Protein AF-A0A970XV76-F1 (afdb_monomer)

Sequence (738 aa):
MQHPFTPDGSGRDERPDAVERDESALREERADLVRGVLARRRRGDVERVDAAEPERAGPIVGAGPEGRGGERPDAAAPAPGAAADARDDARDDVSAEAPLDDPRADGAAIAPAAGEHRVPAVIVSPQPPADTSVHAALPHALAQLRAWYDIDRRARHELRLAQEGLDARRADRLDPAGDLERALRAEGGADFVRRLIDDVVRPDDLLASGFGLGDLADRIPARLTARTRRLLRLGAFAGPGVPWAAVPLARRIAGALFGHEVTADDRLRDALGRADDRGAIARVRPLADPVLGERGASALLERVLGLVRDPAVAEVELTVGDLDPAANEWDFEGSADRAAGRLAGVLLESAHAPRPTAVVLRATGSRDLELAIETFMRGLDVDGLEQVRATIAIPADVPEASTLLRRLAGWAHLRREDGGAAIGVAIVRLPDRAAEFADARLRGLAPGVHDDPADVDAHVVKLIDAVLAAEHRGTLELEVEGAVPMDAALAVHLAGLRGAFAPVSVVVAEGDGPEAAERFARLGAAVRMRVGLVPSGALRPAARYLHARVAEREAGLLRDEDLVEPSADGTSPIESRLLDAAQRAATVASGPRRPQHRVNPEDAPGVTASIPFELFPPGLFADEPESPRPDWSQSFVAAAPIVVADAGAGEFADDETTVLGRRGRRAAGRPDAPAGAEGAGRAAGAASGEPAAATPADDAADAPRTTADGAGAGAAGAGPADEATASGPADEATASGA

Radius of gyration: 38.26 Å; Cα contacts (8 Å, |Δi|>4): 801; chains: 1; bounding box: 135×113×123 Å

pLDDT: mean 70.16, std 27.04, range [22.22, 98.5]

Solvent-accessible surface area (backbone atoms only — not comparable to full-atom values): 45565 Å² total; per-residue (Å²): 141,80,87,88,89,85,89,85,83,89,83,84,90,82,86,78,89,72,65,67,60,56,58,51,51,54,50,50,54,49,50,49,50,46,49,49,54,54,48,52,69,71,48,83,66,87,84,82,78,88,80,79,88,82,88,80,91,83,83,89,87,80,83,89,82,91,84,82,86,78,83,86,84,85,86,81,85,84,86,91,88,84,88,87,78,89,84,89,76,92,83,86,89,82,89,86,84,89,89,89,87,86,86,87,89,87,84,92,80,88,85,80,90,80,79,81,82,74,71,80,77,77,80,72,70,78,75,48,54,66,79,66,50,73,75,74,23,42,67,58,22,43,52,53,50,50,55,50,50,53,51,57,50,49,55,51,51,55,51,49,63,60,33,62,94,48,57,71,76,58,33,61,67,68,52,86,67,52,55,47,56,32,21,47,75,24,84,66,12,55,61,39,53,50,45,48,35,61,34,40,44,46,44,86,50,43,63,60,13,2,42,35,35,33,75,39,48,90,51,63,36,83,59,27,50,74,66,60,45,50,52,50,44,52,25,12,71,33,4,72,80,42,18,87,60,20,33,62,51,46,46,51,51,49,47,61,51,42,48,47,57,42,41,38,57,92,44,46,69,61,53,45,48,60,20,48,80,63,70,22,50,38,31,40,27,79,42,58,63,88,44,88,47,67,72,48,34,51,54,50,45,54,52,51,50,53,46,36,68,35,70,84,38,53,24,38,47,46,38,53,57,59,50,32,53,77,61,37,89,88,43,49,66,63,32,29,52,53,22,8,54,49,46,28,52,54,50,51,55,10,68,71,28,100,45,59,25,35,43,30,44,36,37,87,52,62,89,40,37,66,52,37,53,49,18,51,53,57,19,48,70,42,90,92,34,45,74,54,55,40,30,41,32,44,37,36,35,24,31,36,46,64,54,53,47,52,53,51,51,54,52,40,47,53,41,40,76,75,68,26,44,44,35,37,42,28,49,35,73,62,50,59,56,64,57,46,48,49,52,14,62,78,69,76,45,65,46,51,46,57,87,51,71,62,51,27,46,4,36,41,49,37,46,51,53,57,53,62,31,57,89,32,60,76,31,45,39,53,28,32,43,47,84,46,60,66,59,45,37,40,46,43,42,40,33,59,56,44,58,50,82,62,66,36,30,32,40,37,49,57,52,67,45,70,67,54,48,53,52,41,44,74,69,62,34,47,34,29,28,40,40,38,31,26,56,69,96,45,64,38,35,38,40,70,59,50,47,30,52,50,40,46,48,47,54,39,43,75,73,71,62,90,77,81,69,50,46,98,86,65,48,41,71,69,48,53,50,50,54,54,13,60,69,37,24,84,71,46,77,65,36,74,72,68,78,80,84,84,62,55,76,91,72,44,93,82,63,85,73,78,67,65,75,82,83,52,68,93,68,81,79,55,79,70,78,74,72,77,75,78,63,66,86,57,60,73,76,64,74,67,81,81,75,74,74,83,76,68,97,65,88,80,75,89,77,82,87,62,100,75,71,89,84,75,83,87,80,89,84,84,89,82,87,86,89,86,83,88,89,86,83,91,84,89,88,78,90,83,86,87,81,88,89,84,87,86,89,88,84,88,82,87,86,84,92,82,86,85,89,84,90,84,90,87,84,88,84,88,86,81,91,80,90,88,88,85,84,86,84,88,86,80,89,81,89,87,89,133

Nearest PDB structures (foldseek):
  5ux5-assembly1_A  TM=8.747E-01  e=5.232E-15  Corynebacterium freiburgense
  5ux5-assembly4_D  TM=8.673E-01  e=5.002E-15  Corynebacterium freiburgense
  4nmc-assembly1_A  TM=7.198E-01  e=9.900E-11  Geobacter sulfurreducens PCA
  4nmd-assembly1_A  TM=7.223E-01  e=6.488E-10  Geobacter sulfurreducens PCA
  4nmf-assembly1_A  TM=6.954E-01  e=1.389E-09  Geobacter sulfurreducens PCA

Structure (mmCIF, N/CA/C/O backbone):
data_AF-A0A970XV76-F1
#
_entry.id   AF-A0A970XV76-F1
#
loop_
_atom_site.group_PDB
_atom_site.id
_atom_site.type_symbol
_atom_site.label_atom_id
_atom_site.label_alt_id
_atom_site.label_comp_id
_atom_site.label_asym_id
_atom_site.label_entity_id
_atom_site.label_seq_id
_atom_site.pdbx_PDB_ins_code
_atom_site.Cartn_x
_atom_site.Cartn_y
_atom_site.Cartn_z
_atom_site.occupancy
_atom_site.B_iso_or_equiv
_atom_site.auth_seq_id
_atom_site.auth_comp_id
_atom_site.auth_asym_id
_atom_site.auth_atom_id
_atom_site.pdbx_PDB_model_num
ATOM 1 N N . MET A 1 1 ? 70.910 -5.374 -21.858 1.00 34.72 1 MET A N 1
ATOM 2 C CA . MET A 1 1 ? 72.198 -5.721 -21.211 1.00 34.72 1 MET A CA 1
ATOM 3 C C . MET A 1 1 ? 71.850 -6.482 -19.942 1.00 34.72 1 MET A C 1
ATOM 5 O O . MET A 1 1 ? 71.095 -5.918 -19.175 1.00 34.72 1 MET A O 1
ATOM 9 N N . GLN A 1 2 ? 72.218 -7.722 -19.641 1.00 33.44 2 GLN A N 1
ATOM 10 C CA . GLN A 1 2 ? 72.970 -8.813 -20.264 1.00 33.44 2 GLN A CA 1
ATOM 11 C C . GLN A 1 2 ? 72.320 -10.112 -19.716 1.00 33.44 2 GLN A C 1
ATOM 13 O O . GLN A 1 2 ? 71.997 -10.178 -18.535 1.00 33.44 2 GLN A O 1
ATOM 18 N N . HIS A 1 3 ? 72.098 -11.112 -20.570 1.00 32.75 3 HIS A N 1
ATOM 19 C CA . HIS A 1 3 ? 71.904 -12.529 -20.194 1.00 32.75 3 HIS A CA 1
ATOM 20 C C . HIS A 1 3 ? 73.257 -13.140 -19.741 1.00 32.75 3 HIS A C 1
ATOM 22 O O . HIS A 1 3 ? 74.269 -12.459 -19.924 1.00 32.75 3 HIS A O 1
ATOM 28 N N . PRO A 1 4 ? 73.391 -14.448 -19.411 1.00 59.28 4 PRO A N 1
ATOM 29 C CA . PRO A 1 4 ? 72.517 -15.470 -18.783 1.00 59.28 4 PRO A CA 1
ATOM 30 C C . PRO A 1 4 ? 73.285 -16.260 -17.674 1.00 59.28 4 PRO A C 1
ATOM 32 O O . PRO A 1 4 ? 74.451 -15.973 -17.447 1.00 59.28 4 PRO A O 1
ATOM 35 N N . PHE A 1 5 ? 72.696 -17.284 -17.030 1.00 26.83 5 PHE A N 1
ATOM 36 C CA . PHE A 1 5 ? 73.352 -18.601 -16.824 1.00 26.83 5 PHE A CA 1
ATOM 37 C C . PHE A 1 5 ? 72.401 -19.637 -16.180 1.00 26.83 5 PHE A C 1
ATOM 39 O O . PHE A 1 5 ? 72.004 -19.522 -15.027 1.00 26.83 5 PHE A O 1
ATOM 46 N N . THR A 1 6 ? 72.093 -20.679 -16.947 1.00 36.81 6 THR A N 1
ATOM 47 C CA . THR A 1 6 ? 71.778 -22.067 -16.538 1.00 36.81 6 THR A CA 1
ATOM 48 C C . THR A 1 6 ? 72.825 -22.932 -17.253 1.00 36.81 6 THR A C 1
ATOM 50 O O . THR A 1 6 ? 73.216 -22.519 -18.353 1.00 36.81 6 THR A O 1
ATOM 53 N N . PRO A 1 7 ? 73.332 -24.063 -16.716 1.00 50.78 7 PRO A N 1
ATOM 54 C CA . PRO A 1 7 ? 72.580 -25.325 -16.515 1.00 50.78 7 PRO A CA 1
ATOM 55 C C . PRO A 1 7 ? 73.088 -26.083 -15.245 1.00 50.78 7 PRO A C 1
ATOM 57 O O . PRO A 1 7 ? 73.840 -25.497 -14.478 1.00 50.78 7 PRO A O 1
ATOM 60 N N . ASP A 1 8 ? 72.762 -27.314 -14.844 1.00 33.44 8 ASP A N 1
ATOM 61 C CA . ASP A 1 8 ? 72.297 -28.556 -15.474 1.00 33.44 8 ASP A CA 1
ATOM 62 C C . ASP A 1 8 ? 71.913 -29.556 -14.343 1.00 33.44 8 ASP A C 1
ATOM 64 O O . ASP A 1 8 ? 72.359 -29.373 -13.208 1.00 33.44 8 ASP A O 1
ATOM 68 N N . GLY A 1 9 ? 71.196 -30.649 -14.650 1.00 29.56 9 GLY A N 1
ATOM 69 C CA . GLY A 1 9 ? 71.290 -31.888 -13.848 1.00 29.56 9 GLY A CA 1
ATOM 70 C C . GLY A 1 9 ? 70.007 -32.559 -13.329 1.00 29.56 9 GLY A C 1
ATOM 71 O O . GLY A 1 9 ? 69.720 -32.523 -12.141 1.00 29.56 9 GLY A O 1
ATOM 72 N N . SER A 1 10 ? 69.306 -33.256 -14.229 1.00 33.47 10 SER A N 1
ATOM 73 C CA . SER A 1 10 ? 68.690 -34.596 -14.076 1.00 33.47 10 SER A CA 1
ATOM 74 C C . SER A 1 10 ? 68.230 -35.122 -12.693 1.00 33.47 10 SER A C 1
ATOM 76 O O . SER A 1 10 ? 69.050 -35.457 -11.839 1.00 33.47 10 SER A O 1
ATOM 78 N N . GLY A 1 11 ? 66.938 -35.451 -12.576 1.00 29.97 11 GLY A N 1
ATOM 79 C CA . GLY A 1 11 ? 66.398 -36.360 -11.555 1.00 29.97 11 GLY A CA 1
ATOM 80 C C . GLY A 1 11 ? 64.985 -36.831 -11.913 1.00 29.97 11 GLY A C 1
ATOM 81 O O . GLY A 1 11 ? 64.126 -36.017 -12.220 1.00 29.97 11 GLY A O 1
ATOM 82 N N . ARG A 1 12 ? 64.782 -38.148 -11.955 1.00 33.09 12 ARG A N 1
ATOM 83 C CA . ARG A 1 12 ? 63.595 -38.868 -12.442 1.00 33.09 12 ARG A CA 1
ATOM 84 C C . ARG A 1 12 ? 62.388 -38.787 -11.493 1.00 33.09 12 ARG A C 1
ATOM 86 O O . ARG A 1 12 ? 62.549 -39.001 -10.303 1.00 33.09 12 ARG A O 1
ATOM 93 N N . ASP A 1 13 ? 61.216 -38.585 -12.095 1.00 40.47 13 ASP A N 1
ATOM 94 C CA . ASP A 1 13 ? 59.987 -39.399 -11.995 1.00 40.47 13 ASP A CA 1
ATOM 95 C C . ASP A 1 13 ? 59.564 -39.944 -10.607 1.00 40.47 13 ASP A C 1
ATOM 97 O O . ASP A 1 13 ? 59.897 -41.070 -10.247 1.00 40.47 13 ASP A O 1
ATOM 101 N N . GLU A 1 14 ? 58.708 -39.195 -9.899 1.00 36.53 14 GLU A N 1
ATOM 102 C CA . GLU A 1 14 ? 57.694 -39.740 -8.980 1.00 36.53 14 GLU A CA 1
ATOM 103 C C . GLU A 1 14 ? 56.366 -38.981 -9.186 1.00 36.53 14 GLU A C 1
ATOM 105 O O . GLU A 1 14 ? 56.294 -37.758 -9.058 1.00 36.53 14 GLU A O 1
ATOM 110 N N . ARG A 1 15 ? 55.312 -39.715 -9.569 1.00 41.50 15 ARG A N 1
ATOM 111 C CA . ARG A 1 15 ? 53.939 -39.215 -9.772 1.00 41.50 15 ARG A CA 1
ATOM 112 C C . ARG A 1 15 ? 53.228 -38.979 -8.429 1.00 41.50 15 ARG A C 1
ATOM 114 O O . ARG A 1 15 ? 53.333 -39.852 -7.568 1.00 41.50 15 ARG A O 1
ATOM 121 N N . PRO A 1 16 ? 52.391 -37.933 -8.276 1.00 42.84 16 PRO A N 1
ATOM 122 C CA . PRO A 1 16 ? 51.434 -37.854 -7.179 1.00 42.84 16 PRO A CA 1
ATOM 123 C C . PRO A 1 16 ? 49.992 -38.100 -7.670 1.00 42.84 16 PRO A C 1
ATOM 125 O O . PRO A 1 16 ? 49.315 -37.180 -8.117 1.00 42.84 16 PRO A O 1
ATOM 128 N N . ASP A 1 17 ? 49.482 -39.326 -7.502 1.00 41.44 17 ASP A N 1
ATOM 129 C CA . ASP A 1 17 ? 48.073 -39.715 -7.760 1.00 41.44 17 ASP A CA 1
ATOM 130 C C . ASP A 1 17 ? 47.107 -39.320 -6.605 1.00 41.44 17 ASP A C 1
ATOM 132 O O . ASP A 1 17 ? 46.036 -39.904 -6.435 1.00 41.44 17 ASP A O 1
ATOM 136 N N . ALA A 1 18 ? 47.473 -38.348 -5.760 1.00 43.94 18 ALA A N 1
ATOM 137 C CA . ALA A 1 18 ? 46.729 -38.020 -4.533 1.00 43.94 18 ALA A CA 1
ATOM 138 C C . ALA A 1 18 ? 45.858 -36.750 -4.614 1.00 43.94 18 ALA A C 1
ATOM 140 O O . ALA A 1 18 ? 45.012 -36.556 -3.748 1.00 43.94 18 ALA A O 1
ATOM 141 N N . VAL A 1 19 ? 46.014 -35.910 -5.644 1.00 45.41 19 VAL A N 1
ATOM 142 C CA . VAL A 1 19 ? 45.268 -34.635 -5.775 1.00 45.41 19 VAL A CA 1
ATOM 143 C C . VAL A 1 19 ? 43.983 -34.788 -6.609 1.00 45.41 19 VAL A C 1
ATOM 145 O O . VAL A 1 19 ? 43.023 -34.048 -6.431 1.00 45.41 19 VAL A O 1
ATOM 148 N N . GLU A 1 20 ? 43.899 -35.805 -7.469 1.00 44.97 20 GLU A N 1
ATOM 149 C CA . GLU A 1 20 ? 42.773 -35.977 -8.404 1.00 44.97 20 GLU A CA 1
ATOM 150 C C . GLU A 1 20 ? 41.517 -36.604 -7.755 1.00 44.97 20 GLU A C 1
ATOM 152 O O . GLU A 1 20 ? 40.396 -36.456 -8.252 1.00 44.97 20 GLU A O 1
ATOM 157 N N . ARG A 1 21 ? 41.671 -37.270 -6.598 1.00 41.94 21 ARG A N 1
ATOM 158 C CA . ARG A 1 21 ? 40.540 -37.864 -5.858 1.00 41.94 21 ARG A CA 1
ATOM 159 C C . ARG A 1 21 ? 39.682 -36.827 -5.131 1.00 41.94 21 ARG A C 1
ATOM 161 O O . ARG A 1 21 ? 38.483 -37.051 -5.000 1.00 41.94 21 ARG A O 1
ATOM 168 N N . ASP A 1 22 ? 40.261 -35.696 -4.736 1.00 53.38 22 ASP A N 1
ATOM 169 C CA . ASP A 1 22 ? 39.546 -34.648 -3.996 1.00 53.38 22 ASP A CA 1
ATOM 170 C C . ASP A 1 22 ? 38.686 -33.784 -4.937 1.00 53.38 22 ASP A C 1
ATOM 172 O O . ASP A 1 22 ? 37.521 -33.503 -4.662 1.00 53.38 22 ASP A O 1
ATOM 176 N N . GLU A 1 23 ? 39.184 -33.485 -6.146 1.00 46.28 23 GLU A N 1
ATOM 177 C CA . GLU A 1 23 ? 38.380 -32.808 -7.175 1.00 46.28 23 GLU A CA 1
ATOM 178 C C . GLU A 1 23 ? 37.195 -33.650 -7.661 1.00 46.28 23 GLU A C 1
ATOM 180 O O . GLU A 1 23 ? 36.160 -33.106 -8.042 1.00 46.28 23 GLU A O 1
ATOM 185 N N . SER A 1 24 ? 37.345 -34.974 -7.684 1.00 48.72 24 SER A N 1
ATOM 186 C CA . SER A 1 24 ? 36.290 -35.892 -8.119 1.00 48.72 24 SER A CA 1
ATOM 187 C C . SER A 1 24 ? 35.143 -35.932 -7.107 1.00 48.72 24 SER A C 1
ATOM 189 O O . SER A 1 24 ? 33.986 -35.807 -7.503 1.00 48.72 24 SER A O 1
ATOM 191 N N . ALA A 1 25 ? 35.470 -36.008 -5.812 1.00 56.69 25 ALA A N 1
ATOM 192 C CA . ALA A 1 25 ? 34.500 -35.955 -4.722 1.00 56.69 25 ALA A CA 1
ATOM 193 C C . ALA A 1 25 ? 33.791 -34.592 -4.656 1.00 56.69 25 ALA A C 1
ATOM 195 O O . ALA A 1 25 ? 32.566 -34.540 -4.594 1.00 56.69 25 ALA A O 1
ATOM 196 N N . LEU A 1 26 ? 34.537 -33.489 -4.800 1.00 52.97 26 LEU A N 1
ATOM 197 C CA . LEU A 1 26 ? 33.967 -32.139 -4.873 1.00 52.97 26 LEU A CA 1
ATOM 198 C C . LEU A 1 26 ? 33.074 -31.946 -6.109 1.00 52.97 26 LEU A C 1
ATOM 200 O O . LEU A 1 26 ? 32.062 -31.252 -6.044 1.00 52.97 26 LEU A O 1
ATOM 204 N N . ARG A 1 27 ? 33.412 -32.553 -7.255 1.00 53.19 27 ARG A N 1
ATOM 205 C CA . ARG A 1 27 ? 32.553 -32.538 -8.455 1.00 53.19 27 ARG A CA 1
ATOM 206 C C . ARG A 1 27 ? 31.275 -33.346 -8.256 1.00 53.19 27 ARG A C 1
ATOM 208 O O . ARG A 1 27 ? 30.237 -32.930 -8.766 1.00 53.19 27 ARG A O 1
ATOM 215 N N . GLU A 1 28 ? 31.343 -34.467 -7.547 1.00 61.88 28 GLU A N 1
ATOM 216 C CA . GLU A 1 28 ? 30.189 -35.318 -7.251 1.00 61.88 28 GLU A CA 1
ATOM 217 C C . GLU A 1 28 ? 29.249 -34.646 -6.239 1.00 61.88 28 GLU A C 1
ATOM 219 O O . GLU A 1 28 ? 28.055 -34.533 -6.511 1.00 61.88 28 GLU A O 1
ATOM 224 N N . GLU A 1 29 ? 29.794 -34.046 -5.178 1.00 61.81 29 GLU A N 1
ATOM 225 C CA . GLU A 1 29 ? 29.051 -33.234 -4.206 1.00 61.81 29 GLU A CA 1
ATOM 226 C C . GLU A 1 29 ? 28.375 -32.021 -4.873 1.00 61.81 29 GLU A C 1
ATOM 228 O O . GLU A 1 29 ? 27.183 -31.771 -4.682 1.00 61.81 29 GLU A O 1
ATOM 233 N N . ARG A 1 30 ? 29.091 -31.312 -5.760 1.00 61.00 30 ARG A N 1
ATOM 234 C CA . ARG A 1 30 ? 28.520 -30.220 -6.573 1.00 61.00 30 ARG A CA 1
ATOM 235 C C . ARG A 1 30 ? 27.426 -30.716 -7.517 1.00 61.00 30 ARG A C 1
ATOM 237 O O . ARG A 1 30 ? 26.397 -30.057 -7.670 1.00 61.00 30 ARG A O 1
ATOM 244 N N . ALA A 1 31 ? 27.624 -31.866 -8.162 1.00 61.19 31 ALA A N 1
ATOM 245 C CA . ALA A 1 31 ? 26.631 -32.455 -9.056 1.00 61.19 31 ALA A CA 1
ATOM 246 C C . ALA A 1 31 ? 25.372 -32.901 -8.297 1.00 61.19 31 ALA A C 1
ATOM 248 O O . ALA A 1 31 ? 24.265 -32.761 -8.822 1.00 61.19 31 ALA A O 1
ATOM 249 N N . ASP A 1 32 ? 25.514 -33.394 -7.069 1.00 70.44 32 ASP A N 1
ATOM 250 C CA . ASP A 1 32 ? 24.406 -33.760 -6.187 1.00 70.44 32 ASP A CA 1
ATOM 251 C C . ASP A 1 32 ? 23.643 -32.543 -5.680 1.00 70.44 32 ASP A C 1
ATOM 253 O O . ASP A 1 32 ? 22.411 -32.543 -5.711 1.00 70.44 32 ASP A O 1
ATOM 257 N N . LEU A 1 33 ? 24.344 -31.461 -5.341 1.00 62.62 33 LEU A N 1
ATOM 258 C CA . LEU A 1 33 ? 23.726 -30.200 -4.942 1.00 62.62 33 LEU A CA 1
ATOM 259 C C . LEU A 1 33 ? 22.927 -29.576 -6.100 1.00 62.62 33 LEU A C 1
ATOM 261 O O . LEU A 1 33 ? 21.759 -29.215 -5.937 1.00 62.62 33 LEU A O 1
ATOM 265 N N . VAL A 1 34 ? 23.495 -29.561 -7.314 1.00 57.22 34 VAL A N 1
ATOM 266 C CA . VAL A 1 34 ? 22.798 -29.118 -8.536 1.00 57.22 34 VAL A CA 1
ATOM 267 C C . VAL A 1 34 ? 21.593 -30.013 -8.851 1.00 57.22 34 VAL A C 1
ATOM 269 O O . VAL A 1 34 ? 20.522 -29.507 -9.201 1.00 57.22 34 VAL A O 1
ATOM 272 N N . ARG A 1 35 ? 21.719 -31.340 -8.701 1.00 65.38 35 ARG A N 1
ATOM 273 C CA . ARG A 1 35 ? 20.594 -32.279 -8.859 1.00 65.38 35 ARG A CA 1
ATOM 274 C C . ARG A 1 35 ? 19.504 -32.035 -7.815 1.00 65.38 35 ARG A C 1
ATOM 276 O O . ARG A 1 35 ? 18.331 -32.043 -8.181 1.00 65.38 35 ARG A O 1
ATOM 283 N N . GLY A 1 36 ? 19.870 -31.760 -6.566 1.00 68.31 36 GLY A N 1
ATOM 284 C CA . GLY A 1 36 ? 18.949 -31.450 -5.472 1.00 68.31 36 GLY A CA 1
ATOM 285 C C . GLY A 1 36 ? 18.162 -30.161 -5.706 1.00 68.31 36 GLY A C 1
ATOM 286 O O . GLY A 1 36 ? 16.941 -30.153 -5.559 1.00 68.31 36 GLY A O 1
ATOM 287 N N . VAL A 1 37 ? 18.822 -29.088 -6.150 1.00 52.62 37 VAL A N 1
ATOM 288 C CA . VAL A 1 37 ? 18.163 -27.812 -6.492 1.00 52.62 37 VAL A CA 1
ATOM 289 C C . VAL A 1 37 ? 17.219 -27.977 -7.691 1.00 52.62 37 VAL A C 1
ATOM 291 O O . VAL A 1 37 ? 16.072 -27.530 -7.654 1.00 52.62 37 VAL A O 1
ATOM 294 N N . LEU A 1 38 ? 17.643 -28.686 -8.743 1.00 47.59 38 LEU A N 1
ATOM 295 C CA . LEU A 1 38 ? 16.794 -28.951 -9.912 1.00 47.59 38 LEU A CA 1
ATOM 296 C C . LEU A 1 38 ? 15.622 -29.894 -9.601 1.00 47.59 38 LEU A C 1
ATOM 298 O O . LEU A 1 38 ? 14.560 -29.762 -10.212 1.00 47.59 38 LEU A O 1
ATOM 302 N N . ALA A 1 39 ? 15.794 -30.833 -8.668 1.00 55.44 39 ALA A N 1
ATOM 303 C CA . ALA A 1 39 ? 14.730 -31.714 -8.199 1.00 55.44 39 ALA A CA 1
ATOM 304 C C . ALA A 1 39 ? 13.705 -30.959 -7.343 1.00 55.44 39 ALA A C 1
ATOM 306 O O . ALA A 1 39 ? 12.510 -31.140 -7.572 1.00 55.44 39 ALA A O 1
ATOM 307 N N . ARG A 1 40 ? 14.154 -30.069 -6.443 1.00 54.53 40 ARG A N 1
ATOM 308 C CA . ARG A 1 40 ? 13.287 -29.150 -5.681 1.00 54.53 40 ARG A CA 1
ATOM 309 C C . ARG A 1 40 ? 12.484 -28.242 -6.615 1.00 54.53 40 ARG A C 1
ATOM 311 O O . ARG A 1 40 ? 11.286 -28.102 -6.454 1.00 54.53 40 ARG A O 1
ATOM 318 N N . ARG A 1 41 ? 13.095 -27.744 -7.693 1.00 45.44 41 ARG A N 1
ATOM 319 C CA . ARG A 1 41 ? 12.385 -26.950 -8.712 1.00 45.44 41 ARG A CA 1
ATOM 320 C C . ARG A 1 41 ? 11.361 -27.744 -9.534 1.00 45.44 41 ARG A C 1
ATOM 322 O O . ARG A 1 41 ? 10.390 -27.172 -10.018 1.00 45.44 41 ARG A O 1
ATOM 329 N N . ARG A 1 42 ? 11.594 -29.042 -9.765 1.00 42.03 42 ARG A N 1
ATOM 330 C CA . ARG A 1 42 ? 10.647 -29.916 -10.487 1.00 42.03 42 ARG A CA 1
ATOM 331 C C . ARG A 1 42 ? 9.505 -30.408 -9.601 1.00 42.03 42 ARG A C 1
ATOM 333 O O . ARG A 1 42 ? 8.441 -30.699 -10.133 1.00 42.03 42 ARG A O 1
ATOM 340 N N . ARG A 1 43 ? 9.732 -30.505 -8.290 1.00 40.53 43 ARG A N 1
ATOM 341 C CA . ARG A 1 43 ? 8.708 -30.745 -7.272 1.00 40.53 43 ARG A CA 1
ATOM 342 C C . ARG A 1 43 ? 8.252 -29.403 -6.712 1.00 40.53 43 ARG A C 1
ATOM 344 O O . ARG A 1 43 ? 8.631 -29.031 -5.610 1.00 40.53 43 ARG A O 1
ATOM 351 N N . GLY A 1 44 ? 7.457 -28.658 -7.468 1.00 42.03 44 GLY A N 1
ATOM 352 C CA . GLY A 1 44 ? 6.562 -27.730 -6.787 1.00 42.03 44 GLY A CA 1
ATOM 353 C C . GLY A 1 44 ? 5.562 -28.579 -6.009 1.00 42.03 44 GLY A C 1
ATOM 354 O O . GLY A 1 44 ? 4.614 -29.029 -6.628 1.00 42.03 44 GLY A O 1
ATOM 355 N N . ASP A 1 45 ? 5.836 -28.892 -4.739 1.00 38.41 45 ASP A N 1
ATOM 356 C CA . ASP A 1 45 ? 4.883 -29.540 -3.831 1.00 38.41 45 ASP A CA 1
ATOM 357 C C . ASP A 1 45 ? 5.303 -29.396 -2.359 1.00 38.41 45 ASP A C 1
ATOM 359 O O . ASP A 1 45 ? 6.336 -29.907 -1.926 1.00 38.41 45 ASP A O 1
ATOM 363 N N . VAL A 1 46 ? 4.452 -28.674 -1.626 1.00 35.38 46 VAL A N 1
ATOM 364 C CA . VAL A 1 46 ? 3.829 -29.036 -0.342 1.00 35.38 46 VAL A CA 1
ATOM 365 C C . VAL A 1 46 ? 4.518 -30.169 0.425 1.00 35.38 46 VAL A C 1
ATOM 367 O O . VAL A 1 46 ? 4.261 -31.352 0.199 1.00 35.38 46 VAL A O 1
ATOM 370 N N . GLU A 1 47 ? 5.302 -29.804 1.435 1.00 26.72 47 GLU A N 1
ATOM 371 C CA . GLU A 1 47 ? 5.699 -30.733 2.489 1.00 26.72 47 GLU A CA 1
ATOM 372 C C . GLU A 1 47 ? 4.648 -30.675 3.614 1.00 26.72 47 GLU A C 1
ATOM 374 O O . GLU A 1 47 ? 4.710 -29.854 4.528 1.00 26.72 47 GLU A O 1
ATOM 379 N N . ARG A 1 48 ? 3.631 -31.544 3.523 1.00 29.08 48 ARG A N 1
ATOM 380 C CA . ARG A 1 48 ? 2.850 -31.967 4.695 1.00 29.08 48 ARG A CA 1
ATOM 381 C C . ARG A 1 48 ? 3.787 -32.781 5.582 1.00 29.08 48 ARG A C 1
ATOM 383 O O . ARG A 1 48 ? 4.127 -33.912 5.241 1.00 29.08 48 ARG A O 1
ATOM 390 N N . VAL A 1 49 ? 4.189 -32.212 6.711 1.00 27.33 49 VAL A N 1
ATOM 391 C CA . VAL A 1 49 ? 4.818 -32.966 7.797 1.00 27.33 49 VAL A CA 1
ATOM 392 C C . VAL A 1 49 ? 3.710 -33.407 8.749 1.00 27.33 49 VAL A C 1
ATOM 394 O O . VAL A 1 49 ? 3.281 -32.651 9.615 1.00 27.33 49 VAL A O 1
ATOM 397 N N . ASP A 1 50 ? 3.238 -34.638 8.560 1.00 27.78 50 ASP A N 1
ATOM 398 C CA . ASP A 1 50 ? 2.565 -35.397 9.612 1.00 27.78 50 ASP A CA 1
ATOM 399 C C . ASP A 1 50 ? 3.629 -35.949 10.572 1.00 27.78 50 ASP A C 1
ATOM 401 O O . ASP A 1 50 ? 4.446 -36.777 10.169 1.00 27.78 50 ASP A O 1
ATOM 405 N N . ALA A 1 51 ? 3.619 -35.476 11.823 1.00 24.42 51 ALA A N 1
ATOM 406 C CA . ALA A 1 51 ? 4.115 -36.121 13.054 1.00 24.42 51 ALA A CA 1
ATOM 407 C C . ALA A 1 51 ? 4.177 -35.049 14.163 1.00 24.42 51 ALA A C 1
ATOM 409 O O . ALA A 1 51 ? 4.651 -33.949 13.919 1.00 24.42 51 ALA A O 1
ATOM 410 N N . ALA A 1 52 ? 3.809 -35.251 15.421 1.00 25.81 52 ALA A N 1
ATOM 411 C CA . ALA A 1 52 ? 3.234 -36.361 16.159 1.00 25.81 52 ALA A CA 1
ATOM 412 C C . ALA A 1 52 ? 2.800 -35.762 17.515 1.00 25.81 52 ALA A C 1
ATOM 414 O O . ALA A 1 52 ? 3.523 -34.945 18.091 1.00 25.81 52 ALA A O 1
ATOM 415 N N . GLU A 1 53 ? 1.629 -36.143 18.022 1.00 26.50 53 GLU A N 1
ATOM 416 C CA . GLU A 1 53 ? 1.207 -35.824 19.391 1.00 26.50 53 GLU A CA 1
ATOM 417 C C . GLU A 1 53 ? 2.096 -36.551 20.417 1.00 26.50 53 GLU A C 1
ATOM 419 O O . GLU A 1 53 ? 2.398 -37.732 20.222 1.00 26.50 53 GLU A O 1
ATOM 424 N N . PRO A 1 54 ? 2.477 -35.918 21.543 1.00 31.72 54 PRO A N 1
ATOM 425 C CA . PRO A 1 54 ? 3.009 -36.644 22.679 1.00 31.72 54 PRO A CA 1
ATOM 426 C C . PRO A 1 54 ? 1.869 -37.138 23.579 1.00 31.72 54 PRO A C 1
ATOM 428 O O . PRO A 1 54 ? 1.012 -36.382 24.041 1.00 31.72 54 PRO A O 1
ATOM 431 N N . GLU A 1 55 ? 1.924 -38.438 23.839 1.00 26.78 55 GLU A N 1
ATOM 432 C CA . GLU A 1 55 ? 1.084 -39.222 24.733 1.00 26.78 55 GLU A CA 1
ATOM 433 C C . GLU A 1 55 ? 0.833 -38.557 26.103 1.00 26.78 55 GLU A C 1
ATOM 435 O O . GLU A 1 55 ? 1.757 -38.163 26.822 1.00 26.78 55 GLU A O 1
ATOM 440 N N . ARG A 1 56 ? -0.435 -38.555 26.536 1.00 28.19 56 ARG A N 1
ATOM 441 C CA . ARG A 1 56 ? -0.804 -38.571 27.957 1.00 28.19 56 ARG A CA 1
ATOM 442 C C . ARG A 1 56 ? -1.714 -39.761 28.236 1.00 28.19 56 ARG A C 1
ATOM 444 O O . ARG A 1 56 ? -2.750 -39.943 27.608 1.00 28.19 56 ARG A O 1
ATOM 451 N N . ALA A 1 57 ? -1.278 -40.555 29.205 1.00 27.56 57 ALA A N 1
ATOM 452 C CA . ALA A 1 57 ? -1.901 -41.772 29.687 1.00 27.56 57 ALA A CA 1
ATOM 453 C C . ALA A 1 57 ? -3.272 -41.550 30.359 1.00 27.56 57 ALA A C 1
ATOM 455 O O . ALA A 1 57 ? -3.451 -40.613 31.136 1.00 27.56 57 ALA A O 1
ATOM 456 N N . GLY A 1 58 ? -4.186 -42.502 30.144 1.00 26.03 58 GLY A N 1
ATOM 457 C CA . GLY A 1 58 ? -5.398 -42.737 30.939 1.00 26.03 58 GLY A CA 1
ATOM 458 C C . GLY A 1 58 ? -6.196 -43.946 30.403 1.00 26.03 58 GLY A C 1
ATOM 459 O O . GLY A 1 58 ? -6.155 -44.176 29.199 1.00 26.03 58 GLY A O 1
ATOM 460 N N . PRO A 1 59 ? -6.861 -44.772 31.242 1.00 35.78 59 PRO A N 1
ATOM 461 C CA . PRO A 1 59 ? -7.008 -46.209 30.980 1.00 35.78 59 PRO A CA 1
ATOM 462 C C . PRO A 1 59 ? -8.424 -46.711 30.604 1.00 35.78 59 PRO A C 1
ATOM 464 O O . PRO A 1 59 ? -9.409 -46.276 31.179 1.00 35.78 59 PRO A O 1
ATOM 467 N N . ILE A 1 60 ? -8.432 -47.740 29.737 1.00 28.05 60 ILE A N 1
ATOM 468 C CA . ILE A 1 60 ? -9.211 -49.012 29.718 1.00 28.05 60 ILE A CA 1
ATOM 469 C C . ILE A 1 60 ? -10.766 -48.995 29.603 1.00 28.05 60 ILE A C 1
ATOM 471 O O . ILE A 1 60 ? -11.466 -48.250 30.274 1.00 28.05 60 ILE A O 1
ATOM 475 N N . VAL A 1 61 ? -11.247 -50.018 28.859 1.00 29.80 61 VAL A N 1
ATOM 476 C CA . VAL A 1 61 ? -12.598 -50.639 28.715 1.00 29.80 61 VAL A CA 1
ATOM 477 C C . VAL A 1 61 ? -13.388 -50.117 27.499 1.00 29.80 61 VAL A C 1
ATOM 479 O O . VAL A 1 61 ? -13.635 -48.931 27.403 1.00 29.80 61 VAL A O 1
ATOM 482 N N . GLY A 1 62 ? -13.871 -50.899 26.527 1.00 27.89 62 GLY A N 1
ATOM 483 C CA . GLY A 1 62 ? -13.888 -52.340 26.274 1.00 27.89 62 GLY A CA 1
ATOM 484 C C . GLY A 1 62 ? -14.874 -52.657 25.124 1.00 27.89 62 GLY A C 1
ATOM 485 O O . GLY A 1 62 ? -15.862 -51.957 24.957 1.00 27.89 62 GLY A O 1
ATOM 486 N N . ALA A 1 63 ? -14.594 -53.741 24.390 1.00 29.97 63 ALA A N 1
ATOM 487 C CA . ALA A 1 63 ? -15.514 -54.581 23.600 1.00 29.97 63 ALA A CA 1
ATOM 488 C C . ALA A 1 63 ? -16.246 -54.025 22.347 1.00 29.97 63 ALA A C 1
ATOM 490 O O . ALA A 1 63 ? -17.282 -53.387 22.446 1.00 29.97 63 ALA A O 1
ATOM 491 N N . GLY A 1 64 ? -15.809 -54.515 21.175 1.00 29.02 64 GLY A N 1
ATOM 492 C CA . GLY A 1 64 ? -16.601 -55.463 20.362 1.00 29.02 64 GLY A CA 1
ATOM 493 C C . GLY A 1 64 ? -17.688 -54.932 19.402 1.00 29.02 64 GLY A C 1
ATOM 494 O O . GLY A 1 64 ? -18.180 -53.829 19.575 1.00 29.02 64 GLY A O 1
ATOM 495 N N . PRO A 1 65 ? -18.046 -55.704 18.353 1.00 46.75 65 PRO A N 1
ATOM 496 C CA . PRO A 1 65 ? -18.011 -55.164 16.993 1.00 46.75 65 PRO A CA 1
ATOM 497 C C . PRO A 1 65 ? -19.295 -55.362 16.152 1.00 46.75 65 PRO A C 1
ATOM 499 O O . PRO A 1 65 ? -20.189 -56.115 16.515 1.00 46.75 65 PRO A O 1
ATOM 502 N N . GLU A 1 66 ? -19.264 -54.748 14.961 1.00 30.42 66 GLU A N 1
ATOM 503 C CA . GLU A 1 66 ? -19.838 -55.212 13.680 1.00 30.42 66 GLU A CA 1
ATOM 504 C C . GLU A 1 66 ? -21.363 -55.271 13.435 1.00 30.42 66 GLU A C 1
ATOM 506 O O . GLU A 1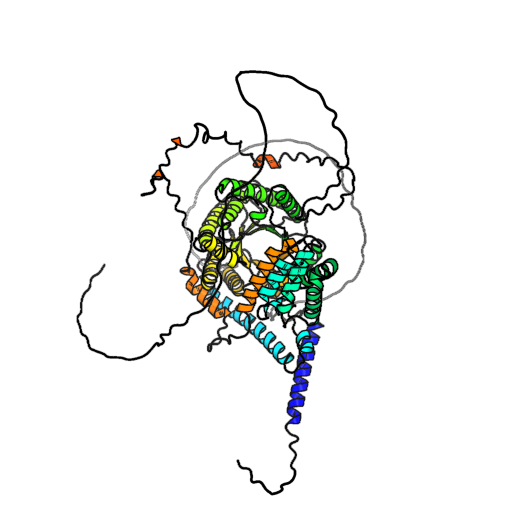 66 ? -22.146 -55.851 14.177 1.00 30.42 66 GLU A O 1
ATOM 511 N N . GLY A 1 67 ? -21.745 -54.776 12.246 1.00 29.38 67 GLY A N 1
ATOM 512 C CA . GLY A 1 67 ? -23.032 -55.034 11.582 1.00 29.38 67 GLY A CA 1
ATOM 513 C C . GLY A 1 67 ? -23.450 -53.892 10.646 1.00 29.38 67 GLY A C 1
ATOM 514 O O . GLY A 1 67 ? -24.218 -53.031 11.041 1.00 29.38 67 GLY A O 1
ATOM 515 N N . ARG A 1 68 ? -22.774 -53.703 9.503 1.00 29.95 68 ARG A N 1
ATOM 516 C CA . ARG A 1 68 ? -23.205 -54.113 8.141 1.00 29.95 68 ARG A CA 1
ATOM 517 C C . ARG A 1 68 ? -24.517 -53.502 7.615 1.00 29.95 68 ARG A C 1
ATOM 519 O O . ARG A 1 68 ? -25.587 -53.892 8.056 1.00 29.95 68 ARG A O 1
ATOM 526 N N . GLY A 1 69 ? -24.361 -52.775 6.499 1.00 28.83 69 GLY A N 1
ATOM 527 C CA . GLY A 1 69 ? -25.305 -52.679 5.373 1.00 28.83 69 GLY A CA 1
ATOM 528 C C . GLY A 1 69 ? -26.494 -51.749 5.612 1.00 28.83 69 GLY A C 1
ATOM 529 O O . GLY A 1 69 ? -27.111 -51.780 6.659 1.00 28.83 69 GLY A O 1
ATOM 530 N N . GLY A 1 70 ? -26.905 -50.893 4.693 1.00 29.02 70 GLY A N 1
ATOM 531 C CA . GLY A 1 70 ? -26.580 -50.728 3.288 1.00 29.02 70 GLY A CA 1
ATOM 532 C C . GLY A 1 70 ? -27.663 -49.817 2.706 1.00 29.02 70 GLY A C 1
ATOM 533 O O . GLY A 1 70 ? -28.807 -49.882 3.135 1.00 29.02 70 GLY A O 1
ATOM 534 N N . GLU A 1 71 ? -27.237 -48.959 1.787 1.00 30.23 71 GLU A N 1
ATOM 535 C CA . GLU A 1 71 ? -28.003 -48.322 0.709 1.00 30.23 71 GLU A CA 1
ATOM 536 C C . GLU A 1 71 ? -29.349 -47.599 0.963 1.00 30.23 71 GLU A C 1
ATOM 538 O O . GLU A 1 71 ? -30.354 -48.132 1.418 1.00 30.23 71 GLU A O 1
ATOM 543 N N . ARG A 1 72 ? -29.305 -46.336 0.511 1.00 32.03 72 ARG A N 1
ATOM 544 C CA . ARG A 1 72 ? -30.344 -45.390 0.045 1.00 32.03 72 ARG A CA 1
ATOM 545 C C . ARG A 1 72 ? -31.413 -46.051 -0.882 1.00 32.03 72 ARG A C 1
ATOM 547 O O . ARG A 1 72 ? -31.160 -47.180 -1.293 1.00 32.03 72 ARG A O 1
ATOM 554 N N . PRO A 1 73 ? -32.500 -45.380 -1.360 1.00 46.03 73 PRO A N 1
ATOM 555 C CA . PRO A 1 73 ? -32.711 -43.924 -1.452 1.00 46.03 73 PRO A CA 1
ATOM 556 C C . PRO A 1 73 ? -34.163 -43.393 -1.283 1.00 46.03 73 PRO A C 1
ATOM 558 O O . PRO A 1 73 ? -35.118 -44.132 -1.088 1.00 46.03 73 PRO A O 1
ATOM 561 N N . ASP A 1 74 ? -34.255 -42.066 -1.425 1.00 28.86 74 ASP A N 1
ATOM 562 C CA . ASP A 1 74 ? -35.339 -41.268 -2.017 1.00 28.86 74 ASP A CA 1
ATOM 563 C C . ASP A 1 74 ? -36.713 -41.094 -1.334 1.00 28.86 74 ASP A C 1
ATOM 565 O O . ASP A 1 74 ? -37.600 -41.937 -1.367 1.00 28.86 74 ASP A O 1
ATOM 569 N N . ALA A 1 75 ? -36.895 -39.830 -0.930 1.00 28.16 75 ALA A N 1
ATOM 570 C CA . ALA A 1 75 ? -37.905 -38.904 -1.447 1.00 28.16 75 ALA A CA 1
ATOM 571 C C . ALA A 1 75 ? -39.254 -38.731 -0.724 1.00 28.16 75 ALA A C 1
ATOM 573 O O . ALA A 1 75 ? -40.004 -39.656 -0.440 1.00 28.16 75 ALA A O 1
ATOM 574 N N . ALA A 1 76 ? -39.570 -37.433 -0.649 1.00 29.38 76 ALA A N 1
ATOM 575 C CA . ALA A 1 76 ? -40.879 -36.795 -0.711 1.00 29.38 76 ALA A CA 1
ATOM 576 C C . ALA A 1 76 ? -41.682 -36.621 0.590 1.00 29.38 76 ALA A C 1
ATOM 578 O O . ALA A 1 76 ? -42.138 -37.553 1.243 1.00 29.38 76 ALA A O 1
ATOM 579 N N . ALA A 1 77 ? -41.890 -35.333 0.880 1.00 34.50 77 ALA A N 1
ATOM 580 C CA . ALA A 1 77 ? -42.854 -34.745 1.799 1.00 34.50 77 ALA A CA 1
ATOM 581 C C . ALA A 1 77 ? -44.308 -35.200 1.535 1.00 34.50 77 ALA A C 1
ATOM 583 O O . ALA A 1 77 ? -44.609 -35.768 0.483 1.00 34.50 77 ALA A O 1
ATOM 584 N N . PRO A 1 78 ? -45.244 -34.852 2.437 1.00 38.91 78 PRO A N 1
ATOM 585 C CA . PRO A 1 78 ? -46.031 -33.648 2.147 1.00 38.91 78 PRO A CA 1
ATOM 586 C C . PRO A 1 78 ? -46.366 -32.778 3.377 1.00 38.91 78 PRO A C 1
ATOM 588 O O . PRO A 1 78 ? -46.370 -33.226 4.520 1.00 38.91 78 PRO A O 1
ATOM 591 N N . ALA A 1 79 ? -46.678 -31.512 3.094 1.00 33.38 79 ALA A N 1
ATOM 592 C CA . ALA A 1 79 ? -47.329 -30.542 3.982 1.00 33.38 79 ALA A CA 1
ATOM 593 C C . ALA A 1 79 ? -48.870 -30.530 3.728 1.00 33.38 79 ALA A C 1
ATOM 595 O O . ALA A 1 79 ? -49.363 -31.405 3.019 1.00 33.38 79 ALA A O 1
ATOM 596 N N . PRO A 1 80 ? -49.650 -29.533 4.194 1.00 50.16 80 PRO A N 1
ATOM 597 C CA . PRO A 1 80 ? -50.237 -29.425 5.532 1.00 50.16 80 PRO A CA 1
ATOM 598 C C . PRO A 1 80 ? -51.787 -29.346 5.498 1.00 50.16 80 PRO A C 1
ATOM 600 O O . PRO A 1 80 ? -52.398 -29.207 4.441 1.00 50.16 80 PRO A O 1
ATOM 603 N N . GLY A 1 81 ? -52.436 -29.388 6.668 1.00 30.48 81 GLY A N 1
ATOM 604 C CA . GLY A 1 81 ? -53.889 -29.229 6.826 1.00 30.48 81 GLY A CA 1
ATOM 605 C C . GLY A 1 81 ? -54.235 -28.297 7.990 1.00 30.48 81 GLY A C 1
ATOM 606 O O . GLY A 1 81 ? -53.613 -28.362 9.045 1.00 30.48 81 GLY A O 1
ATOM 607 N N . ALA A 1 82 ? -55.195 -27.407 7.754 1.00 31.33 82 ALA A N 1
ATOM 608 C CA . ALA A 1 82 ? -55.481 -26.200 8.517 1.00 31.33 82 ALA A CA 1
ATOM 609 C C . ALA A 1 82 ? -56.655 -26.313 9.516 1.00 31.33 82 ALA A C 1
ATOM 611 O O . ALA A 1 82 ? -57.572 -27.104 9.316 1.00 31.33 82 ALA A O 1
ATOM 612 N N . ALA A 1 83 ? -56.647 -25.351 10.451 1.00 30.34 83 ALA A N 1
ATOM 613 C CA . ALA A 1 83 ? -57.768 -24.516 10.914 1.00 30.34 83 ALA A CA 1
ATOM 614 C C . ALA A 1 83 ? -58.602 -24.884 12.165 1.00 30.34 83 ALA A C 1
ATOM 616 O O . ALA A 1 83 ? -59.035 -26.016 12.357 1.00 30.34 83 ALA A O 1
ATOM 617 N N . ALA A 1 84 ? -58.932 -23.775 12.858 1.00 30.62 84 ALA A N 1
ATOM 618 C CA . ALA A 1 84 ? -60.034 -23.477 13.785 1.00 30.62 84 ALA A CA 1
ATOM 619 C C . ALA A 1 84 ? -59.814 -23.769 15.284 1.00 30.62 84 ALA A C 1
ATOM 621 O O . ALA A 1 84 ? -59.290 -24.816 15.635 1.00 30.62 84 ALA A O 1
ATOM 622 N N . ASP A 1 85 ? -60.270 -22.963 16.249 1.00 30.88 85 ASP A N 1
ATOM 623 C CA . ASP A 1 85 ? -60.719 -21.558 16.386 1.00 30.88 85 ASP A CA 1
ATOM 624 C C . ASP A 1 85 ? -61.053 -21.369 17.896 1.00 30.88 85 ASP A C 1
ATOM 626 O O . ASP A 1 85 ? -61.225 -22.367 18.598 1.00 30.88 85 ASP A O 1
ATOM 630 N N . ALA A 1 86 ? -61.246 -20.118 18.336 1.00 31.06 86 ALA A N 1
ATOM 631 C CA . ALA A 1 86 ? -61.788 -19.641 19.630 1.00 31.06 86 ALA A CA 1
ATOM 632 C C . ALA A 1 86 ? -60.830 -19.669 20.848 1.00 31.06 86 ALA A C 1
ATOM 634 O O . ALA A 1 86 ? -6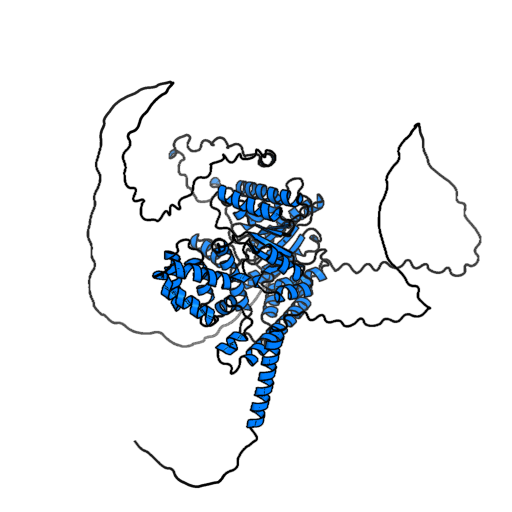0.268 -20.710 21.162 1.00 31.06 86 ALA A O 1
ATOM 635 N N . ARG A 1 87 ? -60.507 -18.588 21.583 1.00 30.06 87 ARG A N 1
ATOM 636 C CA . ARG A 1 87 ? -61.121 -17.304 22.036 1.00 30.06 87 ARG A CA 1
ATOM 637 C C . ARG A 1 87 ? -61.338 -17.328 23.560 1.00 30.06 87 ARG A C 1
ATOM 639 O O . ARG A 1 87 ? -61.817 -18.328 24.081 1.00 30.06 87 ARG A O 1
ATOM 646 N N . ASP A 1 88 ? -61.078 -16.159 24.154 1.00 29.92 88 ASP A N 1
ATOM 647 C CA . ASP A 1 88 ? -61.469 -15.651 25.484 1.00 29.92 88 ASP A CA 1
ATOM 648 C C . ASP A 1 88 ? -60.781 -16.233 26.728 1.00 29.92 88 ASP A C 1
ATOM 650 O O . ASP A 1 88 ? -60.583 -17.434 26.844 1.00 29.92 88 ASP A O 1
ATOM 654 N N . ASP A 1 89 ? -60.486 -15.472 27.782 1.00 31.75 89 ASP A N 1
ATOM 655 C CA . ASP A 1 89 ? -60.302 -14.031 28.025 1.00 31.75 89 ASP A CA 1
ATOM 656 C C . ASP A 1 89 ? -59.900 -13.919 29.515 1.00 31.75 89 ASP A C 1
ATOM 658 O O . ASP A 1 89 ? -60.324 -14.759 30.309 1.00 31.75 89 ASP A O 1
ATOM 662 N N . ALA A 1 90 ? -59.199 -12.838 29.885 1.00 31.97 90 ALA A N 1
ATOM 663 C CA . ALA A 1 90 ? -59.199 -12.216 31.228 1.00 31.97 90 ALA A CA 1
ATOM 664 C C . ALA A 1 90 ? -58.597 -12.994 32.439 1.00 31.97 90 ALA A C 1
ATOM 666 O O . ALA A 1 90 ? -58.673 -14.209 32.530 1.00 31.97 90 ALA A O 1
ATOM 667 N N . ARG A 1 91 ? -58.049 -12.397 33.506 1.00 31.08 91 ARG A N 1
ATOM 668 C CA . ARG A 1 91 ? -57.524 -11.071 33.893 1.00 31.08 91 ARG A CA 1
ATOM 669 C C . ARG A 1 91 ? -57.017 -11.209 35.350 1.00 31.08 91 ARG A C 1
ATOM 671 O O . ARG A 1 91 ? -57.532 -12.043 36.088 1.00 31.08 91 ARG A O 1
ATOM 678 N N . ASP A 1 92 ? -56.108 -10.305 35.707 1.00 31.14 92 ASP A N 1
ATOM 679 C CA . ASP A 1 92 ? -55.924 -9.633 37.008 1.00 31.14 92 ASP A CA 1
ATOM 680 C C . ASP A 1 92 ? -55.244 -10.311 38.225 1.00 31.14 92 ASP A C 1
ATOM 682 O O . ASP A 1 92 ? -55.670 -11.341 38.742 1.00 31.14 92 ASP A O 1
ATOM 686 N N . ASP A 1 93 ? -54.250 -9.545 38.717 1.00 30.72 93 ASP A N 1
ATOM 687 C CA . ASP A 1 93 ? -54.021 -9.103 40.108 1.00 30.72 93 ASP A CA 1
ATOM 688 C C . ASP A 1 93 ? -53.414 -10.058 41.160 1.00 30.72 93 ASP A C 1
ATOM 690 O O . ASP A 1 93 ? -53.711 -11.242 41.198 1.00 30.72 93 ASP A O 1
ATOM 694 N N . VAL A 1 94 ? -52.615 -9.645 42.161 1.00 31.33 94 VAL A N 1
ATOM 695 C CA . VAL A 1 94 ? -51.795 -8.458 42.511 1.00 31.33 94 VAL A CA 1
ATOM 696 C C . VAL A 1 94 ? -51.187 -8.765 43.911 1.00 31.33 94 VAL A C 1
ATOM 698 O O . VAL A 1 94 ? -51.839 -9.402 44.731 1.00 31.33 94 VAL A O 1
ATOM 701 N N . SER A 1 95 ? -49.973 -8.263 44.184 1.00 29.98 95 SER A N 1
ATOM 702 C CA . SER A 1 95 ? -49.409 -7.836 45.495 1.00 29.98 95 SER A CA 1
ATOM 703 C C . SER A 1 95 ? -48.994 -8.770 46.665 1.00 29.98 95 SER A C 1
ATOM 705 O O . SER A 1 95 ? -49.784 -9.510 47.235 1.00 29.98 95 SER A O 1
ATOM 707 N N . ALA A 1 96 ? -47.763 -8.468 47.131 1.00 30.64 96 ALA A N 1
ATOM 708 C CA . ALA A 1 96 ? -47.352 -8.002 48.482 1.00 30.64 96 ALA A CA 1
ATOM 709 C C . ALA A 1 96 ? -46.830 -8.960 49.591 1.00 30.64 96 ALA A C 1
ATOM 711 O O . ALA A 1 96 ? -47.552 -9.763 50.166 1.00 30.64 96 ALA A O 1
ATOM 712 N N . GLU A 1 97 ? -45.541 -8.739 49.911 1.00 28.67 97 GLU A N 1
ATOM 713 C CA . GLU A 1 97 ? -44.887 -8.435 51.212 1.00 28.67 97 GLU A CA 1
ATOM 714 C C . GLU A 1 97 ? -45.211 -9.183 52.538 1.00 28.67 97 GLU A C 1
ATOM 716 O O . GLU A 1 97 ? -46.227 -8.927 53.170 1.00 28.67 97 GLU A O 1
ATOM 721 N N . ALA A 1 98 ? -44.180 -9.916 53.024 1.00 28.72 98 ALA A N 1
ATOM 722 C CA . ALA A 1 98 ? -43.533 -9.893 54.370 1.00 28.72 98 ALA A CA 1
ATOM 723 C C . ALA A 1 98 ? -44.334 -10.269 55.660 1.00 28.72 98 ALA A C 1
ATOM 725 O O . ALA A 1 98 ? -45.553 -10.367 55.633 1.00 28.72 98 ALA A O 1
ATOM 726 N N . PRO A 1 99 ? -43.707 -10.328 56.866 1.00 50.78 99 PRO A N 1
ATOM 727 C CA . PRO A 1 99 ? -42.548 -11.109 57.359 1.00 50.78 99 PRO A CA 1
ATOM 728 C C . PRO A 1 99 ? -42.874 -11.876 58.685 1.00 50.78 99 PRO A C 1
ATOM 730 O O . PRO A 1 99 ? -43.980 -11.737 59.193 1.00 50.78 99 PRO A O 1
ATOM 733 N N . LEU A 1 100 ? -41.908 -12.617 59.276 1.00 30.70 100 LEU A N 1
ATOM 734 C CA . LEU A 1 100 ? -41.539 -12.636 60.727 1.00 30.70 100 LEU A CA 1
ATOM 735 C C . LEU A 1 100 ? -41.071 -13.994 61.315 1.00 30.70 100 LEU A C 1
ATOM 737 O O . LEU A 1 100 ? -41.595 -15.058 61.004 1.00 30.70 100 LEU A O 1
ATOM 741 N N . ASP A 1 101 ? -40.129 -13.833 62.255 1.00 31.77 101 ASP A N 1
ATOM 742 C CA . ASP A 1 101 ? -39.796 -14.623 63.455 1.00 31.77 101 ASP A CA 1
ATOM 743 C C . ASP A 1 101 ? -38.749 -15.762 63.436 1.00 31.77 101 ASP A C 1
ATOM 745 O O . ASP A 1 101 ? -38.984 -16.908 63.063 1.00 31.77 101 ASP A O 1
ATOM 749 N N . ASP A 1 102 ? -37.589 -15.395 63.999 1.00 32.84 102 ASP A N 1
ATOM 750 C CA . ASP A 1 102 ? -36.595 -16.214 64.706 1.00 32.84 102 ASP A CA 1
ATOM 751 C C . ASP A 1 102 ? -37.047 -16.418 66.171 1.00 32.84 102 ASP A C 1
ATOM 753 O O . ASP A 1 102 ? -37.581 -15.484 66.783 1.00 32.84 102 ASP A O 1
ATOM 757 N N . PRO A 1 103 ? -36.776 -17.582 66.789 1.00 43.69 103 PRO A N 1
ATOM 758 C CA . PRO A 1 103 ? -36.067 -17.497 68.063 1.00 43.69 103 PRO A CA 1
ATOM 759 C C . PRO A 1 103 ? -34.934 -18.522 68.239 1.00 43.69 103 PRO A C 1
ATOM 761 O O . PRO A 1 103 ? -35.002 -19.696 67.873 1.00 43.69 103 PRO A O 1
ATOM 764 N N . ARG A 1 104 ? -33.908 -18.025 68.933 1.00 31.09 104 ARG A N 1
ATOM 765 C CA . ARG A 1 104 ? -32.644 -18.656 69.317 1.00 31.09 104 ARG A CA 1
ATOM 766 C C . ARG A 1 104 ? -32.751 -19.804 70.344 1.00 31.09 104 ARG A C 1
ATOM 768 O O . ARG A 1 104 ? -33.575 -19.753 71.250 1.00 31.09 104 ARG A O 1
ATOM 775 N N . ALA A 1 105 ? -31.706 -20.646 70.278 1.00 29.88 105 ALA A N 1
ATOM 776 C CA . ALA A 1 105 ? -30.940 -21.300 71.364 1.00 29.88 105 ALA A CA 1
ATOM 777 C C . ALA A 1 105 ? -31.454 -22.630 71.969 1.00 29.88 105 ALA A C 1
ATOM 779 O O . ALA A 1 105 ? -32.405 -22.650 72.738 1.00 29.88 105 ALA A O 1
ATOM 780 N N . ASP A 1 106 ? -30.784 -23.758 71.672 1.00 29.72 106 ASP A N 1
ATOM 781 C CA . ASP A 1 106 ? -29.659 -24.322 72.459 1.00 29.72 106 ASP A CA 1
ATOM 782 C C . ASP A 1 106 ? -29.385 -25.802 72.098 1.00 29.72 106 ASP A C 1
ATOM 784 O O . ASP A 1 106 ? -30.309 -26.582 71.883 1.00 29.72 106 ASP A O 1
ATOM 788 N N . GLY A 1 107 ? -28.107 -26.215 72.103 1.00 28.89 107 GLY A N 1
ATOM 789 C CA . GLY A 1 107 ? -27.721 -27.635 72.209 1.00 28.89 107 GLY A CA 1
ATOM 790 C C . GLY A 1 107 ? -26.671 -28.128 71.208 1.00 28.89 107 GLY A C 1
ATOM 791 O O . GLY A 1 107 ? -26.995 -28.709 70.179 1.00 28.89 107 GLY A O 1
ATOM 792 N N . ALA A 1 108 ? -25.394 -27.945 71.542 1.00 28.94 108 ALA A N 1
ATOM 793 C CA . ALA A 1 108 ? -24.252 -28.474 70.803 1.00 28.94 108 ALA A CA 1
ATOM 794 C C . ALA A 1 108 ? -24.101 -30.004 70.942 1.00 28.94 108 ALA A C 1
ATOM 796 O O . ALA A 1 108 ? -24.057 -30.503 72.065 1.00 28.94 108 ALA A O 1
ATOM 797 N N . ALA A 1 109 ? -23.893 -30.716 69.824 1.00 27.48 109 ALA A N 1
ATOM 798 C CA . ALA A 1 109 ? -23.090 -31.946 69.771 1.00 27.48 109 ALA A CA 1
ATOM 799 C C . ALA A 1 109 ? -22.707 -32.352 68.323 1.00 27.48 109 ALA A C 1
ATOM 801 O O . ALA A 1 109 ? -23.534 -32.843 67.567 1.00 27.48 109 ALA A O 1
ATOM 802 N N . ILE A 1 110 ? -21.413 -32.193 68.008 1.00 31.17 110 ILE A N 1
ATOM 803 C CA . ILE A 1 110 ? -20.555 -33.069 67.176 1.00 31.17 110 ILE A CA 1
ATOM 804 C C . ILE A 1 110 ? -20.992 -33.318 65.711 1.00 31.17 110 ILE A C 1
ATOM 806 O O . ILE A 1 110 ? -21.766 -34.223 65.416 1.00 31.17 110 ILE A O 1
ATOM 810 N N . ALA A 1 111 ? -20.369 -32.591 64.773 1.00 28.33 111 ALA A N 1
ATOM 811 C CA . ALA A 1 111 ? -20.452 -32.833 63.327 1.00 28.33 111 ALA A CA 1
ATOM 812 C C . ALA A 1 111 ? -19.228 -33.622 62.799 1.00 28.33 111 ALA A C 1
ATOM 814 O O . ALA A 1 111 ? -18.096 -33.248 63.118 1.00 28.33 111 ALA A O 1
ATOM 815 N N . PRO A 1 112 ? -19.410 -34.667 61.965 1.00 29.62 112 PRO A N 1
ATOM 816 C CA . PRO A 1 112 ? -18.358 -35.219 61.118 1.00 29.62 112 PRO A CA 1
ATOM 817 C C . PRO A 1 112 ? -18.273 -34.465 59.774 1.00 29.62 112 PRO A C 1
ATOM 819 O O . PRO A 1 112 ? -19.245 -33.884 59.298 1.00 29.62 112 PRO A O 1
ATOM 822 N N . ALA A 1 113 ? -17.075 -34.468 59.189 1.00 32.84 113 ALA A N 1
ATOM 823 C CA . ALA A 1 113 ? -16.649 -33.676 58.036 1.00 32.84 113 ALA A CA 1
ATOM 824 C C . ALA A 1 113 ? -17.537 -33.816 56.781 1.00 32.84 113 ALA A C 1
ATOM 826 O O . ALA A 1 113 ? -17.732 -34.916 56.262 1.00 32.84 113 ALA A O 1
ATOM 827 N N . ALA A 1 114 ? -18.003 -32.677 56.260 1.00 31.52 114 ALA A N 1
ATOM 828 C CA . ALA A 1 114 ? -18.652 -32.556 54.959 1.00 31.52 114 ALA A CA 1
ATOM 829 C C . ALA A 1 114 ? -17.601 -32.275 53.872 1.00 31.52 114 ALA A C 1
ATOM 831 O O . ALA A 1 114 ? -16.760 -31.390 54.021 1.00 31.52 114 ALA A O 1
ATOM 832 N N . GLY A 1 115 ? -17.649 -33.056 52.792 1.00 30.83 115 GLY A N 1
ATOM 833 C CA . GLY A 1 115 ? -16.762 -32.928 51.642 1.00 30.83 115 GLY A CA 1
ATOM 834 C C . GLY A 1 115 ? -16.958 -31.608 50.898 1.00 30.83 115 GLY A C 1
ATOM 835 O O . GLY A 1 115 ? -18.076 -31.234 50.543 1.00 30.83 115 GLY A O 1
ATOM 836 N N . GLU A 1 116 ? -15.843 -30.933 50.632 1.00 30.20 116 GLU A N 1
ATOM 837 C CA . GLU A 1 116 ? -15.764 -29.779 49.744 1.00 30.20 116 GLU A CA 1
ATOM 838 C C . GLU A 1 116 ? -16.221 -30.173 48.331 1.00 30.20 116 GLU A C 1
ATOM 840 O O . GLU A 1 116 ? -15.509 -30.856 47.592 1.00 30.20 116 GLU A O 1
ATOM 845 N N . HIS A 1 117 ? -17.402 -29.709 47.920 1.00 33.00 117 HIS A N 1
ATOM 846 C CA . HIS A 1 117 ? -17.709 -29.558 46.501 1.00 33.00 117 HIS A CA 1
ATOM 847 C C . HIS A 1 117 ? -16.836 -28.421 45.959 1.00 33.00 117 HIS A C 1
ATOM 849 O O . HIS A 1 117 ? -17.189 -27.246 46.052 1.00 33.00 117 HIS A O 1
ATOM 855 N N . ARG A 1 118 ? -15.667 -28.769 45.410 1.00 31.97 118 ARG A N 1
ATOM 856 C CA . ARG A 1 118 ? -14.877 -27.844 44.593 1.00 31.97 118 ARG A CA 1
ATOM 857 C C . ARG A 1 118 ? -15.651 -27.547 43.316 1.00 31.97 118 ARG A C 1
ATOM 859 O O . ARG A 1 118 ? -15.707 -28.371 42.408 1.00 31.97 118 ARG A O 1
ATOM 866 N N . VAL A 1 119 ? -16.220 -26.348 43.254 1.00 36.34 119 VAL A N 1
ATOM 867 C CA . VAL A 1 119 ? -16.556 -25.687 41.990 1.00 36.34 119 VAL A CA 1
ATOM 868 C C . VAL A 1 119 ? -15.283 -25.718 41.132 1.00 36.34 119 VAL A C 1
ATOM 870 O O . VAL A 1 119 ? -14.221 -25.360 41.654 1.00 36.34 119 VAL A O 1
ATOM 873 N N . PRO A 1 120 ? -15.318 -26.188 39.872 1.00 33.59 120 PRO A N 1
ATOM 874 C CA . PRO A 1 120 ? -14.134 -26.138 39.031 1.00 33.59 120 PRO A CA 1
ATOM 875 C C . PRO A 1 120 ? -13.725 -24.673 38.914 1.00 33.59 120 PRO A C 1
ATOM 877 O O . PRO A 1 120 ? -14.506 -23.835 38.463 1.00 33.59 120 PRO A O 1
ATOM 880 N N . ALA A 1 121 ? -12.519 -24.361 39.390 1.00 33.28 121 ALA A N 1
ATOM 881 C CA . ALA A 1 121 ? -11.924 -23.057 39.197 1.00 33.28 121 ALA A CA 1
ATOM 882 C C . ALA A 1 121 ? -11.921 -22.789 37.692 1.00 33.28 121 ALA A C 1
ATOM 884 O O . ALA A 1 121 ? -11.249 -23.490 36.933 1.00 33.28 121 ALA A O 1
ATOM 885 N N . VAL A 1 122 ? -12.706 -21.801 37.263 1.00 36.06 122 VAL A N 1
ATOM 886 C CA . VAL A 1 122 ? -12.524 -21.183 35.956 1.00 36.06 122 VAL A CA 1
ATOM 887 C C . VAL A 1 122 ? -11.083 -20.703 35.964 1.00 36.06 122 VAL A C 1
ATOM 889 O O . VAL A 1 122 ? -10.728 -19.793 36.714 1.00 36.06 122 VAL A O 1
ATOM 892 N N . ILE A 1 123 ? -10.232 -21.377 35.194 1.00 35.19 123 ILE A N 1
ATOM 893 C CA . ILE A 1 123 ? -8.904 -20.876 34.878 1.00 35.19 123 ILE A CA 1
ATOM 894 C C . ILE A 1 123 ? -9.170 -19.635 34.033 1.00 35.19 123 ILE A C 1
ATOM 896 O O . ILE A 1 123 ? -9.338 -19.711 32.820 1.00 35.19 123 ILE A O 1
ATOM 900 N N . VAL A 1 124 ? -9.301 -18.489 34.698 1.00 35.91 124 VAL A N 1
ATOM 901 C CA . VAL A 1 124 ? -9.146 -17.197 34.050 1.00 35.91 124 VAL A CA 1
ATOM 902 C C . VAL A 1 124 ? -7.683 -17.180 33.644 1.00 35.91 124 VAL A C 1
ATOM 904 O O . VAL A 1 124 ? -6.806 -16.966 34.482 1.00 35.91 124 VAL A O 1
ATOM 907 N N . SER A 1 125 ? -7.410 -17.516 32.381 1.00 41.53 125 SER A N 1
ATOM 908 C CA . SER A 1 125 ? -6.107 -17.251 31.779 1.00 41.53 125 SER A CA 1
ATOM 909 C C . SER A 1 125 ? -5.720 -15.821 32.161 1.00 41.53 125 SER A C 1
ATOM 911 O O . SER A 1 125 ? -6.569 -14.933 32.025 1.00 41.53 125 SER A O 1
ATOM 913 N N . PRO A 1 126 ? -4.512 -15.586 32.703 1.00 43.91 126 PRO A N 1
ATOM 914 C CA . PRO A 1 126 ? -4.121 -14.254 33.132 1.00 43.91 126 PRO A CA 1
ATOM 915 C C . PRO A 1 126 ? -4.308 -13.310 31.947 1.00 43.91 126 PRO A C 1
ATOM 917 O O . PRO A 1 126 ? -3.736 -13.535 30.881 1.00 43.91 126 PRO A O 1
ATOM 920 N N . GLN A 1 127 ? -5.164 -12.298 32.118 1.00 52.00 127 GLN A N 1
ATOM 921 C CA . GLN A 1 127 ? -5.276 -11.216 31.150 1.00 52.00 127 GLN A CA 1
ATOM 922 C C . GLN A 1 127 ? -3.857 -10.674 30.937 1.00 52.00 127 GLN A C 1
ATOM 924 O O . GLN A 1 127 ? -3.204 -10.333 31.931 1.00 52.00 127 GLN A O 1
ATOM 929 N N . PRO A 1 128 ? -3.339 -10.654 29.697 1.00 54.75 128 PRO A N 1
ATOM 930 C CA . PRO A 1 128 ? -2.008 -10.132 29.449 1.00 54.75 128 PRO A CA 1
ATOM 931 C C . PRO A 1 128 ? -1.930 -8.700 29.988 1.00 54.75 128 PRO A C 1
ATOM 933 O O . PRO A 1 128 ? -2.888 -7.934 29.801 1.00 54.75 128 PRO A O 1
ATOM 936 N N . PRO A 1 129 ? -0.835 -8.326 30.675 1.00 58.50 129 PRO A N 1
ATOM 937 C CA . PRO A 1 129 ? -0.731 -7.013 31.286 1.00 58.50 129 PRO A CA 1
ATOM 938 C C . PRO A 1 129 ? -0.933 -5.946 30.209 1.00 58.50 129 PRO A C 1
ATOM 940 O O . PRO A 1 129 ? -0.235 -5.928 29.191 1.00 58.50 129 PRO A O 1
ATOM 943 N N . ALA A 1 130 ? -1.927 -5.083 30.435 1.00 59.22 130 ALA A N 1
ATOM 944 C CA . ALA A 1 130 ? -2.285 -3.973 29.553 1.00 59.22 130 ALA A CA 1
ATOM 945 C C . ALA A 1 130 ? -1.076 -3.076 29.217 1.00 59.22 130 ALA A C 1
ATOM 947 O O . ALA A 1 130 ? -1.009 -2.529 28.122 1.00 59.22 130 ALA A O 1
ATOM 948 N N . ASP A 1 131 ? -0.072 -3.051 30.098 1.00 68.31 131 ASP A N 1
ATOM 949 C CA . ASP A 1 131 ? 1.115 -2.196 30.007 1.00 68.31 131 ASP A CA 1
ATOM 950 C C . ASP A 1 131 ? 2.348 -2.896 29.413 1.00 68.31 131 ASP A C 1
ATOM 952 O O . ASP A 1 131 ? 3.491 -2.523 29.693 1.00 68.31 131 ASP A O 1
ATOM 956 N N . THR A 1 132 ? 2.162 -3.944 28.607 1.00 86.38 132 THR A N 1
ATOM 957 C CA . THR A 1 132 ? 3.311 -4.597 27.965 1.00 86.38 132 THR A CA 1
ATOM 958 C C . THR A 1 132 ? 4.004 -3.623 27.014 1.00 86.38 132 THR A C 1
ATOM 960 O O . THR A 1 132 ? 3.419 -3.198 26.017 1.00 86.38 132 THR A O 1
ATOM 963 N N . SER A 1 133 ? 5.260 -3.276 27.299 1.00 91.38 133 SER A N 1
ATOM 964 C CA . SER A 1 133 ? 6.040 -2.350 26.477 1.00 91.38 133 SER A CA 1
ATOM 965 C C . SER A 1 133 ? 6.536 -3.003 25.185 1.00 91.38 133 SER A C 1
ATOM 967 O O . SER A 1 133 ? 6.714 -4.221 25.109 1.00 91.38 133 SER A O 1
ATOM 969 N N . VAL A 1 134 ? 6.852 -2.179 24.182 1.00 93.56 134 VAL A N 1
ATOM 970 C CA . VAL A 1 134 ? 7.531 -2.613 22.945 1.00 93.56 134 VAL A CA 1
ATOM 971 C C . VAL A 1 134 ? 8.786 -3.441 23.256 1.00 93.56 134 VAL A C 1
ATOM 973 O O . VAL A 1 134 ? 9.034 -4.466 22.624 1.00 93.56 134 VAL A O 1
ATOM 976 N N . HIS A 1 135 ? 9.539 -3.052 24.289 1.00 93.94 135 HIS A N 1
ATOM 977 C CA . HIS A 1 135 ? 10.774 -3.723 24.699 1.00 93.94 135 HIS A CA 1
ATOM 978 C C . HIS A 1 135 ? 10.558 -5.182 25.129 1.00 93.94 135 HIS A C 1
ATOM 980 O O . HIS A 1 135 ? 11.452 -6.003 24.943 1.00 93.94 135 HIS A O 1
ATOM 986 N N . ALA A 1 136 ? 9.378 -5.534 25.649 1.00 94.06 136 ALA A N 1
ATOM 987 C CA . ALA A 1 136 ? 9.047 -6.915 25.999 1.00 94.06 136 ALA A CA 1
ATOM 988 C C . ALA A 1 136 ? 8.784 -7.800 24.763 1.00 94.06 136 ALA A C 1
ATOM 990 O O . ALA A 1 136 ? 9.004 -9.013 24.809 1.00 94.06 136 ALA A O 1
ATOM 991 N N . ALA A 1 137 ? 8.353 -7.208 23.644 1.00 95.56 137 ALA A N 1
ATOM 992 C CA . ALA A 1 137 ? 8.159 -7.917 22.378 1.00 95.56 137 ALA A CA 1
ATOM 993 C C . ALA A 1 137 ? 9.473 -8.130 21.607 1.00 95.56 137 ALA A C 1
ATOM 995 O O . ALA A 1 137 ? 9.577 -9.092 20.842 1.00 95.56 137 ALA A O 1
ATOM 996 N N . LEU A 1 138 ? 10.489 -7.286 21.839 1.00 96.56 138 LEU A N 1
ATOM 997 C CA . LEU A 1 138 ? 11.756 -7.321 21.100 1.00 96.56 138 LEU A CA 1
ATOM 998 C C . LEU A 1 138 ? 12.448 -8.693 21.099 1.00 96.56 138 LEU A C 1
ATOM 1000 O O . LEU A 1 138 ? 12.807 -9.132 20.011 1.00 96.56 138 LEU A O 1
ATOM 1004 N N . PRO A 1 139 ? 12.611 -9.425 22.222 1.00 97.12 139 PRO A N 1
ATOM 1005 C CA . PRO A 1 139 ? 13.292 -10.722 22.189 1.00 97.12 139 PRO A CA 1
ATOM 1006 C C . PRO A 1 139 ? 12.629 -11.732 21.243 1.00 97.12 139 PRO A C 1
ATOM 1008 O O . PRO A 1 139 ? 13.324 -12.477 20.556 1.00 97.12 139 PRO A O 1
ATOM 1011 N N . HIS A 1 140 ? 11.295 -11.726 21.171 1.00 96.50 140 HIS A N 1
ATOM 1012 C CA . HIS A 1 140 ? 10.526 -12.613 20.300 1.00 96.50 140 HIS A CA 1
ATOM 1013 C C . HIS A 1 140 ? 10.675 -12.204 18.831 1.00 96.50 140 HIS A C 1
ATOM 1015 O O . HIS A 1 140 ? 11.022 -13.032 17.991 1.00 96.50 140 HIS A O 1
ATOM 1021 N N . ALA A 1 141 ? 10.511 -10.910 18.541 1.00 96.56 141 ALA A N 1
ATOM 1022 C CA . ALA A 1 141 ? 10.677 -10.375 17.193 1.00 96.56 141 ALA A CA 1
ATOM 1023 C C . ALA A 1 141 ? 12.102 -10.583 16.657 1.00 96.56 141 ALA A C 1
ATOM 1025 O O . ALA A 1 141 ? 12.274 -11.021 15.524 1.00 96.56 141 ALA A O 1
ATOM 1026 N N . LEU A 1 142 ? 13.130 -10.345 17.475 1.00 95.62 142 LEU A N 1
ATOM 1027 C CA . LEU A 1 142 ? 14.530 -10.548 17.094 1.00 95.62 142 LEU A CA 1
ATOM 1028 C C . LEU A 1 142 ? 14.846 -12.027 16.846 1.00 95.62 142 LEU A C 1
ATOM 1030 O O . LEU A 1 142 ? 15.504 -12.346 15.858 1.00 95.62 142 LEU A O 1
ATOM 1034 N N . ALA A 1 143 ? 14.343 -12.939 17.685 1.00 95.19 143 ALA A N 1
ATOM 1035 C CA . ALA A 1 143 ? 14.506 -14.376 17.466 1.00 95.19 143 ALA A CA 1
ATOM 1036 C C . ALA A 1 143 ? 13.869 -14.825 16.140 1.00 95.19 143 ALA A C 1
ATOM 1038 O O . ALA A 1 143 ? 14.477 -15.584 15.383 1.00 95.19 143 ALA A O 1
ATOM 1039 N N . GLN A 1 144 ? 12.676 -14.311 15.831 1.00 94.94 144 GLN A N 1
ATOM 1040 C CA . GLN A 1 144 ? 11.983 -14.592 14.578 1.00 94.94 144 GLN A CA 1
ATOM 1041 C C . GLN A 1 144 ? 12.743 -14.051 13.359 1.00 94.94 144 GLN A C 1
ATOM 1043 O O . GLN A 1 144 ? 12.906 -14.760 12.363 1.00 94.94 144 GLN A O 1
ATOM 1048 N N . LEU A 1 145 ? 13.243 -12.816 13.447 1.00 92.31 145 LEU A N 1
ATOM 1049 C CA . LEU A 1 145 ? 14.037 -12.190 12.391 1.00 92.31 145 LEU A CA 1
ATOM 1050 C C . LEU A 1 145 ? 15.343 -12.935 12.139 1.00 92.31 145 LEU A C 1
ATOM 1052 O O . LEU A 1 145 ? 15.691 -13.169 10.985 1.00 92.31 145 LEU A O 1
ATOM 1056 N N . ARG A 1 146 ? 16.027 -13.368 13.201 1.00 90.94 146 ARG A N 1
ATOM 1057 C CA . ARG A 1 146 ? 17.238 -14.182 13.092 1.00 90.94 146 ARG A CA 1
ATOM 1058 C C . ARG A 1 146 ? 16.966 -15.503 12.380 1.00 90.94 146 ARG A C 1
ATOM 1060 O O . ARG A 1 146 ? 17.718 -15.879 11.489 1.00 90.94 146 ARG A O 1
ATOM 1067 N N . ALA A 1 147 ? 15.866 -16.174 12.724 1.00 91.19 147 ALA A N 1
ATOM 1068 C CA . ALA A 1 147 ? 15.480 -17.420 12.070 1.00 91.19 147 ALA A CA 1
ATOM 1069 C C . ALA A 1 147 ? 15.231 -17.227 10.564 1.00 91.19 147 ALA A C 1
ATOM 1071 O O . ALA A 1 147 ? 15.709 -18.025 9.758 1.00 91.19 147 ALA A O 1
ATOM 1072 N N . TRP A 1 148 ? 14.526 -16.162 10.167 1.00 90.12 148 TRP A N 1
ATOM 1073 C CA . TRP A 1 148 ? 14.333 -15.841 8.748 1.00 90.12 148 TRP A CA 1
ATOM 1074 C C . TRP A 1 148 ? 15.644 -15.484 8.051 1.00 90.12 148 TRP A C 1
ATOM 1076 O O . TRP A 1 148 ? 15.923 -16.013 6.978 1.00 90.12 148 TRP A O 1
ATOM 1086 N N . TYR A 1 149 ? 16.477 -14.657 8.685 1.00 86.12 149 TYR A N 1
ATOM 1087 C CA . TYR A 1 149 ? 17.777 -14.270 8.148 1.00 86.12 149 TYR A CA 1
ATOM 1088 C C . TYR A 1 149 ? 18.680 -15.485 7.904 1.00 86.12 149 TYR A C 1
ATOM 1090 O O . TYR A 1 149 ? 19.304 -15.588 6.850 1.00 86.12 149 TYR A O 1
ATOM 1098 N N . ASP A 1 150 ? 18.714 -16.446 8.830 1.00 85.88 150 ASP A N 1
ATOM 1099 C CA . ASP A 1 150 ? 19.495 -17.675 8.678 1.00 85.88 150 ASP A CA 1
ATOM 1100 C C . ASP A 1 150 ? 18.992 -18.554 7.526 1.00 85.88 150 ASP A C 1
ATOM 1102 O O . ASP A 1 150 ? 19.805 -19.136 6.804 1.00 85.88 150 ASP A O 1
ATOM 1106 N N . ILE A 1 151 ? 17.672 -18.649 7.330 1.00 87.12 151 ILE A N 1
ATOM 1107 C CA . ILE A 1 151 ? 17.075 -19.370 6.194 1.00 87.12 151 ILE A CA 1
ATOM 1108 C C . ILE A 1 151 ? 17.492 -18.704 4.879 1.00 87.12 151 ILE A C 1
ATOM 1110 O O . ILE A 1 151 ? 18.051 -19.370 4.003 1.00 87.12 151 ILE A O 1
ATOM 1114 N N . ASP A 1 152 ? 17.297 -17.390 4.774 1.00 83.38 152 ASP A N 1
ATOM 1115 C CA . ASP A 1 152 ? 17.592 -16.622 3.564 1.00 83.38 152 ASP A CA 1
ATOM 1116 C C . ASP A 1 152 ? 19.104 -16.628 3.262 1.00 83.38 152 ASP A C 1
ATOM 1118 O O . ASP A 1 152 ? 19.527 -16.741 2.108 1.00 83.38 152 ASP A O 1
ATOM 1122 N N . ARG A 1 153 ? 19.956 -16.577 4.296 1.00 82.19 153 ARG A N 1
ATOM 1123 C CA . ARG A 1 153 ? 21.418 -16.688 4.175 1.00 82.19 153 ARG A CA 1
ATOM 1124 C C . ARG A 1 153 ? 21.846 -18.066 3.672 1.00 82.19 153 ARG A C 1
ATOM 1126 O O . ARG A 1 153 ? 22.701 -18.144 2.788 1.00 82.19 153 ARG A O 1
ATOM 1133 N N . ARG A 1 154 ? 21.277 -19.152 4.210 1.00 85.12 154 ARG A N 1
ATOM 1134 C CA . ARG A 1 154 ? 21.590 -20.529 3.776 1.00 85.12 154 ARG A CA 1
ATOM 1135 C C . ARG A 1 154 ? 21.167 -20.765 2.332 1.00 85.12 154 ARG A C 1
ATOM 1137 O O . ARG A 1 154 ? 21.977 -21.260 1.554 1.00 85.12 154 ARG A O 1
ATOM 1144 N N . ALA A 1 155 ? 19.958 -20.345 1.960 1.00 83.56 155 ALA A N 1
ATOM 1145 C CA . ALA A 1 155 ? 19.460 -20.462 0.592 1.00 83.56 155 ALA A CA 1
ATOM 1146 C C . ALA A 1 155 ? 20.379 -19.740 -0.411 1.00 83.56 155 ALA A C 1
ATOM 1148 O O . ALA A 1 155 ? 20.760 -20.309 -1.436 1.00 83.56 155 ALA A O 1
ATOM 1149 N N . ARG A 1 156 ? 20.818 -18.517 -0.079 1.00 80.25 156 ARG A N 1
ATOM 1150 C CA . ARG A 1 156 ? 21.780 -17.750 -0.889 1.00 80.25 156 ARG A CA 1
ATOM 1151 C C . ARG A 1 156 ? 23.149 -18.421 -0.980 1.00 80.25 156 ARG A C 1
ATOM 1153 O O . ARG A 1 156 ? 23.740 -18.457 -2.057 1.00 80.25 156 ARG A O 1
ATOM 1160 N N . HIS A 1 157 ? 23.656 -18.953 0.130 1.00 82.12 157 HIS A N 1
ATOM 1161 C CA . HIS A 1 157 ? 24.935 -19.661 0.159 1.00 82.12 157 HIS A CA 1
ATOM 1162 C C . HIS A 1 157 ? 24.900 -20.936 -0.699 1.00 82.12 157 HIS A C 1
ATOM 1164 O O . HIS A 1 157 ? 25.792 -21.143 -1.518 1.00 82.12 157 HIS A O 1
ATOM 1170 N N . GLU A 1 158 ? 23.843 -21.747 -0.581 1.00 85.00 158 GLU A N 1
ATOM 1171 C CA . GLU A 1 158 ? 23.625 -22.927 -1.430 1.00 85.00 158 GLU A CA 1
ATOM 1172 C C . GLU A 1 158 ? 23.550 -22.550 -2.914 1.00 85.00 158 GLU A C 1
ATOM 1174 O O . GLU A 1 158 ? 24.183 -23.200 -3.747 1.00 85.00 158 GLU A O 1
ATOM 1179 N N . LEU A 1 159 ? 22.821 -21.481 -3.254 1.00 82.94 159 LEU A N 1
ATOM 1180 C CA . LEU A 1 159 ? 22.724 -20.998 -4.630 1.00 82.94 159 LEU A CA 1
ATOM 1181 C C . LEU A 1 159 ? 24.087 -20.549 -5.172 1.00 82.94 159 LEU A C 1
ATOM 1183 O O . LEU A 1 159 ? 24.437 -20.900 -6.299 1.00 82.94 159 LEU A O 1
ATOM 1187 N N . ARG A 1 160 ? 24.872 -19.817 -4.373 1.00 82.62 160 ARG A N 1
ATOM 1188 C CA . ARG A 1 160 ? 26.213 -19.358 -4.753 1.00 82.62 160 ARG A CA 1
ATOM 1189 C C . ARG A 1 160 ? 27.142 -20.538 -5.029 1.00 82.62 160 ARG A C 1
ATOM 1191 O O . ARG A 1 160 ? 27.727 -20.595 -6.107 1.00 82.62 160 ARG A O 1
ATOM 1198 N N . LEU A 1 161 ? 27.199 -21.513 -4.121 1.00 85.12 161 LEU A N 1
ATOM 1199 C CA . LEU A 1 161 ? 27.983 -22.738 -4.308 1.00 85.12 161 LEU A CA 1
ATOM 1200 C C . LEU A 1 161 ? 27.531 -23.530 -5.542 1.00 85.12 161 LEU A C 1
ATOM 1202 O O . LEU A 1 161 ? 28.360 -24.061 -6.278 1.00 85.12 161 LEU A O 1
ATOM 1206 N N . ALA A 1 162 ? 26.222 -23.583 -5.809 1.00 84.81 162 ALA A N 1
ATOM 1207 C CA . ALA A 1 162 ? 25.687 -24.230 -7.005 1.00 84.81 162 ALA A CA 1
ATOM 1208 C C . ALA A 1 162 ? 26.090 -23.510 -8.304 1.00 84.81 162 ALA A C 1
ATOM 1210 O O . ALA A 1 162 ? 26.162 -24.142 -9.358 1.00 84.81 162 ALA A O 1
ATOM 1211 N N . GLN A 1 163 ? 26.312 -22.194 -8.248 1.00 81.19 163 GLN A N 1
ATOM 1212 C CA . GLN A 1 163 ? 26.695 -21.362 -9.390 1.00 81.19 163 GLN A CA 1
ATOM 1213 C C . GLN A 1 163 ? 28.210 -21.335 -9.642 1.00 81.19 163 GLN A C 1
ATOM 1215 O O . GLN A 1 163 ? 28.632 -21.045 -10.766 1.00 81.19 163 GLN A O 1
ATOM 1220 N N . GLU A 1 164 ? 29.033 -21.658 -8.642 1.00 81.31 164 GLU A N 1
ATOM 1221 C CA . GLU A 1 164 ? 30.491 -21.664 -8.762 1.00 81.31 164 GLU A CA 1
ATOM 1222 C C . GLU A 1 164 ? 30.985 -22.618 -9.864 1.00 81.31 164 GLU A C 1
ATOM 1224 O O . GLU A 1 164 ? 30.690 -23.813 -9.892 1.00 81.31 164 GLU A O 1
ATOM 1229 N N . GLY A 1 165 ? 31.771 -22.080 -10.803 1.00 73.50 165 GLY A N 1
ATOM 1230 C CA . GLY A 1 165 ? 32.340 -22.841 -11.921 1.00 73.50 165 GLY A CA 1
ATOM 1231 C C . GLY A 1 165 ? 31.371 -23.134 -13.074 1.00 73.50 165 GLY A C 1
ATOM 1232 O O . GLY A 1 165 ? 31.754 -23.815 -14.027 1.00 73.50 165 GLY A O 1
ATOM 1233 N N . LEU A 1 166 ? 30.135 -22.622 -13.032 1.00 80.56 166 LEU A N 1
ATOM 1234 C CA . LEU A 1 166 ? 29.199 -22.712 -14.150 1.00 80.56 166 LEU A CA 1
ATOM 1235 C C . LEU A 1 166 ? 29.385 -21.568 -15.152 1.00 80.56 166 LEU A C 1
ATOM 1237 O O . LEU A 1 166 ? 29.589 -20.413 -14.789 1.00 80.56 166 LEU A O 1
ATOM 1241 N N . ASP A 1 167 ? 29.199 -21.874 -16.439 1.00 79.44 167 ASP A N 1
ATOM 1242 C CA . ASP A 1 167 ? 29.037 -20.837 -17.460 1.00 79.44 167 ASP A CA 1
ATOM 1243 C C . ASP A 1 167 ? 27.824 -19.955 -17.128 1.00 79.44 167 ASP A C 1
ATOM 1245 O O . ASP A 1 167 ? 26.790 -20.464 -16.685 1.00 79.44 167 ASP A O 1
ATOM 1249 N N . ALA A 1 168 ? 27.883 -18.665 -17.476 1.00 69.69 168 ALA A N 1
ATOM 1250 C CA . ALA A 1 168 ? 26.814 -17.694 -17.206 1.00 69.69 168 ALA A CA 1
ATOM 1251 C C . ALA A 1 168 ? 25.409 -18.194 -17.600 1.00 69.69 168 ALA A C 1
ATOM 1253 O O . ALA A 1 168 ? 24.450 -18.029 -16.862 1.00 69.69 168 ALA A O 1
ATOM 1254 N N . ARG A 1 169 ? 25.276 -18.915 -18.725 1.00 69.06 169 ARG A N 1
ATOM 1255 C CA . ARG A 1 169 ? 23.981 -19.474 -19.169 1.00 69.06 169 ARG A CA 1
ATOM 1256 C C . ARG A 1 169 ? 23.422 -20.562 -18.250 1.00 69.06 169 ARG A C 1
ATOM 1258 O O . ARG A 1 169 ? 22.213 -20.779 -18.245 1.00 69.06 169 ARG A O 1
ATOM 1265 N N . ARG A 1 170 ? 24.288 -21.333 -17.591 1.00 71.44 170 ARG A N 1
ATOM 1266 C CA . ARG A 1 170 ? 23.895 -22.395 -16.654 1.00 71.44 170 ARG A CA 1
ATOM 1267 C C . ARG A 1 170 ? 23.608 -21.796 -15.280 1.00 71.44 170 ARG A C 1
ATOM 1269 O O . ARG A 1 170 ? 22.589 -22.160 -14.704 1.00 71.44 170 ARG A O 1
ATOM 1276 N N . ALA A 1 171 ? 24.414 -20.830 -14.840 1.00 71.00 171 ALA A N 1
ATOM 1277 C CA . ALA A 1 171 ? 24.152 -20.044 -13.635 1.00 71.00 171 ALA A CA 1
ATOM 1278 C C . ALA A 1 171 ? 22.802 -19.300 -13.718 1.00 71.00 171 ALA A C 1
ATOM 1280 O O . ALA A 1 171 ? 21.970 -19.444 -12.824 1.00 71.00 171 ALA A O 1
ATOM 1281 N N . ASP A 1 172 ? 22.512 -18.648 -14.854 1.00 70.12 172 ASP A N 1
ATOM 1282 C CA . ASP A 1 172 ? 21.242 -17.949 -15.117 1.00 70.12 172 ASP A CA 1
ATOM 1283 C C . ASP A 1 172 ? 20.012 -18.850 -14.969 1.00 70.12 172 ASP A C 1
ATOM 1285 O O . ASP A 1 172 ? 18.931 -18.372 -14.622 1.00 70.12 172 ASP A O 1
ATOM 1289 N N . ARG A 1 173 ? 20.142 -20.142 -15.301 1.00 71.38 173 ARG A N 1
ATOM 1290 C CA . ARG A 1 173 ? 19.038 -21.102 -15.183 1.00 71.38 173 ARG A CA 1
ATOM 1291 C C . ARG A 1 173 ? 18.799 -21.517 -13.743 1.00 71.38 173 ARG A C 1
ATOM 1293 O O . ARG A 1 173 ? 17.685 -21.936 -13.466 1.00 71.38 173 ARG A O 1
ATOM 1300 N N . LEU A 1 174 ? 19.810 -21.479 -12.883 1.00 70.38 174 LEU A N 1
ATOM 1301 C CA . LEU A 1 174 ? 19.687 -21.889 -11.486 1.00 70.38 174 LEU A CA 1
ATOM 1302 C C . LEU A 1 174 ? 19.145 -20.773 -10.598 1.00 70.38 174 LEU A C 1
ATOM 1304 O O . LEU A 1 174 ? 18.516 -21.083 -9.596 1.00 70.38 174 LEU A O 1
ATOM 1308 N N . ASP A 1 175 ? 19.349 -19.515 -10.984 1.00 69.19 175 ASP A N 1
ATOM 1309 C CA . ASP A 1 175 ? 18.832 -18.366 -10.247 1.00 69.19 175 ASP A CA 1
ATOM 1310 C C . ASP A 1 175 ? 17.282 -18.358 -10.250 1.00 69.19 175 ASP A C 1
ATOM 1312 O O . ASP A 1 175 ? 16.677 -18.301 -11.333 1.00 69.19 175 ASP A O 1
ATOM 1316 N N . PRO A 1 176 ? 16.627 -18.461 -9.075 1.00 72.69 176 PRO A N 1
ATOM 1317 C CA . PRO A 1 176 ? 15.172 -18.426 -8.964 1.00 72.69 176 PRO A CA 1
ATOM 1318 C C . PRO A 1 176 ? 14.590 -17.032 -9.231 1.00 72.69 176 PRO A C 1
ATOM 1320 O O . PRO A 1 176 ? 13.398 -16.932 -9.515 1.00 72.69 176 PRO A O 1
ATOM 1323 N N . ALA A 1 177 ? 15.413 -15.979 -9.190 1.00 74.44 177 ALA A N 1
ATOM 1324 C CA . ALA A 1 177 ? 14.963 -14.604 -9.320 1.00 74.44 177 ALA A CA 1
ATOM 1325 C C . ALA A 1 177 ? 14.321 -14.320 -10.680 1.00 74.44 177 ALA A C 1
ATOM 1327 O O . ALA A 1 177 ? 14.842 -14.710 -11.738 1.00 74.44 177 ALA A O 1
ATOM 1328 N N . GLY A 1 178 ? 13.214 -13.578 -10.648 1.00 81.69 178 GLY A N 1
ATOM 1329 C CA . GLY A 1 178 ? 12.560 -13.056 -11.845 1.00 81.69 178 GLY A CA 1
ATOM 1330 C C . GLY A 1 178 ? 13.419 -12.008 -12.561 1.00 81.69 178 GLY A C 1
ATOM 1331 O O . GLY A 1 178 ? 14.324 -11.415 -11.978 1.00 81.69 178 GLY A O 1
ATOM 1332 N N . ASP A 1 179 ? 13.130 -11.739 -13.837 1.00 84.19 179 ASP A N 1
ATOM 1333 C CA . ASP A 1 179 ? 13.900 -10.754 -14.613 1.00 84.19 179 ASP A CA 1
ATOM 1334 C C . ASP A 1 179 ? 13.809 -9.327 -14.031 1.00 84.19 179 ASP A C 1
ATOM 1336 O O . ASP A 1 179 ? 14.781 -8.584 -14.137 1.00 84.19 179 ASP A O 1
ATOM 1340 N N . LEU A 1 180 ? 12.691 -8.943 -13.395 1.00 87.00 180 LEU A N 1
ATOM 1341 C CA . LEU A 1 180 ? 12.574 -7.653 -12.698 1.00 87.00 180 LEU A CA 1
ATOM 1342 C C . LEU A 1 180 ? 13.590 -7.553 -11.558 1.00 87.00 180 LEU A C 1
ATOM 1344 O O . LEU A 1 180 ? 14.373 -6.614 -11.503 1.00 87.00 180 LEU A O 1
ATOM 1348 N N . GLU A 1 181 ? 13.617 -8.551 -10.682 1.00 85.25 181 GLU A N 1
ATOM 1349 C CA . GLU A 1 181 ? 14.535 -8.608 -9.548 1.00 85.25 181 GLU A CA 1
ATOM 1350 C C . GLU A 1 181 ? 15.993 -8.618 -10.028 1.00 85.25 181 GLU A C 1
ATOM 1352 O O . GLU A 1 181 ? 16.796 -7.799 -9.592 1.00 85.25 181 GLU A O 1
ATOM 1357 N N . ARG A 1 182 ? 16.321 -9.438 -11.037 1.00 86.38 182 ARG A N 1
ATOM 1358 C CA . ARG A 1 182 ? 17.648 -9.431 -11.678 1.00 86.38 182 ARG A CA 1
ATOM 1359 C C . ARG A 1 182 ? 18.018 -8.073 -12.264 1.00 86.38 182 ARG A C 1
ATOM 1361 O O . ARG A 1 182 ? 19.189 -7.699 -12.212 1.00 86.38 182 ARG A O 1
ATOM 1368 N N . ALA A 1 183 ? 17.057 -7.360 -12.855 1.00 88.62 183 ALA A N 1
ATOM 1369 C CA . ALA A 1 183 ? 17.281 -6.013 -13.354 1.00 88.62 183 ALA A CA 1
ATOM 1370 C C . ALA A 1 183 ? 17.620 -5.073 -12.200 1.00 88.62 183 ALA A C 1
ATOM 1372 O O . ALA A 1 183 ? 18.643 -4.412 -12.279 1.00 88.62 183 ALA A O 1
ATOM 1373 N N . LEU A 1 184 ? 16.832 -5.064 -11.122 1.00 88.38 184 LEU A N 1
ATOM 1374 C CA . LEU A 1 184 ? 17.045 -4.184 -9.969 1.00 88.38 184 LEU A CA 1
ATOM 1375 C C . LEU A 1 184 ? 18.366 -4.454 -9.237 1.00 88.38 184 LEU A C 1
ATOM 1377 O O . LEU A 1 184 ? 19.014 -3.512 -8.798 1.00 88.38 184 LEU A O 1
ATOM 1381 N N . ARG A 1 185 ? 18.810 -5.715 -9.190 1.00 85.50 185 ARG A N 1
ATOM 1382 C CA . ARG A 1 185 ? 20.132 -6.108 -8.676 1.00 85.50 185 ARG A CA 1
ATOM 1383 C C . ARG A 1 185 ? 21.311 -5.574 -9.493 1.00 85.50 185 ARG A C 1
ATOM 1385 O O . ARG A 1 185 ? 22.464 -5.657 -9.068 1.00 85.50 185 ARG A O 1
ATOM 1392 N N . ALA A 1 186 ? 21.078 -5.177 -10.741 1.00 86.62 186 ALA A N 1
ATOM 1393 C CA . ALA A 1 186 ? 22.135 -4.686 -11.607 1.00 86.62 186 ALA A CA 1
ATOM 1394 C C . ALA A 1 186 ? 22.428 -3.211 -11.325 1.00 86.62 186 ALA A C 1
ATOM 1396 O O . ALA A 1 186 ? 21.527 -2.423 -11.045 1.00 86.62 186 ALA A O 1
ATOM 1397 N N . GLU A 1 187 ? 23.686 -2.817 -11.497 1.00 85.88 187 GLU A N 1
ATOM 1398 C CA . GLU A 1 187 ? 24.072 -1.409 -11.449 1.00 85.88 187 GLU A CA 1
ATOM 1399 C C . GLU A 1 187 ? 23.280 -0.598 -12.492 1.00 85.88 187 GLU A C 1
ATOM 1401 O O . GLU A 1 187 ? 23.187 -0.990 -13.658 1.00 85.88 187 GLU A O 1
ATOM 1406 N N . GLY A 1 188 ? 22.650 0.499 -12.057 1.00 87.19 188 GLY A N 1
ATOM 1407 C CA . GLY A 1 188 ? 21.766 1.321 -12.897 1.00 87.19 188 GLY A CA 1
ATOM 1408 C C . GLY A 1 188 ? 20.440 0.653 -13.292 1.00 87.19 188 GLY A C 1
ATOM 1409 O O . GLY A 1 188 ? 19.664 1.218 -14.062 1.00 87.19 188 GLY A O 1
ATOM 1410 N N . GLY A 1 189 ? 20.151 -0.539 -12.769 1.00 89.88 189 GLY A N 1
ATOM 1411 C CA . GLY A 1 189 ? 18.990 -1.334 -13.139 1.00 89.88 189 GLY A CA 1
ATOM 1412 C C . GLY A 1 189 ? 17.650 -0.704 -12.781 1.00 89.88 189 GLY A C 1
ATOM 1413 O O . GLY A 1 189 ? 16.728 -0.722 -13.594 1.00 89.88 189 GLY A O 1
ATOM 1414 N N . ALA A 1 190 ? 17.543 -0.088 -11.604 1.00 89.44 190 ALA A N 1
ATOM 1415 C CA . ALA A 1 190 ? 16.322 0.600 -11.197 1.00 89.44 190 ALA A CA 1
ATOM 1416 C C . ALA A 1 190 ? 16.017 1.832 -12.071 1.00 89.44 190 ALA A C 1
ATOM 1418 O O . ALA A 1 190 ? 14.866 2.024 -12.456 1.00 89.44 190 ALA A O 1
ATOM 1419 N N . ASP A 1 191 ? 17.029 2.623 -12.461 1.00 91.50 191 ASP A N 1
ATOM 1420 C CA . ASP A 1 191 ? 16.867 3.721 -13.438 1.00 91.50 191 ASP A CA 1
ATOM 1421 C C . ASP A 1 191 ? 16.393 3.184 -14.795 1.00 91.50 191 ASP A C 1
ATOM 1423 O O . ASP A 1 191 ? 15.450 3.719 -15.375 1.00 91.50 191 ASP A O 1
ATOM 1427 N N . PHE A 1 192 ? 16.976 2.077 -15.271 1.00 93.62 192 PHE A N 1
ATOM 1428 C CA . PHE A 1 192 ? 16.518 1.421 -16.497 1.00 93.62 192 PHE A CA 1
ATOM 1429 C C . PHE A 1 192 ? 15.038 1.019 -16.421 1.00 93.62 192 PHE A C 1
ATOM 1431 O O . PHE A 1 192 ? 14.286 1.303 -17.351 1.00 93.62 192 PHE A O 1
ATOM 1438 N N . VAL A 1 193 ? 14.604 0.375 -15.332 1.00 93.31 193 VAL A N 1
ATOM 1439 C CA . VAL A 1 193 ? 13.208 -0.068 -15.183 1.00 93.31 193 VAL A CA 1
ATOM 1440 C C . VAL A 1 193 ? 12.255 1.130 -15.103 1.00 93.31 193 VAL A C 1
ATOM 1442 O O . VAL A 1 193 ? 11.217 1.114 -15.763 1.00 93.31 193 VAL A O 1
ATOM 1445 N N . ARG A 1 194 ? 12.611 2.188 -14.365 1.00 92.69 194 ARG A N 1
ATOM 1446 C CA . ARG A 1 194 ? 11.818 3.429 -14.283 1.00 92.69 194 ARG A CA 1
ATOM 1447 C C . ARG A 1 194 ? 11.647 4.092 -15.648 1.00 92.69 194 ARG A C 1
ATOM 1449 O O . ARG A 1 194 ? 10.530 4.414 -16.036 1.00 92.69 194 ARG A O 1
ATOM 1456 N N . ARG A 1 195 ? 12.729 4.213 -16.418 1.00 93.19 195 ARG A N 1
ATOM 1457 C CA . ARG A 1 195 ? 12.677 4.753 -17.785 1.00 93.19 195 ARG A CA 1
ATOM 1458 C C . ARG A 1 195 ? 11.930 3.841 -18.748 1.00 93.19 195 ARG A C 1
ATOM 1460 O O . ARG A 1 195 ? 11.201 4.322 -19.599 1.00 93.19 195 ARG A O 1
ATOM 1467 N N . LEU A 1 196 ? 12.033 2.519 -18.602 1.00 93.25 196 LEU A N 1
ATOM 1468 C CA . LEU A 1 196 ? 11.207 1.592 -19.380 1.00 93.25 196 LEU A CA 1
ATOM 1469 C C . LEU A 1 196 ? 9.710 1.848 -19.137 1.00 93.25 196 LEU A C 1
ATOM 1471 O O . LEU A 1 196 ? 8.913 1.777 -20.074 1.00 93.25 196 LEU A O 1
ATOM 1475 N N . ILE A 1 197 ? 9.327 2.172 -17.899 1.00 92.88 197 ILE A N 1
ATOM 1476 C CA . ILE A 1 197 ? 7.954 2.562 -17.572 1.00 92.88 197 ILE A CA 1
ATOM 1477 C C . ILE A 1 197 ? 7.609 3.904 -18.238 1.00 92.88 197 ILE A C 1
ATOM 1479 O O . ILE A 1 197 ? 6.634 3.969 -18.986 1.00 92.88 197 ILE A O 1
ATOM 1483 N N . ASP A 1 198 ? 8.399 4.954 -18.013 1.00 92.38 198 ASP A N 1
ATOM 1484 C CA . ASP A 1 198 ? 8.064 6.314 -18.463 1.00 92.38 198 ASP A CA 1
ATOM 1485 C C . ASP A 1 198 ? 8.200 6.538 -19.974 1.00 92.38 198 ASP A C 1
ATOM 1487 O O . ASP A 1 198 ? 7.356 7.212 -20.563 1.00 92.38 198 ASP A O 1
ATOM 1491 N N . ASP A 1 199 ? 9.210 5.946 -20.608 1.00 92.38 199 ASP A N 1
ATOM 1492 C CA . ASP A 1 199 ? 9.573 6.229 -21.999 1.00 92.38 199 ASP A CA 1
ATOM 1493 C C . ASP A 1 199 ? 8.965 5.222 -22.989 1.00 92.38 199 ASP A C 1
ATOM 1495 O O . ASP A 1 199 ? 8.948 5.484 -24.188 1.00 92.38 199 ASP A O 1
ATOM 1499 N N . VAL A 1 200 ? 8.459 4.065 -22.529 1.00 90.69 200 VAL A N 1
ATOM 1500 C CA . VAL A 1 200 ? 7.943 2.992 -23.417 1.00 90.69 200 VAL A CA 1
ATOM 1501 C C . VAL A 1 200 ? 6.536 2.518 -23.049 1.00 90.69 200 VAL A C 1
ATOM 1503 O O . VAL A 1 200 ? 5.710 2.258 -23.933 1.00 90.69 200 VAL A O 1
ATOM 1506 N N . VAL A 1 201 ? 6.250 2.347 -21.755 1.00 90.19 201 VAL A N 1
ATOM 1507 C CA . VAL A 1 201 ? 4.945 1.844 -21.293 1.00 90.19 201 VAL A CA 1
ATOM 1508 C C . VAL A 1 201 ? 3.913 2.963 -21.204 1.00 90.19 201 VAL A C 1
ATOM 1510 O O . VAL A 1 201 ? 2.775 2.774 -21.628 1.00 90.19 201 VAL A O 1
ATOM 1513 N N . ARG A 1 202 ? 4.306 4.105 -20.639 1.00 91.12 202 ARG A N 1
ATOM 1514 C CA . ARG A 1 202 ? 3.431 5.242 -20.356 1.00 91.12 202 ARG A CA 1
ATOM 1515 C C . ARG A 1 202 ? 2.982 6.038 -21.594 1.00 91.12 202 ARG A C 1
ATOM 1517 O O . ARG A 1 202 ? 1.825 6.453 -21.583 1.00 91.12 202 ARG A O 1
ATOM 1524 N N . PRO A 1 203 ? 3.811 6.287 -22.629 1.00 91.31 203 PRO A N 1
ATOM 1525 C CA . PRO A 1 203 ? 3.386 7.097 -23.770 1.00 91.31 203 PRO A CA 1
ATOM 1526 C C . PRO A 1 203 ? 2.375 6.346 -24.639 1.00 91.31 203 PRO A C 1
ATOM 1528 O O . PRO A 1 203 ? 2.571 5.168 -24.920 1.00 91.31 203 PRO A O 1
ATOM 1531 N N . ASP A 1 204 ? 1.331 7.012 -25.134 1.00 85.94 204 ASP A N 1
ATOM 1532 C CA . ASP A 1 204 ? 0.405 6.379 -26.089 1.00 85.94 204 ASP A CA 1
ATOM 1533 C C . ASP A 1 204 ? 1.039 6.236 -27.472 1.00 85.94 204 ASP A C 1
ATOM 1535 O O . ASP A 1 204 ? 0.901 5.198 -28.123 1.00 85.94 204 ASP A O 1
ATOM 1539 N N . ASP A 1 205 ? 1.781 7.266 -27.888 1.00 90.56 205 ASP A N 1
ATOM 1540 C CA . ASP A 1 205 ? 2.409 7.336 -29.199 1.00 90.56 205 ASP A CA 1
ATOM 1541 C C . ASP A 1 205 ? 3.509 6.272 -29.350 1.00 90.56 205 ASP A C 1
ATOM 1543 O O . ASP A 1 205 ? 4.472 6.191 -28.573 1.00 90.56 205 ASP A O 1
ATOM 1547 N N . LEU A 1 206 ? 3.356 5.451 -30.391 1.00 90.56 206 LEU A N 1
ATOM 1548 C CA . LEU A 1 206 ? 4.303 4.409 -30.763 1.00 90.56 206 LEU A CA 1
ATOM 1549 C C . LEU A 1 206 ? 5.632 5.006 -31.232 1.00 90.56 206 LEU A C 1
ATOM 1551 O O . LEU A 1 206 ? 6.670 4.397 -30.992 1.00 90.56 206 LEU A O 1
ATOM 1555 N N . LEU A 1 207 ? 5.636 6.177 -31.877 1.00 90.81 207 LEU A N 1
ATOM 1556 C CA . LEU A 1 207 ? 6.877 6.835 -32.289 1.00 90.81 207 LEU A CA 1
ATOM 1557 C C . LEU A 1 207 ? 7.672 7.281 -31.064 1.00 90.81 207 LEU A C 1
ATOM 1559 O O . LEU A 1 207 ? 8.829 6.883 -30.926 1.00 90.81 207 LEU A O 1
ATOM 1563 N N . ALA A 1 208 ? 7.041 8.021 -30.147 1.00 91.62 208 ALA A N 1
ATOM 1564 C CA . ALA A 1 208 ? 7.656 8.415 -28.879 1.00 91.62 208 ALA A CA 1
ATOM 1565 C C . ALA A 1 208 ? 8.187 7.199 -28.100 1.00 91.62 208 ALA A C 1
ATOM 1567 O O . ALA A 1 208 ? 9.349 7.184 -27.699 1.00 91.62 208 ALA A O 1
ATOM 1568 N N . SER A 1 209 ? 7.379 6.138 -27.992 1.00 91.69 209 SER A N 1
ATOM 1569 C CA . SER A 1 209 ? 7.784 4.887 -27.336 1.00 91.69 209 SER A CA 1
ATOM 1570 C C . SER A 1 209 ? 8.946 4.181 -28.048 1.00 91.69 209 SER A C 1
ATOM 1572 O O . SER A 1 209 ? 9.775 3.533 -27.412 1.00 91.69 209 SER A O 1
ATOM 1574 N N . GLY A 1 210 ? 9.012 4.275 -29.378 1.00 90.75 210 GLY A N 1
ATOM 1575 C CA . GLY A 1 210 ? 10.079 3.701 -30.194 1.00 90.75 210 GLY A CA 1
ATOM 1576 C C . GLY A 1 210 ? 11.413 4.419 -30.002 1.00 90.75 210 GLY A C 1
ATOM 1577 O O . GLY A 1 210 ? 12.441 3.755 -29.868 1.00 90.75 210 GLY A O 1
ATOM 1578 N N . PHE A 1 211 ? 11.396 5.754 -29.941 1.00 91.62 211 PHE A N 1
ATOM 1579 C CA . PHE A 1 211 ? 12.574 6.554 -29.597 1.00 91.62 211 PHE A CA 1
ATOM 1580 C C . PHE A 1 211 ? 13.015 6.310 -28.154 1.00 91.62 211 PHE A C 1
ATOM 1582 O O . PHE A 1 211 ? 14.184 6.000 -27.940 1.00 91.62 211 PHE A O 1
ATOM 1589 N N . GLY A 1 212 ? 12.079 6.311 -27.200 1.00 91.25 212 GLY A N 1
ATOM 1590 C CA . GLY A 1 212 ? 12.360 5.979 -25.802 1.00 91.25 212 GLY A CA 1
ATOM 1591 C C . GLY A 1 212 ? 13.000 4.598 -25.644 1.00 91.25 212 GLY A C 1
ATOM 1592 O O . GLY A 1 212 ? 14.006 4.436 -24.959 1.00 91.25 212 GLY A O 1
ATOM 1593 N N . LEU A 1 213 ? 12.494 3.591 -26.363 1.00 90.06 213 LEU A N 1
ATOM 1594 C CA . LEU A 1 213 ? 13.096 2.257 -26.381 1.00 90.06 213 LEU A CA 1
ATOM 1595 C C . LEU A 1 213 ? 14.505 2.255 -26.999 1.00 90.06 213 LEU A C 1
ATOM 1597 O O . LEU A 1 213 ? 15.362 1.494 -26.548 1.00 90.06 213 LEU A O 1
ATOM 1601 N N . GLY A 1 214 ? 14.749 3.087 -28.014 1.00 89.62 214 GLY A N 1
ATOM 1602 C CA . GLY A 1 214 ? 16.073 3.297 -28.602 1.00 89.62 214 GLY A CA 1
ATOM 1603 C C . GLY A 1 214 ? 17.069 3.895 -27.607 1.00 89.62 214 GLY A C 1
ATOM 1604 O O . GLY A 1 214 ? 18.172 3.367 -27.464 1.00 89.62 214 GLY A O 1
ATOM 1605 N N . ASP A 1 215 ? 16.656 4.912 -26.850 1.00 90.81 215 ASP A N 1
ATOM 1606 C CA . ASP A 1 215 ? 17.479 5.584 -25.831 1.00 90.81 215 ASP A CA 1
ATOM 1607 C C . ASP A 1 215 ? 17.862 4.656 -24.663 1.00 90.81 215 ASP A C 1
ATOM 1609 O O . ASP A 1 215 ? 18.856 4.872 -23.960 1.00 90.81 215 ASP A O 1
ATOM 1613 N N . LEU A 1 216 ? 17.103 3.575 -24.474 1.00 89.94 216 LEU A N 1
ATOM 1614 C CA . LEU A 1 216 ? 17.381 2.540 -23.484 1.00 89.94 216 LEU A CA 1
ATOM 1615 C C . LEU A 1 216 ? 18.429 1.513 -23.928 1.00 89.94 216 LEU A C 1
ATOM 1617 O O . LEU A 1 216 ? 18.891 0.755 -23.075 1.00 89.94 216 LEU A O 1
ATOM 1621 N N . ALA A 1 217 ? 18.822 1.460 -25.209 1.00 87.06 217 ALA A N 1
ATOM 1622 C CA . ALA A 1 217 ? 19.672 0.399 -25.769 1.00 87.06 217 ALA A CA 1
ATOM 1623 C C . ALA A 1 217 ? 20.960 0.150 -24.963 1.00 87.06 217 ALA A C 1
ATOM 1625 O O . ALA A 1 217 ? 21.298 -1.001 -24.660 1.00 87.06 217 ALA A O 1
ATOM 1626 N N . ASP A 1 218 ? 21.639 1.233 -24.581 1.00 86.44 218 ASP A N 1
ATOM 1627 C CA . ASP A 1 218 ? 22.920 1.202 -23.869 1.00 86.44 218 ASP A CA 1
ATOM 1628 C C . ASP A 1 218 ? 22.763 1.005 -22.354 1.00 86.44 218 ASP A C 1
ATOM 1630 O O . ASP A 1 218 ? 23.734 0.714 -21.658 1.00 86.44 218 ASP A O 1
ATOM 1634 N N . ARG A 1 219 ? 21.533 1.115 -21.838 1.00 88.19 219 ARG A N 1
ATOM 1635 C CA . ARG A 1 219 ? 21.200 0.988 -20.410 1.00 88.19 219 ARG A CA 1
ATOM 1636 C C . ARG A 1 219 ? 20.639 -0.382 -20.039 1.00 88.19 219 ARG A C 1
ATOM 1638 O O . ARG A 1 219 ? 20.346 -0.615 -18.872 1.00 88.19 219 ARG A O 1
ATOM 1645 N N . ILE A 1 220 ? 20.470 -1.292 -21.005 1.00 88.81 220 ILE A N 1
ATOM 1646 C CA . ILE A 1 220 ? 19.896 -2.623 -20.757 1.00 88.81 220 ILE A CA 1
ATOM 1647 C C . ILE A 1 220 ? 20.801 -3.409 -19.787 1.00 88.81 220 ILE A C 1
ATOM 1649 O O . ILE A 1 220 ? 21.931 -3.752 -20.164 1.00 88.81 220 ILE A O 1
ATOM 1653 N N . PRO A 1 221 ? 20.307 -3.788 -18.591 1.00 88.31 221 PRO A N 1
ATOM 1654 C CA . PRO A 1 221 ? 21.126 -4.430 -17.575 1.00 88.31 221 PRO A CA 1
ATOM 1655 C C . PRO A 1 221 ? 21.732 -5.762 -18.019 1.00 88.31 221 PRO A C 1
ATOM 1657 O O . PRO A 1 221 ? 21.091 -6.597 -18.667 1.00 88.31 221 PRO A O 1
ATOM 1660 N N . ALA A 1 222 ? 22.979 -6.005 -17.611 1.00 83.62 222 ALA A N 1
ATOM 1661 C CA . ALA A 1 222 ? 23.691 -7.234 -17.953 1.00 83.62 222 ALA A CA 1
ATOM 1662 C C . ALA A 1 222 ? 23.112 -8.481 -17.260 1.00 83.62 222 ALA A C 1
ATOM 1664 O O . ALA A 1 222 ? 23.181 -9.558 -17.855 1.00 83.62 222 ALA A O 1
ATOM 1665 N N . ARG A 1 223 ? 22.531 -8.327 -16.056 1.00 83.19 223 ARG A N 1
ATOM 1666 C CA . ARG A 1 223 ? 21.974 -9.414 -15.222 1.00 83.19 223 ARG A CA 1
ATOM 1667 C C . ARG A 1 223 ? 20.627 -9.965 -15.716 1.00 83.19 223 ARG A C 1
ATOM 1669 O O . ARG A 1 223 ? 20.211 -11.029 -15.270 1.00 83.19 223 ARG A O 1
ATOM 1676 N N . LEU A 1 224 ? 19.958 -9.282 -16.650 1.00 85.06 224 LEU A N 1
ATOM 1677 C CA . LEU A 1 224 ? 18.748 -9.804 -17.296 1.00 85.06 224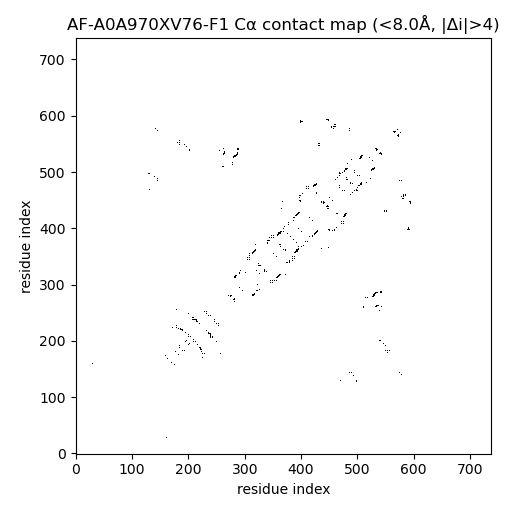 LEU A CA 1
ATOM 1678 C C . LEU A 1 224 ? 19.023 -11.143 -17.982 1.00 85.06 224 LEU A C 1
ATOM 1680 O O . LEU A 1 224 ? 20.103 -11.345 -18.554 1.00 85.06 224 LEU A O 1
ATOM 1684 N N . THR A 1 225 ? 18.017 -12.022 -18.032 1.00 85.12 225 THR A N 1
ATOM 1685 C CA . THR A 1 225 ? 18.153 -13.279 -18.771 1.00 85.12 225 THR A CA 1
ATOM 1686 C C . THR A 1 225 ? 18.585 -13.017 -20.213 1.00 85.12 225 THR A C 1
ATOM 1688 O O . THR A 1 225 ? 18.136 -12.083 -20.890 1.00 85.12 225 THR A O 1
ATOM 1691 N N . ALA A 1 226 ? 19.453 -13.887 -20.738 1.00 84.81 226 ALA A N 1
ATOM 1692 C CA . ALA A 1 226 ? 19.988 -13.729 -22.089 1.00 84.81 226 ALA A CA 1
ATOM 1693 C C . ALA A 1 226 ? 18.893 -13.612 -23.170 1.00 84.81 226 ALA A C 1
ATOM 1695 O O . ALA A 1 226 ? 19.126 -12.980 -24.202 1.00 84.81 226 ALA A O 1
ATOM 1696 N N . ARG A 1 227 ? 17.713 -14.210 -22.945 1.00 85.75 227 ARG A N 1
ATOM 1697 C CA . ARG A 1 227 ? 16.545 -14.087 -23.827 1.00 85.75 227 ARG A CA 1
ATOM 1698 C C . ARG A 1 227 ? 15.966 -12.674 -23.774 1.00 85.75 227 ARG A C 1
ATOM 1700 O O . ARG A 1 227 ? 15.892 -12.033 -24.819 1.00 85.75 227 ARG A O 1
ATOM 1707 N N . THR A 1 228 ? 15.604 -12.193 -22.589 1.00 86.75 228 THR A N 1
ATOM 1708 C CA . THR A 1 228 ? 14.996 -10.871 -22.389 1.00 86.75 228 THR A CA 1
ATOM 1709 C C . THR A 1 228 ? 15.929 -9.761 -22.850 1.00 86.75 228 THR A C 1
ATOM 1711 O O . THR A 1 228 ? 15.533 -8.913 -23.645 1.00 86.75 228 THR A O 1
ATOM 1714 N N . ARG A 1 229 ? 17.219 -9.850 -22.508 1.00 88.56 229 ARG A N 1
ATOM 1715 C CA . ARG A 1 229 ? 18.245 -8.908 -22.975 1.00 88.56 229 ARG A CA 1
ATOM 1716 C C . ARG A 1 229 ? 18.349 -8.842 -24.501 1.00 88.56 229 ARG A C 1
ATOM 1718 O O . ARG A 1 229 ? 18.477 -7.760 -25.063 1.00 88.56 229 ARG A O 1
ATOM 1725 N N . ARG A 1 230 ? 18.313 -9.988 -25.195 1.00 87.75 230 ARG A N 1
ATOM 1726 C CA . ARG A 1 230 ? 18.354 -10.023 -26.672 1.00 87.75 230 ARG A CA 1
ATOM 1727 C C . ARG A 1 230 ? 17.105 -9.407 -27.287 1.00 87.75 230 ARG A C 1
ATOM 1729 O O . ARG A 1 230 ? 17.228 -8.674 -28.261 1.00 87.75 230 ARG A O 1
ATOM 1736 N N . LEU A 1 231 ? 15.935 -9.707 -26.729 1.00 88.12 231 LEU A N 1
ATOM 1737 C CA . LEU A 1 231 ? 14.673 -9.163 -27.216 1.00 88.12 231 LEU A CA 1
ATOM 1738 C C . LEU A 1 231 ? 14.599 -7.646 -27.017 1.00 88.12 231 LEU A C 1
ATOM 1740 O O . LEU A 1 231 ? 14.232 -6.944 -27.953 1.00 88.12 231 LEU A O 1
ATOM 1744 N N . LEU A 1 232 ? 15.019 -7.140 -25.855 1.00 87.06 232 LEU A N 1
ATOM 1745 C CA . LEU A 1 232 ? 15.089 -5.702 -25.589 1.00 87.06 232 LEU A CA 1
ATOM 1746 C C . LEU A 1 232 ? 16.085 -5.001 -26.514 1.00 87.06 232 LEU A C 1
ATOM 1748 O O . LEU A 1 232 ? 15.744 -3.973 -27.078 1.00 87.06 232 LEU A O 1
ATOM 1752 N N . ARG A 1 233 ? 17.272 -5.576 -26.757 1.00 88.56 233 ARG A N 1
ATOM 1753 C CA . ARG A 1 233 ? 18.245 -5.011 -27.714 1.00 88.56 233 ARG A CA 1
ATOM 1754 C C . ARG A 1 233 ? 17.708 -4.963 -29.139 1.00 88.56 233 ARG A C 1
ATOM 1756 O O . ARG A 1 233 ? 17.935 -3.987 -29.844 1.00 88.56 233 ARG A O 1
ATOM 1763 N N . LEU A 1 234 ? 17.006 -6.014 -29.564 1.00 86.62 234 LEU A N 1
ATOM 1764 C CA . LEU A 1 234 ? 16.373 -6.047 -30.879 1.00 86.62 234 LEU A CA 1
ATOM 1765 C C . LEU A 1 234 ? 15.267 -4.988 -30.978 1.00 86.62 234 LEU A C 1
ATOM 1767 O O . LEU A 1 234 ? 15.193 -4.282 -31.979 1.00 86.62 234 LEU A O 1
ATOM 1771 N N . GLY A 1 235 ? 14.447 -4.862 -29.931 1.00 84.12 235 GLY A N 1
ATOM 1772 C CA . GLY A 1 235 ? 13.420 -3.830 -29.822 1.00 84.12 235 GLY A CA 1
ATOM 1773 C C . GLY A 1 235 ? 14.009 -2.422 -29.851 1.00 84.12 235 GLY A C 1
ATOM 1774 O O . GLY A 1 235 ? 13.542 -1.603 -30.626 1.00 84.12 235 GLY A O 1
ATOM 1775 N N . ALA A 1 236 ? 15.071 -2.165 -29.087 1.00 86.50 236 ALA A N 1
ATOM 1776 C CA . ALA A 1 236 ? 15.762 -0.878 -29.030 1.00 86.50 236 ALA A CA 1
ATOM 1777 C C . ALA A 1 236 ? 16.386 -0.482 -30.370 1.00 86.50 236 ALA A C 1
ATOM 1779 O O . ALA A 1 236 ? 16.197 0.638 -30.830 1.00 86.50 236 ALA A O 1
ATOM 1780 N N . PHE A 1 237 ? 17.040 -1.423 -31.057 1.00 86.12 237 PHE A N 1
ATOM 1781 C CA . PHE A 1 237 ? 17.566 -1.178 -32.400 1.00 86.12 237 PHE A CA 1
ATOM 1782 C C . PHE A 1 237 ? 16.454 -0.872 -33.418 1.00 86.12 237 PHE A C 1
ATOM 1784 O O . PHE A 1 237 ? 16.608 -0.001 -34.271 1.00 86.12 237 PHE A O 1
ATOM 1791 N N . ALA A 1 238 ? 15.329 -1.587 -33.340 1.00 84.75 238 ALA A N 1
ATOM 1792 C CA . ALA A 1 238 ? 14.207 -1.414 -34.259 1.00 84.75 238 ALA A CA 1
ATOM 1793 C C . ALA A 1 238 ? 13.262 -0.259 -33.877 1.00 84.75 238 ALA A C 1
ATOM 1795 O O . ALA A 1 238 ? 12.453 0.140 -34.711 1.00 84.75 238 ALA A O 1
ATOM 1796 N N . GLY A 1 239 ? 13.345 0.264 -32.651 1.00 81.75 239 GLY A N 1
ATOM 1797 C CA . GLY A 1 239 ? 12.381 1.190 -32.050 1.00 81.75 239 GLY A CA 1
ATOM 1798 C C . GLY A 1 239 ? 12.107 2.430 -32.901 1.00 81.75 239 GLY A C 1
ATOM 1799 O O . GLY A 1 239 ? 10.960 2.620 -33.306 1.00 81.75 239 GLY A O 1
ATOM 1800 N N . PRO A 1 240 ? 13.135 3.220 -33.263 1.00 81.56 240 PRO A N 1
ATOM 1801 C CA . PRO A 1 240 ? 12.962 4.408 -34.104 1.00 81.56 240 PRO A CA 1
ATOM 1802 C C . PRO A 1 240 ? 12.534 4.104 -35.548 1.00 81.56 240 PRO A C 1
ATOM 1804 O O . PRO A 1 240 ? 11.897 4.930 -36.196 1.00 81.56 240 PRO A O 1
ATOM 1807 N N . GLY A 1 241 ? 12.907 2.936 -36.082 1.00 86.81 241 GLY A N 1
ATOM 1808 C CA . GLY A 1 241 ? 12.693 2.599 -37.494 1.00 86.81 241 GLY A CA 1
ATOM 1809 C C . GLY A 1 241 ? 11.359 1.910 -37.783 1.00 86.81 241 GLY A C 1
ATOM 1810 O O . GLY A 1 241 ? 10.754 2.138 -38.828 1.00 86.81 241 GLY A O 1
ATOM 1811 N N . VAL A 1 242 ? 10.904 1.043 -36.875 1.00 90.00 242 VAL A N 1
ATOM 1812 C CA . VAL A 1 242 ? 9.704 0.204 -37.034 1.00 90.00 242 VAL A CA 1
ATOM 1813 C C . VAL A 1 242 ? 8.901 0.157 -35.717 1.00 90.00 242 VAL A C 1
ATOM 1815 O O . VAL A 1 242 ? 8.687 -0.920 -35.143 1.00 90.00 242 VAL A O 1
ATOM 1818 N N . PRO A 1 243 ? 8.435 1.314 -35.207 1.00 86.69 243 PRO A N 1
ATOM 1819 C CA . PRO A 1 243 ? 7.806 1.412 -33.886 1.00 86.69 243 PRO A CA 1
ATOM 1820 C C . PRO A 1 243 ? 6.538 0.558 -33.753 1.00 86.69 243 PRO A C 1
ATOM 1822 O O . PRO A 1 243 ? 6.308 -0.042 -32.705 1.00 86.69 243 PRO A O 1
ATOM 1825 N N . TRP A 1 244 ? 5.764 0.402 -34.832 1.00 89.00 244 TRP A N 1
ATOM 1826 C CA . TRP A 1 244 ? 4.536 -0.404 -34.863 1.00 89.00 244 TRP A CA 1
ATOM 1827 C C . TRP A 1 244 ? 4.749 -1.898 -34.572 1.00 89.00 244 TRP A C 1
ATOM 1829 O O . TRP A 1 244 ? 3.813 -2.577 -34.160 1.00 89.00 244 TRP A O 1
ATOM 1839 N N . ALA A 1 245 ? 5.967 -2.420 -34.745 1.00 88.62 245 ALA A N 1
ATOM 1840 C CA . ALA A 1 245 ? 6.319 -3.791 -34.370 1.00 88.62 245 ALA A CA 1
ATOM 1841 C C . ALA A 1 245 ? 7.142 -3.837 -33.074 1.00 88.62 245 ALA A C 1
ATOM 1843 O O . ALA A 1 245 ? 6.900 -4.684 -32.208 1.00 88.62 245 ALA A O 1
ATOM 1844 N N . ALA A 1 246 ? 8.110 -2.925 -32.937 1.00 86.62 246 ALA A N 1
ATOM 1845 C CA . ALA A 1 246 ? 9.046 -2.908 -31.819 1.00 86.62 246 ALA A CA 1
ATOM 1846 C C . ALA A 1 246 ? 8.359 -2.568 -30.489 1.00 86.62 246 ALA A C 1
ATOM 1848 O O . ALA A 1 246 ? 8.590 -3.256 -29.494 1.00 86.62 246 ALA A O 1
ATOM 1849 N N . VAL A 1 247 ? 7.475 -1.566 -30.471 1.00 85.75 247 VAL A N 1
ATOM 1850 C CA . VAL A 1 247 ? 6.829 -1.093 -29.239 1.00 85.75 247 VAL A CA 1
ATOM 1851 C C . VAL A 1 247 ? 5.831 -2.107 -28.681 1.00 85.75 247 VAL A C 1
ATOM 1853 O O . VAL A 1 247 ? 5.945 -2.422 -27.498 1.00 85.75 247 VAL A O 1
ATOM 1856 N N . PRO A 1 248 ? 4.911 -2.715 -29.460 1.00 87.31 248 PRO A N 1
ATOM 1857 C CA . PRO A 1 248 ? 4.039 -3.758 -28.919 1.00 87.31 248 PRO A CA 1
ATOM 1858 C C . PRO A 1 248 ? 4.819 -4.960 -28.379 1.00 87.31 248 PRO A C 1
ATOM 1860 O O . PRO A 1 248 ? 4.443 -5.536 -27.357 1.00 87.31 248 PRO A O 1
ATOM 1863 N N . LEU A 1 249 ? 5.930 -5.334 -29.025 1.00 85.38 249 LEU A N 1
ATOM 1864 C CA . LEU A 1 249 ? 6.816 -6.378 -28.513 1.00 85.38 249 LEU A CA 1
ATOM 1865 C C . LEU A 1 249 ? 7.482 -5.950 -27.198 1.00 85.38 249 LEU A C 1
ATOM 1867 O O . LEU A 1 249 ? 7.491 -6.729 -26.247 1.00 85.38 249 LEU A O 1
ATOM 1871 N N . ALA A 1 250 ? 7.994 -4.722 -27.119 1.00 83.88 250 ALA A N 1
ATOM 1872 C CA . ALA A 1 250 ? 8.601 -4.180 -25.909 1.00 83.88 250 ALA A CA 1
ATOM 1873 C C . ALA A 1 250 ? 7.596 -4.078 -24.757 1.00 83.88 250 ALA A C 1
ATOM 1875 O O . ALA A 1 250 ? 7.907 -4.515 -23.655 1.00 83.88 250 ALA A O 1
ATOM 1876 N N . ARG A 1 251 ? 6.364 -3.619 -25.011 1.00 86.94 251 ARG A N 1
ATOM 1877 C CA . ARG A 1 251 ? 5.277 -3.588 -24.020 1.00 86.94 251 ARG A CA 1
ATOM 1878 C C . ARG A 1 251 ? 4.872 -4.986 -23.561 1.00 86.94 251 ARG A C 1
ATOM 1880 O O . ARG A 1 251 ? 4.604 -5.170 -22.381 1.00 86.94 251 ARG A O 1
ATOM 1887 N N . ARG A 1 252 ? 4.890 -5.996 -24.441 1.00 85.12 252 ARG A N 1
ATOM 1888 C CA . ARG A 1 252 ? 4.694 -7.404 -24.037 1.00 85.12 252 ARG A CA 1
ATOM 1889 C C . ARG A 1 252 ? 5.821 -7.908 -23.139 1.00 85.12 252 ARG A C 1
ATOM 1891 O O . ARG A 1 252 ? 5.551 -8.631 -22.188 1.00 85.12 252 ARG A O 1
ATOM 1898 N N . ILE A 1 253 ? 7.068 -7.539 -23.431 1.00 83.75 253 ILE A N 1
ATOM 1899 C CA . ILE A 1 253 ? 8.221 -7.900 -22.597 1.00 83.75 253 ILE A CA 1
ATOM 1900 C C . ILE A 1 253 ? 8.144 -7.181 -21.250 1.00 83.75 253 ILE A C 1
ATOM 1902 O O . ILE A 1 253 ? 8.301 -7.832 -20.227 1.00 83.75 253 ILE A O 1
ATOM 1906 N N . ALA A 1 254 ? 7.836 -5.883 -21.234 1.00 82.94 254 ALA A N 1
ATOM 1907 C CA . ALA A 1 254 ? 7.590 -5.119 -20.015 1.00 82.94 254 ALA A CA 1
ATOM 1908 C C . ALA A 1 254 ? 6.443 -5.737 -19.203 1.00 82.94 254 ALA A C 1
ATOM 1910 O O . ALA A 1 254 ? 6.601 -5.998 -18.020 1.00 82.94 254 ALA A O 1
ATOM 1911 N N . GLY A 1 255 ? 5.330 -6.094 -19.845 1.00 82.12 255 GLY A N 1
ATOM 1912 C CA . GLY A 1 255 ? 4.232 -6.813 -19.199 1.00 82.12 255 GLY A CA 1
ATOM 1913 C C . GLY A 1 255 ? 4.644 -8.174 -18.631 1.00 82.12 255 GLY A C 1
ATOM 1914 O O . GLY A 1 255 ? 4.121 -8.572 -17.603 1.00 82.12 255 GLY A O 1
ATOM 1915 N N . ALA A 1 256 ? 5.604 -8.876 -19.241 1.00 82.69 256 ALA A N 1
ATOM 1916 C CA . ALA A 1 256 ? 6.169 -10.099 -18.670 1.00 82.69 256 ALA A CA 1
ATOM 1917 C C . ALA A 1 256 ? 7.131 -9.817 -17.500 1.00 82.69 256 ALA A C 1
ATOM 1919 O O . ALA A 1 256 ? 7.153 -10.588 -16.546 1.00 82.69 256 ALA A O 1
ATOM 1920 N N . LEU A 1 257 ? 7.890 -8.715 -17.547 1.00 84.19 257 LEU A N 1
ATOM 1921 C CA . LEU A 1 257 ? 8.735 -8.251 -16.437 1.00 84.19 257 LEU A CA 1
ATOM 1922 C C . LEU A 1 257 ? 7.892 -7.890 -15.207 1.00 84.19 257 LEU A C 1
ATOM 1924 O O . LEU A 1 257 ? 8.255 -8.250 -14.093 1.00 84.19 257 LEU A O 1
ATOM 1928 N N . PHE A 1 258 ? 6.762 -7.217 -15.423 1.00 85.12 258 PHE A N 1
ATOM 1929 C CA . PHE A 1 258 ? 5.848 -6.752 -14.378 1.00 85.12 258 PHE A CA 1
ATOM 1930 C C . PHE A 1 258 ? 4.657 -7.688 -14.143 1.00 85.12 258 PHE A C 1
ATOM 1932 O O . PHE A 1 258 ? 3.766 -7.351 -13.372 1.00 85.12 258 PHE A O 1
ATOM 1939 N N . GLY A 1 259 ? 4.608 -8.851 -14.799 1.00 75.50 259 GLY A N 1
ATOM 1940 C CA . GLY A 1 259 ? 3.413 -9.706 -14.836 1.00 75.50 259 GLY A CA 1
ATOM 1941 C C . GLY A 1 259 ? 3.024 -10.319 -13.493 1.00 75.50 259 GLY A C 1
ATOM 1942 O O . GLY A 1 259 ? 1.935 -10.866 -13.372 1.00 75.50 259 GLY A O 1
ATOM 1943 N N . HIS A 1 260 ? 3.909 -10.231 -12.501 1.00 79.38 260 HIS A N 1
ATOM 1944 C CA . HIS A 1 260 ? 3.626 -10.601 -11.117 1.00 79.38 260 HIS A CA 1
ATOM 1945 C C . HIS A 1 260 ? 3.283 -9.390 -10.236 1.00 79.38 260 HIS A C 1
ATOM 1947 O O . HIS A 1 260 ? 2.788 -9.569 -9.136 1.00 79.38 260 HIS A O 1
ATOM 1953 N N . GLU A 1 261 ? 3.514 -8.161 -10.701 1.00 87.69 261 GLU A N 1
ATOM 1954 C CA . GLU A 1 261 ? 3.177 -6.940 -9.958 1.00 87.69 261 GLU A CA 1
ATOM 1955 C C . GLU A 1 261 ? 1.752 -6.457 -10.252 1.00 87.69 261 GLU A C 1
ATOM 1957 O O . GLU A 1 261 ? 1.133 -5.823 -9.398 1.00 87.69 261 GLU A O 1
ATOM 1962 N N . VAL A 1 262 ? 1.235 -6.742 -11.453 1.00 91.00 262 VAL A N 1
ATOM 1963 C CA . VAL A 1 262 ? -0.102 -6.330 -11.894 1.00 91.00 262 VAL A CA 1
ATOM 1964 C C . VAL A 1 262 ? -0.862 -7.462 -12.572 1.00 91.00 262 VAL A C 1
ATOM 1966 O O . VAL A 1 262 ? -0.291 -8.281 -13.292 1.00 91.00 262 VAL A O 1
ATOM 1969 N N . THR A 1 263 ? -2.178 -7.440 -12.401 1.00 92.44 263 THR A N 1
ATOM 1970 C CA . THR A 1 263 ? -3.124 -8.394 -12.975 1.00 92.44 263 THR A CA 1
ATOM 1971 C C . THR A 1 263 ? -4.075 -7.663 -13.921 1.00 92.44 263 THR A C 1
ATOM 1973 O O . THR A 1 263 ? -4.598 -6.602 -13.599 1.00 92.44 263 THR A O 1
ATOM 1976 N N . ALA A 1 264 ? -4.304 -8.228 -15.106 1.00 91.88 264 ALA A N 1
ATOM 1977 C CA . ALA A 1 264 ? -5.292 -7.712 -16.052 1.00 91.88 264 ALA A CA 1
ATOM 1978 C C . ALA A 1 264 ? -6.720 -8.131 -15.657 1.00 91.88 264 ALA A C 1
ATOM 1980 O O . ALA A 1 264 ? -6.897 -9.214 -15.097 1.00 91.88 264 ALA A O 1
ATOM 1981 N N . ASP A 1 265 ? -7.726 -7.313 -15.988 1.00 91.25 265 ASP A N 1
ATOM 1982 C CA . ASP A 1 265 ? -9.143 -7.557 -15.652 1.00 91.25 265 ASP A CA 1
ATOM 1983 C C . ASP A 1 265 ? -9.633 -8.968 -16.022 1.00 91.25 265 ASP A C 1
ATOM 1985 O O . ASP A 1 265 ? -10.264 -9.649 -15.214 1.00 91.25 265 ASP A O 1
ATOM 1989 N N . ASP A 1 266 ? -9.285 -9.450 -17.218 1.00 92.56 266 ASP A N 1
ATOM 1990 C CA . ASP A 1 266 ? -9.646 -10.782 -17.722 1.00 92.56 266 ASP A CA 1
ATOM 1991 C C . ASP A 1 266 ? -9.048 -11.943 -16.908 1.00 92.56 266 ASP A C 1
ATOM 1993 O O . ASP A 1 266 ? -9.502 -13.079 -17.029 1.00 92.56 266 ASP A O 1
ATOM 1997 N N . ARG A 1 267 ? -8.059 -11.665 -16.051 1.00 92.25 267 ARG A N 1
ATOM 1998 C CA . ARG A 1 267 ? -7.398 -12.636 -15.165 1.00 92.25 267 ARG A CA 1
ATOM 1999 C C . ARG A 1 267 ? -7.673 -12.407 -13.684 1.00 92.25 267 ARG A C 1
ATOM 2001 O O . ARG A 1 267 ? -7.050 -13.070 -12.852 1.00 92.25 267 ARG A O 1
ATOM 2008 N N . LEU A 1 268 ? -8.604 -11.516 -13.335 1.00 94.25 268 LEU A N 1
ATOM 2009 C CA . LEU A 1 268 ? -8.934 -11.227 -11.940 1.00 94.25 268 LEU A CA 1
ATOM 2010 C C . LEU A 1 268 ? -9.324 -12.502 -11.179 1.00 94.25 268 LEU A C 1
ATOM 2012 O O . LEU A 1 268 ? -8.776 -12.765 -10.116 1.00 94.25 268 LEU A O 1
ATOM 2016 N N . ARG A 1 269 ? -10.195 -13.346 -11.750 1.00 95.00 269 ARG A N 1
ATOM 2017 C CA . ARG A 1 269 ? -10.617 -14.620 -11.135 1.00 95.00 269 ARG A CA 1
ATOM 2018 C C . ARG A 1 269 ? -9.439 -15.535 -10.793 1.00 95.00 269 ARG A C 1
ATOM 2020 O O . ARG A 1 269 ? -9.409 -16.089 -9.698 1.00 95.00 269 ARG A O 1
ATOM 2027 N N . ASP A 1 270 ? -8.464 -15.648 -11.692 1.00 93.50 270 ASP A N 1
ATOM 2028 C CA . ASP A 1 270 ? -7.277 -16.471 -11.458 1.00 93.50 270 ASP A CA 1
ATOM 2029 C C . ASP A 1 270 ? -6.409 -15.884 -10.338 1.00 93.50 270 ASP A C 1
ATOM 2031 O O . ASP A 1 270 ? -5.847 -16.631 -9.543 1.00 93.50 270 ASP A O 1
ATOM 2035 N N . ALA A 1 271 ? -6.281 -14.554 -10.265 1.00 92.50 271 ALA A N 1
ATOM 2036 C CA . ALA A 1 271 ? -5.536 -13.888 -9.197 1.00 92.50 271 ALA A CA 1
ATOM 2037 C C . ALA A 1 271 ? -6.211 -14.057 -7.829 1.00 92.50 271 ALA A C 1
ATOM 2039 O O . ALA A 1 271 ? -5.527 -14.351 -6.850 1.00 92.50 271 ALA A O 1
ATOM 2040 N N . LEU A 1 272 ? -7.543 -13.951 -7.776 1.00 94.81 272 LEU A N 1
ATOM 2041 C CA . LEU A 1 272 ? -8.323 -14.221 -6.566 1.00 94.81 272 LEU A CA 1
ATOM 2042 C C . LEU A 1 272 ? -8.141 -15.677 -6.107 1.00 94.81 272 LEU A C 1
ATOM 2044 O O . LEU A 1 272 ? -7.849 -15.907 -4.938 1.00 94.81 272 LEU A O 1
ATOM 2048 N N . GLY A 1 273 ? -8.223 -16.645 -7.028 1.00 94.06 273 GLY A N 1
ATOM 2049 C CA . GLY A 1 273 ? -7.973 -18.059 -6.722 1.00 94.06 273 GLY A CA 1
ATOM 2050 C C . GLY A 1 273 ? -6.555 -18.309 -6.201 1.00 94.06 273 GLY A C 1
ATOM 2051 O O . GLY A 1 273 ? -6.379 -18.972 -5.187 1.00 94.06 273 GLY A O 1
ATOM 2052 N N . ARG A 1 274 ? -5.536 -17.687 -6.812 1.00 91.12 274 ARG A N 1
ATOM 2053 C CA . ARG A 1 274 ? -4.141 -17.773 -6.337 1.00 91.12 274 ARG A CA 1
ATOM 2054 C C . ARG A 1 274 ? -3.928 -17.183 -4.939 1.00 91.12 274 ARG A C 1
ATOM 2056 O O . ARG A 1 274 ? -2.969 -17.571 -4.271 1.00 91.12 274 ARG A O 1
ATOM 2063 N N . ALA A 1 275 ? -4.719 -16.192 -4.533 1.00 91.88 275 ALA A N 1
ATOM 2064 C CA . ALA A 1 275 ? -4.667 -15.657 -3.176 1.00 91.88 275 ALA A CA 1
ATOM 2065 C C . ALA A 1 275 ? -5.318 -16.636 -2.186 1.00 91.88 275 ALA A C 1
ATOM 2067 O O . ALA A 1 275 ? -4.707 -16.956 -1.166 1.00 91.88 275 ALA A O 1
ATOM 2068 N N . ASP A 1 276 ? -6.486 -17.177 -2.541 1.00 92.44 276 ASP A N 1
ATOM 2069 C CA . ASP A 1 276 ? -7.235 -18.144 -1.730 1.00 92.44 276 ASP A CA 1
ATOM 2070 C C . ASP A 1 276 ? -6.456 -19.453 -1.513 1.00 92.44 276 ASP A C 1
ATOM 2072 O O . ASP A 1 276 ? -6.316 -19.911 -0.380 1.00 92.44 276 ASP A O 1
ATOM 2076 N N . ASP A 1 277 ? -5.812 -19.981 -2.562 1.00 91.50 277 ASP A N 1
ATOM 2077 C CA . ASP A 1 277 ? -4.934 -21.163 -2.495 1.00 91.50 277 ASP A CA 1
ATOM 2078 C C . ASP A 1 277 ? -3.784 -20.998 -1.483 1.00 91.50 277 ASP A C 1
ATOM 2080 O O . ASP A 1 277 ? -3.232 -21.976 -0.978 1.00 91.50 277 ASP A O 1
ATOM 2084 N N . ARG A 1 278 ? -3.409 -19.750 -1.181 1.00 88.12 278 ARG A N 1
ATOM 2085 C CA . ARG A 1 278 ? -2.350 -19.392 -0.226 1.00 88.12 278 ARG A CA 1
ATOM 2086 C C . ARG A 1 278 ? -2.897 -18.982 1.142 1.00 88.12 278 ARG A C 1
ATOM 2088 O O . ARG A 1 278 ? -2.130 -18.517 1.983 1.00 88.12 278 ARG A O 1
ATOM 2095 N N . GLY A 1 279 ? -4.205 -19.114 1.361 1.00 90.56 279 GLY A N 1
ATOM 2096 C CA . GLY A 1 279 ? -4.883 -18.672 2.579 1.00 90.56 279 GLY A CA 1
ATOM 2097 C C . GLY A 1 279 ? -4.846 -17.155 2.782 1.00 90.56 279 GLY A C 1
ATOM 2098 O O . GLY A 1 279 ? -4.901 -16.695 3.921 1.00 90.56 279 GLY A O 1
ATOM 2099 N N . ALA A 1 280 ? -4.706 -16.379 1.702 1.00 94.00 280 ALA A N 1
ATOM 2100 C CA . ALA A 1 280 ? -4.642 -14.925 1.740 1.00 94.00 280 ALA A CA 1
ATOM 2101 C C . ALA A 1 280 ? -5.931 -14.292 1.201 1.00 94.00 280 ALA A C 1
ATOM 2103 O O . ALA A 1 280 ? -6.514 -14.753 0.222 1.00 94.00 280 ALA A O 1
ATOM 2104 N N . ILE A 1 281 ? -6.335 -13.171 1.795 1.00 94.88 281 ILE A N 1
ATOM 2105 C CA . ILE A 1 281 ? -7.460 -12.371 1.299 1.00 94.88 281 ILE A CA 1
ATOM 2106 C C . ILE A 1 281 ? -6.947 -11.438 0.200 1.00 94.88 281 ILE A C 1
ATOM 2108 O O . ILE A 1 281 ? -6.029 -10.651 0.426 1.00 94.88 281 ILE A O 1
ATOM 2112 N N . ALA A 1 282 ? -7.519 -11.512 -1.000 1.00 95.75 282 ALA A N 1
ATOM 2113 C CA . ALA A 1 282 ? -7.131 -10.624 -2.089 1.00 95.75 282 ALA A CA 1
ATOM 2114 C C . ALA A 1 282 ? -7.664 -9.198 -1.870 1.00 95.75 282 ALA A C 1
ATOM 2116 O O . ALA A 1 282 ? -8.874 -8.986 -1.777 1.00 95.75 282 ALA A O 1
ATOM 2117 N N . ARG A 1 283 ? -6.747 -8.228 -1.867 1.00 96.56 283 ARG A N 1
ATOM 2118 C CA . ARG A 1 283 ? -7.023 -6.792 -1.878 1.00 96.56 283 ARG A CA 1
ATOM 2119 C C . ARG A 1 283 ? -6.847 -6.250 -3.284 1.00 96.56 283 ARG A C 1
ATOM 2121 O O . ARG A 1 283 ? -5.721 -6.130 -3.772 1.00 96.56 283 ARG A O 1
ATOM 2128 N N . VAL A 1 284 ? -7.950 -5.896 -3.925 1.00 97.06 284 VAL A N 1
ATOM 2129 C CA . VAL A 1 284 ? -7.953 -5.431 -5.312 1.00 97.06 284 VAL A CA 1
ATOM 2130 C C . VAL A 1 284 ? -7.810 -3.914 -5.355 1.00 97.06 284 VAL A C 1
ATOM 2132 O O . VAL A 1 284 ? -8.615 -3.180 -4.787 1.00 97.06 284 VAL A O 1
ATOM 2135 N N . ARG A 1 285 ? -6.793 -3.424 -6.062 1.00 95.44 285 ARG A N 1
ATOM 2136 C CA . ARG A 1 285 ? -6.589 -1.995 -6.318 1.00 95.44 285 ARG A CA 1
ATOM 2137 C C . ARG A 1 285 ? -6.836 -1.717 -7.803 1.00 95.44 285 ARG A C 1
ATOM 2139 O O . ARG A 1 285 ? -5.966 -2.065 -8.601 1.00 95.44 285 ARG A O 1
ATOM 2146 N N . PRO A 1 286 ? -7.968 -1.109 -8.205 1.00 94.62 286 PRO A N 1
ATOM 2147 C CA . PRO A 1 286 ? -8.157 -0.690 -9.590 1.00 94.62 286 PRO A CA 1
ATOM 2148 C C . PRO A 1 286 ? -7.167 0.425 -9.934 1.00 94.62 286 PRO A C 1
ATOM 2150 O O . PRO A 1 286 ? -7.133 1.469 -9.286 1.00 94.62 286 PRO A O 1
ATOM 2153 N N . LEU A 1 287 ? -6.337 0.186 -10.945 1.00 92.31 287 LEU A N 1
ATOM 2154 C CA . LEU A 1 287 ? -5.339 1.127 -11.435 1.00 92.31 287 LEU A CA 1
ATOM 2155 C C . LEU A 1 287 ? -5.915 1.911 -12.612 1.00 92.31 287 LEU A C 1
ATOM 2157 O O . LEU A 1 287 ? -6.416 1.337 -13.582 1.00 92.31 287 LEU A O 1
ATOM 2161 N N . ALA A 1 288 ? -5.820 3.231 -12.522 1.00 87.06 288 ALA A N 1
ATOM 2162 C CA . ALA A 1 288 ? -6.327 4.162 -13.514 1.00 87.06 288 ALA A CA 1
ATOM 2163 C C . ALA A 1 288 ? -5.271 5.219 -13.848 1.00 87.06 288 ALA A C 1
ATOM 2165 O O . ALA A 1 288 ? -4.374 5.510 -13.052 1.00 87.06 288 ALA A O 1
ATOM 2166 N N . ASP A 1 289 ? -5.395 5.807 -15.037 1.00 84.75 289 ASP A N 1
ATOM 2167 C CA . ASP A 1 289 ? -4.709 7.059 -15.339 1.00 84.75 289 ASP A CA 1
ATOM 2168 C C . ASP A 1 289 ? -5.172 8.168 -14.377 1.00 84.75 289 ASP A C 1
ATOM 2170 O O . ASP A 1 289 ? -6.282 8.090 -13.841 1.00 84.75 289 ASP A O 1
ATOM 2174 N N . PRO A 1 290 ? -4.359 9.223 -14.170 1.00 80.56 290 PRO A N 1
ATOM 2175 C CA . PRO A 1 290 ? -4.780 10.382 -13.397 1.00 80.56 290 PRO A CA 1
ATOM 2176 C C . PRO A 1 290 ? -6.125 10.915 -13.897 1.00 80.56 290 PRO A C 1
ATOM 2178 O O . PRO A 1 290 ? -6.266 11.313 -15.055 1.00 80.56 290 PRO A O 1
ATOM 2181 N N . VAL A 1 291 ? -7.116 10.909 -13.012 1.00 82.75 291 VAL A N 1
ATOM 2182 C CA . VAL A 1 291 ? -8.445 11.435 -13.297 1.00 82.75 291 VAL A CA 1
ATOM 2183 C C . VAL A 1 291 ? -8.367 12.959 -13.245 1.00 82.75 291 VAL A C 1
ATOM 2185 O O . VAL A 1 291 ? -7.929 13.523 -12.252 1.00 82.75 291 VAL A O 1
ATOM 2188 N N . LEU A 1 292 ? -8.770 13.634 -14.325 1.00 80.44 292 LEU A N 1
ATOM 2189 C CA . LEU A 1 292 ? -8.683 15.100 -14.445 1.00 80.44 292 LEU A CA 1
ATOM 2190 C C . LEU A 1 292 ? -10.047 15.805 -14.387 1.00 80.44 292 LEU A C 1
ATOM 2192 O O . LEU A 1 292 ? -10.122 17.019 -14.550 1.00 80.44 292 LEU A O 1
ATOM 2196 N N . GLY A 1 293 ? -11.140 15.063 -14.205 1.00 82.69 293 GLY A N 1
ATOM 2197 C CA . GLY A 1 293 ? -12.474 15.649 -14.127 1.00 82.69 293 GLY A CA 1
ATOM 2198 C C . GLY A 1 293 ? -13.576 14.632 -13.861 1.00 82.69 293 GLY A C 1
ATOM 2199 O O . GLY A 1 293 ? -13.343 13.422 -13.850 1.00 82.69 293 GLY A O 1
ATOM 2200 N N . GLU A 1 294 ? -14.796 15.143 -13.706 1.00 82.06 294 GLU A N 1
ATOM 2201 C CA . GLU A 1 294 ? -15.964 14.394 -13.225 1.00 82.06 294 GLU A CA 1
ATOM 2202 C C . GLU A 1 294 ? -16.281 13.132 -14.029 1.00 82.06 294 GLU A C 1
ATOM 2204 O O . GLU A 1 294 ? -16.492 12.078 -13.446 1.00 82.06 294 GLU A O 1
ATOM 2209 N N . ARG A 1 295 ? -16.224 13.174 -15.369 1.00 85.81 295 ARG A N 1
ATOM 2210 C CA . ARG A 1 295 ? -16.493 11.970 -16.183 1.00 85.81 295 ARG A CA 1
ATOM 2211 C C . ARG A 1 295 ? -15.526 10.826 -15.876 1.00 85.81 295 ARG A C 1
ATOM 2213 O O . ARG A 1 295 ? -15.937 9.671 -15.856 1.00 85.81 295 ARG A O 1
ATOM 2220 N N . GLY A 1 296 ? -14.247 11.145 -15.667 1.00 85.25 296 GLY A N 1
ATOM 2221 C CA . GLY A 1 296 ? -13.243 10.150 -15.299 1.00 85.25 296 GLY A CA 1
ATOM 2222 C C . GLY A 1 296 ? -13.451 9.645 -13.872 1.00 85.25 296 GLY A C 1
ATOM 2223 O O . GLY A 1 296 ? -13.308 8.450 -13.634 1.00 85.25 296 GLY A O 1
ATOM 2224 N N . ALA A 1 297 ? -13.863 10.532 -12.961 1.00 84.44 297 ALA A N 1
ATOM 2225 C CA . ALA A 1 297 ? -14.181 10.188 -11.577 1.00 84.44 297 ALA A CA 1
ATOM 2226 C C . ALA A 1 297 ? -15.357 9.210 -11.519 1.00 84.44 297 ALA A C 1
ATOM 2228 O O . ALA A 1 297 ? -15.247 8.147 -10.920 1.00 84.44 297 ALA A O 1
ATOM 2229 N N . SER A 1 298 ? -16.450 9.518 -12.224 1.00 87.12 298 SER A N 1
ATOM 2230 C CA . SER A 1 298 ? -17.615 8.640 -12.326 1.00 87.12 298 SER A CA 1
ATOM 2231 C C . SER A 1 298 ? -17.263 7.303 -12.975 1.00 87.12 298 SER A C 1
ATOM 2233 O O . SER A 1 298 ? -17.692 6.266 -12.489 1.00 87.12 298 SER A O 1
ATOM 2235 N N . ALA A 1 299 ? -16.446 7.291 -14.035 1.00 89.25 299 ALA A N 1
ATOM 2236 C CA . ALA A 1 299 ? -16.027 6.044 -14.678 1.00 89.25 299 ALA A CA 1
ATOM 2237 C C . ALA A 1 299 ? -15.174 5.156 -13.752 1.00 89.25 299 ALA A C 1
ATOM 2239 O O . ALA A 1 299 ? -15.328 3.933 -13.752 1.00 89.25 299 ALA A O 1
ATOM 2240 N N . LEU A 1 300 ? -14.286 5.760 -12.957 1.00 90.19 300 LEU A N 1
ATOM 2241 C CA . LEU A 1 300 ? -13.503 5.047 -11.951 1.00 90.19 300 LEU A CA 1
ATOM 2242 C C . LEU A 1 300 ? -14.393 4.538 -10.813 1.00 90.19 300 LEU A C 1
ATOM 2244 O O . LEU A 1 300 ? -14.277 3.376 -10.430 1.00 90.19 300 LEU A O 1
ATOM 2248 N N . LEU A 1 301 ? -15.314 5.367 -10.322 1.00 91.25 301 LEU A N 1
ATOM 2249 C CA . LEU A 1 301 ? -16.263 4.988 -9.281 1.00 91.25 301 LEU A CA 1
ATOM 2250 C C . LEU A 1 301 ? -17.160 3.827 -9.731 1.00 91.25 301 LEU A C 1
ATOM 2252 O O . LEU A 1 301 ? -17.287 2.851 -9.003 1.00 91.25 301 LEU A O 1
ATOM 2256 N N . GLU A 1 302 ? -17.699 3.858 -10.951 1.00 92.75 302 GLU A N 1
ATOM 2257 C CA . GLU A 1 302 ? -18.483 2.743 -11.502 1.00 92.75 302 GLU A CA 1
ATOM 2258 C C . GLU A 1 302 ? -17.660 1.454 -11.619 1.00 92.75 302 GLU A C 1
ATOM 2260 O O . GLU A 1 302 ? -18.160 0.366 -11.328 1.00 92.75 302 GLU A O 1
ATOM 2265 N N . ARG A 1 303 ? -16.373 1.551 -11.981 1.00 93.19 303 ARG A N 1
ATOM 2266 C CA . ARG A 1 303 ? -15.461 0.395 -11.941 1.00 93.19 303 ARG A CA 1
ATOM 2267 C C . ARG A 1 303 ? -15.311 -0.163 -10.528 1.00 93.19 303 ARG A C 1
ATOM 2269 O O . ARG A 1 303 ? -15.350 -1.379 -10.354 1.00 93.19 303 ARG A O 1
ATOM 2276 N N . VAL A 1 304 ? -15.141 0.705 -9.535 1.00 95.00 304 VAL A N 1
ATOM 2277 C CA . VAL A 1 304 ? -15.030 0.320 -8.120 1.00 95.00 304 VAL A CA 1
ATOM 2278 C C . VAL A 1 304 ? -16.318 -0.344 -7.640 1.00 95.00 304 VAL A C 1
ATOM 2280 O O . VAL A 1 304 ? -16.259 -1.421 -7.056 1.00 95.00 304 VAL A O 1
ATOM 2283 N N . LEU A 1 305 ? -17.480 0.232 -7.950 1.00 94.81 305 LEU A N 1
ATOM 2284 C CA . LEU A 1 305 ? -18.781 -0.357 -7.631 1.00 94.81 305 LEU A CA 1
ATOM 2285 C C . LEU A 1 305 ? -18.972 -1.716 -8.312 1.00 94.81 305 LEU A C 1
ATOM 2287 O O . LEU A 1 305 ? -19.503 -2.639 -7.703 1.00 94.81 305 LEU A O 1
ATOM 2291 N N . GLY A 1 306 ? -18.488 -1.882 -9.546 1.00 94.19 306 GLY A N 1
ATOM 2292 C CA . GLY A 1 306 ? -18.450 -3.179 -10.222 1.00 94.19 306 GLY A CA 1
ATOM 2293 C C . GLY A 1 306 ? -17.651 -4.238 -9.453 1.00 94.19 306 GLY A C 1
ATOM 2294 O O . GLY A 1 306 ? -18.098 -5.379 -9.363 1.00 94.19 306 GLY A O 1
ATOM 2295 N N . LEU A 1 307 ? -16.514 -3.859 -8.857 1.00 95.19 307 LEU A N 1
ATOM 2296 C CA . LEU A 1 307 ? -15.718 -4.748 -8.002 1.00 95.19 307 LEU A CA 1
ATOM 2297 C C . LEU A 1 307 ? -16.428 -5.060 -6.682 1.00 95.19 307 LEU A C 1
ATOM 2299 O O . LEU A 1 307 ? -16.462 -6.217 -6.288 1.00 95.19 307 LEU A O 1
ATOM 2303 N N . VAL A 1 308 ? -17.027 -4.060 -6.032 1.00 95.06 308 VAL A N 1
ATOM 2304 C CA . VAL A 1 308 ? -17.778 -4.232 -4.772 1.00 95.06 308 VAL A CA 1
ATOM 2305 C C . VAL A 1 308 ? -19.013 -5.121 -4.958 1.00 95.06 308 VAL A C 1
ATOM 2307 O O . VAL A 1 308 ? -19.384 -5.882 -4.070 1.00 95.06 308 VAL A O 1
ATOM 2310 N N . ARG A 1 309 ? -19.644 -5.074 -6.135 1.00 93.69 309 ARG A N 1
ATOM 2311 C CA . ARG A 1 309 ? -20.777 -5.946 -6.481 1.00 93.69 309 ARG A CA 1
ATOM 2312 C C . ARG A 1 309 ? -20.354 -7.379 -6.804 1.00 93.69 309 ARG A C 1
ATOM 2314 O O . ARG A 1 309 ? -21.206 -8.268 -6.788 1.00 93.69 309 ARG A O 1
ATOM 2321 N N . ASP A 1 310 ? -19.082 -7.627 -7.125 1.00 93.06 310 ASP A N 1
ATOM 2322 C CA . ASP A 1 310 ? -18.591 -8.977 -7.390 1.00 93.06 310 ASP A CA 1
ATOM 2323 C C . ASP A 1 310 ? -18.367 -9.716 -6.066 1.00 93.06 310 ASP A C 1
ATOM 2325 O O . ASP A 1 310 ? -17.424 -9.415 -5.333 1.00 93.06 310 ASP A O 1
ATOM 2329 N N . PRO A 1 311 ? -19.159 -10.759 -5.763 1.00 91.44 311 PRO A N 1
ATOM 2330 C CA . PRO A 1 311 ? -19.075 -11.419 -4.475 1.00 91.44 311 PRO A CA 1
ATOM 2331 C C . PRO A 1 311 ? -17.735 -12.134 -4.251 1.00 91.44 311 PRO A C 1
ATOM 2333 O O . PRO A 1 311 ? -17.507 -12.589 -3.137 1.00 91.44 311 PRO A O 1
ATOM 2336 N N . ALA A 1 312 ? -16.891 -12.351 -5.268 1.00 92.75 312 ALA A N 1
ATOM 2337 C CA . ALA A 1 312 ? -15.561 -12.939 -5.062 1.00 92.75 312 ALA A CA 1
ATOM 2338 C C . ALA A 1 312 ? -14.505 -11.924 -4.599 1.00 92.75 312 ALA A C 1
ATOM 2340 O O . ALA A 1 312 ? -13.427 -12.334 -4.171 1.00 92.75 312 ALA A O 1
ATOM 2341 N N . VAL A 1 313 ? -14.784 -10.623 -4.702 1.00 95.12 313 VAL A N 1
ATOM 2342 C CA . VAL A 1 313 ? -13.868 -9.572 -4.263 1.00 95.12 313 VAL A CA 1
ATOM 2343 C C . VAL A 1 313 ? -14.121 -9.295 -2.785 1.00 95.12 313 VAL A C 1
ATOM 2345 O O . VAL A 1 313 ? -15.135 -8.718 -2.398 1.00 95.12 313 VAL A O 1
ATOM 2348 N N . ALA A 1 314 ? -13.185 -9.732 -1.948 1.00 94.75 314 ALA A N 1
ATOM 2349 C CA . ALA A 1 314 ? -13.289 -9.583 -0.501 1.00 94.75 314 ALA A CA 1
ATOM 2350 C C . ALA A 1 314 ? -12.882 -8.185 -0.011 1.00 94.75 314 ALA A C 1
ATOM 2352 O O . ALA A 1 314 ? -13.415 -7.716 0.991 1.00 94.75 314 ALA A O 1
ATOM 2353 N N . GLU A 1 315 ? -11.950 -7.519 -0.699 1.00 96.50 315 GLU A N 1
ATOM 2354 C CA . GLU A 1 315 ? -11.423 -6.222 -0.276 1.00 96.50 315 GLU A CA 1
ATOM 2355 C C . GLU A 1 315 ? -11.005 -5.354 -1.475 1.00 96.50 315 GLU A C 1
ATOM 2357 O O . GLU A 1 315 ? -10.396 -5.849 -2.429 1.00 96.50 315 GLU A O 1
ATOM 2362 N N . VAL A 1 316 ? -11.303 -4.051 -1.416 1.00 97.25 316 VAL A N 1
ATOM 2363 C CA . VAL A 1 316 ? -10.929 -3.052 -2.433 1.00 97.25 316 VAL A CA 1
ATOM 2364 C C . VAL A 1 316 ? -10.156 -1.898 -1.797 1.00 97.25 316 VAL A C 1
ATOM 2366 O O . VAL A 1 316 ? -10.528 -1.398 -0.738 1.00 97.25 316 VAL A O 1
ATOM 2369 N N . GLU A 1 317 ? -9.085 -1.454 -2.460 1.00 96.75 317 GLU A N 1
ATOM 2370 C CA . GLU A 1 317 ? -8.267 -0.311 -2.034 1.00 96.75 317 GLU A CA 1
ATOM 2371 C C . GLU A 1 317 ? -8.499 0.919 -2.927 1.00 96.75 317 GLU A C 1
ATOM 2373 O O . GLU A 1 317 ? -8.421 0.852 -4.159 1.00 96.75 317 GLU A O 1
ATOM 2378 N N . LEU A 1 318 ? -8.739 2.062 -2.289 1.00 95.31 318 LEU A N 1
ATOM 2379 C CA . LEU A 1 318 ? -8.985 3.372 -2.883 1.00 95.31 318 LEU A CA 1
ATOM 2380 C C . LEU A 1 318 ? -8.044 4.410 -2.269 1.00 95.31 318 LEU A C 1
ATOM 2382 O O . LEU A 1 318 ? -7.475 4.213 -1.201 1.00 95.31 318 LEU A O 1
ATOM 2386 N N . THR A 1 319 ? -7.905 5.542 -2.937 1.00 93.69 319 THR A N 1
ATOM 2387 C CA . THR A 1 319 ? -7.196 6.737 -2.479 1.00 93.69 319 THR A CA 1
ATOM 2388 C C . THR A 1 319 ? -8.140 7.929 -2.563 1.00 93.69 319 THR A C 1
ATOM 2390 O O . THR A 1 319 ? -9.109 7.903 -3.323 1.00 93.69 319 THR A O 1
ATOM 2393 N N . VAL A 1 320 ? -7.850 9.005 -1.831 1.00 91.75 320 VAL A N 1
ATOM 2394 C CA . VAL A 1 320 ? -8.684 10.220 -1.881 1.00 91.75 320 VAL A CA 1
ATOM 2395 C C . VAL A 1 320 ? -8.787 10.772 -3.301 1.00 91.75 320 VAL A C 1
ATOM 2397 O O . VAL A 1 320 ? -9.862 11.189 -3.703 1.00 91.75 320 VAL A O 1
ATOM 2400 N N . GLY A 1 321 ? -7.714 10.696 -4.093 1.00 88.50 321 GLY A N 1
ATOM 2401 C CA . GLY A 1 321 ? -7.723 11.142 -5.489 1.00 88.50 321 GLY A CA 1
ATOM 2402 C C . GLY A 1 321 ? -8.621 10.316 -6.419 1.00 88.50 321 GLY A C 1
ATOM 2403 O O . GLY A 1 321 ? -9.007 10.814 -7.473 1.00 88.50 321 GLY A O 1
ATOM 2404 N N . ASP A 1 322 ? -8.982 9.083 -6.044 1.00 89.69 322 ASP A N 1
ATOM 2405 C CA . ASP A 1 322 ? -9.984 8.308 -6.789 1.00 89.69 322 ASP A CA 1
ATOM 2406 C C . ASP A 1 322 ? -11.407 8.787 -6.485 1.00 89.69 322 ASP A C 1
ATOM 2408 O O . ASP A 1 322 ? -12.301 8.652 -7.319 1.00 89.69 322 ASP A O 1
ATOM 2412 N N . LEU A 1 323 ? -11.609 9.323 -5.277 1.00 90.38 323 LEU A N 1
ATOM 2413 C CA . LEU A 1 323 ? -12.887 9.828 -4.799 1.00 90.38 323 LEU A CA 1
ATOM 2414 C C . LEU A 1 323 ? -13.086 11.276 -5.227 1.00 90.38 323 LEU A C 1
ATOM 2416 O O . LEU A 1 323 ? -14.107 11.570 -5.824 1.00 90.38 323 LEU A O 1
ATOM 2420 N N . ASP A 1 324 ? -12.134 12.172 -4.973 1.00 89.94 324 ASP A N 1
ATOM 2421 C CA . ASP A 1 324 ? -12.144 13.558 -5.441 1.00 89.94 324 ASP A CA 1
ATOM 2422 C C . ASP A 1 324 ? -10.856 13.895 -6.215 1.00 89.94 324 ASP A C 1
ATOM 2424 O O . ASP A 1 324 ? -9.844 14.278 -5.621 1.00 89.94 324 ASP A O 1
ATOM 2428 N N . PRO A 1 325 ? -10.865 13.783 -7.556 1.00 83.62 325 PRO A N 1
ATOM 2429 C CA . PRO A 1 325 ? -9.692 14.088 -8.376 1.00 83.62 325 PRO A CA 1
ATOM 2430 C C . PRO A 1 325 ? -9.359 15.583 -8.438 1.00 83.62 325 PRO A C 1
ATOM 2432 O O . PRO A 1 325 ? -8.263 15.949 -8.861 1.00 83.62 325 PRO A O 1
ATOM 2435 N N . ALA A 1 326 ? -10.303 16.446 -8.055 1.00 81.38 326 ALA A N 1
ATOM 2436 C CA . ALA A 1 326 ? -10.162 17.897 -8.065 1.00 81.38 326 ALA A CA 1
ATOM 2437 C C . ALA A 1 326 ? -10.022 18.467 -6.644 1.00 81.38 326 ALA A C 1
ATOM 2439 O O . ALA A 1 326 ? -10.349 19.634 -6.420 1.00 81.38 326 ALA A O 1
ATOM 2440 N N . ALA A 1 327 ? -9.537 17.654 -5.696 1.00 81.75 327 ALA A N 1
ATOM 2441 C CA . ALA A 1 327 ? -9.311 18.077 -4.321 1.00 81.75 327 ALA A CA 1
ATOM 2442 C C . ALA A 1 327 ? -8.483 19.371 -4.276 1.00 81.75 327 ALA A C 1
ATOM 2444 O O . ALA A 1 327 ? -7.401 19.474 -4.865 1.00 81.75 327 ALA A O 1
ATOM 2445 N N . ASN A 1 328 ? -9.016 20.366 -3.575 1.00 81.81 328 ASN A N 1
ATOM 2446 C CA . ASN A 1 328 ? -8.436 21.693 -3.479 1.00 81.81 328 ASN A CA 1
ATOM 2447 C C . ASN A 1 328 ? -7.995 21.957 -2.039 1.00 81.81 328 ASN A C 1
ATOM 2449 O O . ASN A 1 328 ? -8.812 21.977 -1.126 1.00 81.81 328 ASN A O 1
ATOM 2453 N N . GLU A 1 329 ? -6.704 22.235 -1.852 1.00 78.50 329 GLU A N 1
ATOM 2454 C CA . GLU A 1 329 ? -6.109 22.536 -0.542 1.00 78.50 329 GLU A CA 1
ATOM 2455 C C . GLU A 1 329 ? -6.721 23.787 0.127 1.00 78.50 329 GLU A C 1
ATOM 2457 O O . GLU A 1 329 ? -6.668 23.916 1.347 1.00 78.50 329 GLU A O 1
ATOM 2462 N N . TRP A 1 330 ? -7.314 24.702 -0.650 1.00 85.69 330 TRP A N 1
ATOM 2463 C CA . TRP A 1 330 ? -7.995 25.900 -0.137 1.00 85.69 330 TRP A CA 1
ATOM 2464 C C . TRP A 1 330 ? -9.456 25.639 0.249 1.00 85.69 330 TRP A C 1
ATOM 2466 O O . TRP A 1 330 ? -9.966 26.281 1.162 1.00 85.69 330 TRP A O 1
ATOM 2476 N N . ASP A 1 331 ? -10.111 24.692 -0.426 1.00 89.62 331 ASP A N 1
ATOM 2477 C CA . ASP A 1 331 ? -11.466 24.212 -0.128 1.00 89.62 331 ASP A CA 1
ATOM 2478 C C . ASP A 1 331 ? -11.365 22.835 0.537 1.00 89.62 331 ASP A C 1
ATOM 2480 O O . ASP A 1 331 ? -11.809 21.815 0.003 1.00 89.62 331 ASP A O 1
ATOM 2484 N N . PHE A 1 332 ? -10.690 22.800 1.687 1.00 90.44 332 PHE A N 1
ATOM 2485 C CA . PHE A 1 332 ? -10.492 21.559 2.431 1.00 90.44 332 PHE A CA 1
ATOM 2486 C C . PHE A 1 332 ? -11.838 20.922 2.798 1.00 90.44 332 PHE A C 1
ATOM 2488 O O . PHE A 1 332 ? -12.048 19.742 2.537 1.00 90.44 332 PHE A O 1
ATOM 2495 N N . GLU A 1 333 ? -12.763 21.725 3.329 1.00 92.06 333 GLU A N 1
ATOM 2496 C CA . GLU A 1 333 ? -14.092 21.275 3.750 1.00 92.06 333 GLU A CA 1
ATOM 2497 C C . GLU A 1 333 ? -14.911 20.724 2.581 1.00 92.06 333 GLU A C 1
ATOM 2499 O O . GLU A 1 333 ? -15.399 19.599 2.656 1.00 92.06 333 GLU A O 1
ATOM 2504 N N . GLY A 1 334 ? -15.005 21.454 1.465 1.00 92.38 334 GLY A N 1
ATOM 2505 C CA . GLY A 1 334 ? -15.752 20.976 0.306 1.00 92.38 334 GLY A CA 1
ATOM 2506 C C . GLY A 1 334 ? -15.110 19.752 -0.347 1.00 92.38 334 GLY A C 1
ATOM 2507 O O . GLY A 1 334 ? -15.827 18.875 -0.832 1.00 92.38 334 GLY A O 1
ATOM 2508 N N . SER A 1 335 ? -13.777 19.645 -0.338 1.00 92.88 335 SER A N 1
ATOM 2509 C CA . SER A 1 335 ? -13.078 18.446 -0.826 1.00 92.88 335 SER A CA 1
ATOM 2510 C C . SER A 1 335 ? -13.339 17.237 0.074 1.00 92.88 335 SER A C 1
ATOM 2512 O O . SER A 1 335 ? -13.616 16.149 -0.434 1.00 92.88 335 SER A O 1
ATOM 2514 N N . ALA A 1 336 ? -13.319 17.429 1.396 1.00 94.62 336 ALA A N 1
ATOM 2515 C CA . ALA A 1 336 ? -13.644 16.386 2.363 1.00 94.62 336 ALA A CA 1
ATOM 2516 C C . ALA A 1 336 ? -15.097 15.918 2.205 1.00 94.62 336 ALA A C 1
ATOM 2518 O O . ALA A 1 336 ? -15.332 14.716 2.137 1.00 94.62 336 ALA A O 1
ATOM 2519 N N . ASP A 1 337 ? -16.054 16.837 2.053 1.00 94.12 337 ASP A N 1
ATOM 2520 C CA . ASP A 1 337 ? -17.472 16.504 1.874 1.00 94.12 337 ASP A CA 1
ATOM 2521 C C . ASP A 1 337 ? -17.726 15.711 0.582 1.00 94.12 337 ASP A C 1
ATOM 2523 O O . ASP A 1 337 ? -18.408 14.682 0.601 1.00 94.12 337 ASP A O 1
ATOM 2527 N N . ARG A 1 338 ? -17.144 16.139 -0.550 1.00 92.94 338 ARG A N 1
ATOM 2528 C CA . ARG A 1 338 ? -17.286 15.428 -1.835 1.00 92.94 338 ARG A CA 1
ATOM 2529 C C . ARG A 1 338 ? -16.671 14.032 -1.781 1.00 92.94 338 ARG A C 1
ATOM 2531 O O . ARG A 1 338 ? -17.291 13.068 -2.241 1.00 92.94 338 ARG A O 1
ATOM 2538 N N . ALA A 1 339 ? -15.461 13.916 -1.234 1.00 94.19 339 ALA A N 1
ATOM 2539 C CA . ALA A 1 339 ? -14.777 12.636 -1.112 1.00 94.19 339 ALA A CA 1
ATOM 2540 C C . ALA A 1 339 ? -15.510 11.701 -0.134 1.00 94.19 339 ALA A C 1
ATOM 2542 O O . ALA A 1 339 ? -15.703 10.526 -0.452 1.00 94.19 339 ALA A O 1
ATOM 2543 N N . ALA A 1 340 ? -15.979 12.220 1.006 1.00 96.75 340 ALA A N 1
ATOM 2544 C CA . ALA A 1 340 ? -16.717 11.464 2.015 1.00 96.75 340 ALA A CA 1
ATOM 2545 C C . ALA A 1 340 ? -18.056 10.957 1.478 1.00 96.75 340 ALA A C 1
ATOM 2547 O O . ALA A 1 340 ? -18.371 9.785 1.658 1.00 96.75 340 ALA A O 1
ATOM 2548 N N . GLY A 1 341 ? -18.808 11.789 0.749 1.00 95.44 341 GLY A N 1
ATOM 2549 C CA . GLY A 1 341 ? -20.070 11.376 0.131 1.00 95.44 341 GLY A CA 1
ATOM 2550 C C . GLY A 1 341 ? -19.889 10.243 -0.886 1.00 95.44 341 GLY A C 1
ATOM 2551 O O . GLY A 1 341 ? -20.648 9.274 -0.888 1.00 95.44 341 GLY A O 1
ATOM 2552 N N . ARG A 1 342 ? -18.842 10.310 -1.722 1.00 95.12 342 ARG A N 1
ATOM 2553 C CA . ARG A 1 342 ? -18.511 9.230 -2.670 1.00 95.12 342 ARG A CA 1
ATOM 2554 C C . ARG A 1 342 ? -18.034 7.965 -1.949 1.00 95.12 342 ARG A C 1
ATOM 2556 O O . ARG A 1 342 ? -18.444 6.872 -2.334 1.00 95.12 342 ARG A O 1
ATOM 2563 N N . LEU A 1 343 ? -17.222 8.098 -0.895 1.00 97.12 343 LEU A N 1
ATOM 2564 C CA . LEU A 1 343 ? -16.798 6.968 -0.064 1.00 97.12 343 LEU A CA 1
ATOM 2565 C C . LEU A 1 343 ? -17.996 6.288 0.609 1.00 97.12 343 LEU A C 1
ATOM 2567 O O . LEU A 1 343 ? -18.116 5.068 0.531 1.00 97.12 343 LEU A O 1
ATOM 2571 N N . ALA A 1 344 ? -18.898 7.066 1.209 1.00 97.00 344 ALA A N 1
ATOM 2572 C CA . ALA A 1 344 ? -20.118 6.567 1.833 1.00 97.00 344 ALA A CA 1
ATOM 2573 C C . ALA A 1 344 ? -20.981 5.789 0.832 1.00 97.00 344 ALA A C 1
ATOM 2575 O O . ALA A 1 344 ? -21.450 4.703 1.153 1.00 97.00 344 ALA A O 1
ATOM 2576 N N . GLY A 1 345 ? -21.111 6.271 -0.411 1.00 95.19 345 GLY A N 1
ATOM 2577 C CA . GLY A 1 345 ? -21.795 5.536 -1.480 1.00 95.19 345 GLY A CA 1
ATOM 2578 C C . GLY A 1 345 ? -21.181 4.156 -1.759 1.00 95.19 345 GLY A C 1
ATOM 2579 O O . GLY A 1 345 ? -21.903 3.165 -1.852 1.00 95.19 345 GLY A O 1
ATOM 2580 N N . VAL A 1 346 ? -19.847 4.059 -1.823 1.00 96.06 346 VAL A N 1
ATOM 2581 C CA . VAL A 1 346 ? -19.146 2.769 -1.987 1.00 96.06 346 VAL A CA 1
ATOM 2582 C C . VAL A 1 346 ? -19.364 1.853 -0.778 1.00 96.06 346 VAL A C 1
ATOM 2584 O O . VAL A 1 346 ? -19.603 0.656 -0.942 1.00 96.06 346 VAL A O 1
ATOM 2587 N N . LEU A 1 347 ? -19.293 2.404 0.436 1.00 96.38 347 LEU A N 1
ATOM 2588 C CA . LEU A 1 347 ? -19.491 1.657 1.680 1.00 96.38 347 LEU A CA 1
ATOM 2589 C C . LEU A 1 347 ? -20.931 1.145 1.814 1.00 96.38 347 LEU A C 1
ATOM 2591 O O . LEU A 1 347 ? -21.128 0.003 2.223 1.00 96.38 347 LEU A O 1
ATOM 2595 N N . LEU A 1 348 ? -21.925 1.947 1.423 1.00 95.25 348 LEU A N 1
ATOM 2596 C CA . LEU A 1 348 ? -23.332 1.551 1.409 1.00 95.25 348 LEU A CA 1
ATOM 2597 C C . LEU A 1 348 ? -23.553 0.406 0.422 1.00 95.25 348 LEU A C 1
ATOM 2599 O O . LEU A 1 348 ? -24.147 -0.603 0.790 1.00 95.25 348 LEU A O 1
ATOM 2603 N N . GLU A 1 349 ? -23.040 0.508 -0.804 1.00 94.25 349 GLU A N 1
ATOM 2604 C CA . GLU A 1 349 ? -23.142 -0.578 -1.790 1.00 94.25 349 GLU A CA 1
ATOM 2605 C C . GLU A 1 349 ? -22.490 -1.871 -1.276 1.00 94.25 349 GLU A C 1
ATOM 2607 O O . GLU A 1 349 ? -23.053 -2.954 -1.444 1.00 94.25 349 GLU A O 1
ATOM 2612 N N . SER A 1 350 ? -21.356 -1.764 -0.576 1.00 93.62 350 SER A N 1
ATOM 2613 C CA . SER A 1 350 ? -20.722 -2.906 0.090 1.00 93.62 350 SER A CA 1
ATOM 2614 C C . SER A 1 350 ? -21.595 -3.498 1.202 1.00 93.62 350 SER A C 1
ATOM 2616 O O . SER A 1 350 ? -21.780 -4.713 1.257 1.00 93.62 350 SER A O 1
ATOM 2618 N N . ALA A 1 351 ? -22.182 -2.665 2.064 1.00 92.00 351 ALA A N 1
ATOM 2619 C CA . ALA A 1 351 ? -23.031 -3.115 3.167 1.00 92.00 351 ALA A CA 1
ATOM 2620 C C . ALA A 1 351 ? -24.281 -3.875 2.687 1.00 92.00 351 ALA A C 1
ATOM 2622 O O . ALA A 1 351 ? -24.724 -4.818 3.342 1.00 92.00 351 ALA A O 1
ATOM 2623 N N . HIS A 1 352 ? -24.829 -3.485 1.533 1.00 89.06 352 HIS A N 1
ATOM 2624 C CA . HIS A 1 352 ? -25.987 -4.136 0.916 1.00 89.06 352 HIS A CA 1
ATOM 2625 C C . HIS A 1 352 ? -25.619 -5.375 0.084 1.00 89.06 352 HIS A C 1
ATOM 2627 O O . HIS A 1 352 ? -26.507 -6.144 -0.300 1.00 89.06 352 HIS A O 1
ATOM 2633 N N . ALA A 1 353 ? -24.335 -5.590 -0.212 1.00 86.88 353 ALA A N 1
ATOM 2634 C CA . ALA A 1 353 ? -23.896 -6.758 -0.955 1.00 86.88 353 ALA A CA 1
ATOM 2635 C C . ALA A 1 353 ? -24.086 -8.040 -0.115 1.00 86.88 353 ALA A C 1
ATOM 2637 O O . ALA A 1 353 ? -23.824 -8.042 1.089 1.00 86.88 353 ALA A O 1
ATOM 2638 N N . PRO A 1 354 ? -24.465 -9.184 -0.726 1.00 84.44 354 PRO A N 1
ATOM 2639 C CA . PRO A 1 354 ? -24.626 -10.451 -0.002 1.00 84.44 354 PRO A CA 1
ATOM 2640 C C . PRO A 1 354 ? -23.371 -10.891 0.763 1.00 84.44 354 PRO A C 1
ATOM 2642 O O . PRO A 1 354 ? -23.456 -11.604 1.762 1.00 84.44 354 PRO A O 1
ATOM 2645 N N . ARG A 1 355 ? -22.199 -10.493 0.258 1.00 87.38 355 ARG A N 1
ATOM 2646 C CA . ARG A 1 355 ? -20.907 -10.611 0.928 1.00 87.38 355 ARG A CA 1
ATOM 2647 C C . ARG A 1 355 ? -20.272 -9.222 0.939 1.00 87.38 355 ARG A C 1
ATOM 2649 O O . ARG A 1 355 ? -19.802 -8.812 -0.119 1.00 87.38 355 ARG A O 1
ATOM 2656 N N . PRO A 1 356 ? -20.278 -8.515 2.080 1.00 90.81 356 PRO A N 1
ATOM 2657 C CA . PRO A 1 356 ? -19.706 -7.180 2.156 1.00 90.81 356 PRO A CA 1
ATOM 2658 C C . PRO A 1 356 ? -18.218 -7.183 1.809 1.00 90.81 356 PRO A C 1
ATOM 2660 O O . PRO A 1 356 ? -17.434 -7.939 2.389 1.00 90.81 356 PRO A O 1
ATOM 2663 N N . THR A 1 357 ? -17.838 -6.326 0.868 1.00 94.75 357 THR A N 1
ATOM 2664 C CA . THR A 1 357 ? -16.450 -6.095 0.466 1.00 94.75 357 THR A CA 1
ATOM 2665 C C . THR A 1 357 ? -15.815 -5.069 1.403 1.00 94.75 357 THR A C 1
ATOM 2667 O O . THR A 1 357 ? -16.289 -3.938 1.516 1.00 94.75 357 THR A O 1
ATOM 2670 N N . ALA A 1 358 ? -14.720 -5.421 2.072 1.00 95.25 358 ALA A N 1
ATOM 2671 C CA . ALA A 1 358 ? -13.994 -4.466 2.903 1.00 95.25 358 ALA A CA 1
ATOM 2672 C C . ALA A 1 358 ? -13.399 -3.338 2.039 1.00 95.25 358 ALA A C 1
ATOM 2674 O O . ALA A 1 358 ? -12.862 -3.585 0.958 1.00 95.25 358 ALA A O 1
ATOM 2675 N N . VAL A 1 359 ? -13.487 -2.096 2.513 1.00 97.12 359 VAL A N 1
ATOM 2676 C CA . VAL A 1 359 ? -12.949 -0.926 1.802 1.00 97.12 359 VAL A CA 1
ATOM 2677 C C . VAL A 1 359 ? -11.748 -0.378 2.557 1.00 97.12 359 VAL A C 1
ATOM 2679 O O . VAL A 1 359 ? -11.799 -0.165 3.771 1.00 97.12 359 VAL A O 1
ATOM 2682 N N . VAL A 1 360 ? -10.668 -0.134 1.821 1.00 98.19 360 VAL A N 1
ATOM 2683 C CA . VAL A 1 360 ? -9.433 0.452 2.338 1.00 98.19 360 VAL A CA 1
ATOM 2684 C C . VAL A 1 360 ? -9.218 1.810 1.694 1.00 98.19 360 VAL A C 1
ATOM 2686 O O . VAL A 1 360 ? -9.131 1.895 0.471 1.00 98.19 360 VAL A O 1
ATOM 2689 N N . LEU A 1 361 ? -9.092 2.862 2.499 1.00 98.00 361 LEU A N 1
ATOM 2690 C CA . LEU A 1 361 ? -8.716 4.193 2.030 1.00 98.00 361 LEU A CA 1
ATOM 2691 C C . LEU A 1 361 ? -7.242 4.455 2.345 1.00 98.00 361 LEU A C 1
ATOM 2693 O O . LEU A 1 361 ? -6.851 4.519 3.507 1.00 98.00 361 LEU A O 1
ATOM 2697 N N . ARG A 1 362 ? -6.411 4.627 1.321 1.00 95.94 362 ARG A N 1
ATOM 2698 C CA . ARG A 1 362 ? -4.981 4.911 1.457 1.00 95.94 362 ARG A CA 1
ATOM 2699 C C . ARG A 1 362 ? -4.689 6.397 1.282 1.00 95.94 362 ARG A C 1
ATOM 2701 O O . ARG A 1 362 ? -4.992 6.968 0.235 1.00 95.94 362 ARG A O 1
ATOM 2708 N N . ALA A 1 363 ? -4.013 6.978 2.271 1.00 94.50 363 ALA A N 1
ATOM 2709 C CA . ALA A 1 363 ? -3.318 8.250 2.114 1.00 94.50 363 ALA A CA 1
ATOM 2710 C C . ALA A 1 363 ? -2.028 8.050 1.301 1.00 94.50 363 ALA A C 1
ATOM 2712 O O . ALA A 1 363 ? -1.286 7.084 1.506 1.00 94.50 363 ALA A O 1
ATOM 2713 N N . THR A 1 364 ? -1.772 8.946 0.353 1.00 89.94 364 THR A N 1
ATOM 2714 C CA . THR A 1 364 ? -0.710 8.815 -0.653 1.00 89.94 364 THR A CA 1
ATOM 2715 C C . THR A 1 364 ? 0.512 9.684 -0.389 1.00 89.94 364 THR A C 1
ATOM 2717 O O . THR A 1 364 ? 1.507 9.508 -1.088 1.00 89.94 364 THR A O 1
ATOM 2720 N N . GLY A 1 365 ? 0.476 10.583 0.594 1.00 90.12 365 GLY A N 1
ATOM 2721 C CA . GLY A 1 365 ? 1.589 11.459 0.941 1.00 90.12 365 GLY A CA 1
ATOM 2722 C C . GLY A 1 365 ? 1.277 12.407 2.098 1.00 90.12 365 GLY A C 1
ATOM 2723 O O . GLY A 1 365 ? 0.330 12.221 2.858 1.00 90.12 365 GLY A O 1
ATOM 2724 N N . SER A 1 366 ? 2.106 13.441 2.250 1.00 89.88 366 SER A N 1
ATOM 2725 C CA . SER A 1 366 ? 1.941 14.437 3.320 1.00 89.88 366 SER A CA 1
ATOM 2726 C C . SER A 1 366 ? 0.761 15.381 3.076 1.00 89.88 366 SER A C 1
ATOM 2728 O O . SER A 1 366 ? 0.115 15.827 4.017 1.00 89.88 366 SER A O 1
ATOM 2730 N N . ARG A 1 367 ? 0.464 15.674 1.805 1.00 87.50 367 ARG A N 1
ATOM 2731 C CA . ARG A 1 367 ? -0.571 16.636 1.391 1.00 87.50 367 ARG A CA 1
ATOM 2732 C C . ARG A 1 367 ? -1.998 16.116 1.553 1.00 87.50 367 ARG A C 1
ATOM 2734 O O . ARG A 1 367 ? -2.900 16.913 1.772 1.00 87.50 367 ARG A O 1
ATOM 2741 N N . ASP A 1 368 ? -2.210 14.809 1.410 1.00 90.69 368 ASP A N 1
ATOM 2742 C CA . ASP A 1 368 ? -3.546 14.207 1.410 1.00 90.69 368 ASP A CA 1
ATOM 2743 C C . ASP A 1 368 ? -3.877 13.441 2.695 1.00 90.69 368 ASP A C 1
ATOM 2745 O O . ASP A 1 368 ? -5.021 13.035 2.862 1.00 90.69 368 ASP A O 1
ATOM 2749 N N . LEU A 1 369 ? -2.924 13.257 3.616 1.00 94.06 369 LEU A N 1
ATOM 2750 C CA . LEU A 1 369 ? -3.133 12.475 4.835 1.00 94.06 369 LEU A CA 1
ATOM 2751 C C . LEU A 1 369 ? -4.286 13.004 5.699 1.00 94.06 369 LEU A C 1
ATOM 2753 O O . LEU A 1 369 ? -5.163 12.236 6.092 1.00 94.06 369 LEU A O 1
ATOM 2757 N N . GLU A 1 370 ? -4.301 14.305 5.990 1.00 94.19 370 GLU A N 1
ATOM 2758 C CA . GLU A 1 370 ? -5.372 14.901 6.794 1.00 94.19 370 GLU A CA 1
ATOM 2759 C C . GLU A 1 370 ? -6.723 14.811 6.073 1.00 94.19 370 GLU A C 1
ATOM 2761 O O . GLU A 1 370 ? -7.719 14.417 6.679 1.00 94.19 370 GLU A O 1
ATOM 2766 N N . LEU A 1 371 ? -6.739 15.072 4.762 1.00 95.31 371 LEU A N 1
ATOM 2767 C CA . LEU A 1 371 ? -7.941 14.951 3.939 1.00 95.31 371 LEU A CA 1
ATOM 2768 C C . LEU A 1 371 ? -8.460 13.506 3.897 1.00 95.31 371 LEU A C 1
ATOM 2770 O O . LEU A 1 371 ? -9.668 13.295 3.946 1.00 95.31 371 LEU A O 1
ATOM 2774 N N . ALA A 1 372 ? -7.576 12.507 3.844 1.00 96.88 372 ALA A N 1
ATOM 2775 C CA . ALA A 1 372 ? -7.940 11.093 3.869 1.00 96.88 372 ALA A CA 1
ATOM 2776 C C . ALA A 1 372 ? -8.573 10.691 5.201 1.00 96.88 372 ALA A C 1
ATOM 2778 O O . ALA A 1 372 ? -9.588 10.000 5.208 1.00 96.88 372 ALA A O 1
ATOM 2779 N N . ILE A 1 373 ? -8.004 11.146 6.320 1.00 97.56 373 ILE A N 1
ATOM 2780 C CA . ILE A 1 373 ? -8.548 10.875 7.654 1.00 97.56 373 ILE A CA 1
ATOM 2781 C C . ILE A 1 373 ? -9.911 11.548 7.821 1.00 97.56 373 ILE A C 1
ATOM 2783 O O . ILE A 1 373 ? -10.847 10.903 8.284 1.00 97.56 373 ILE A O 1
ATOM 2787 N N . GLU A 1 374 ? -10.058 12.798 7.381 1.00 97.44 374 GLU A N 1
ATOM 2788 C CA . GLU A 1 374 ? -11.342 13.501 7.426 1.00 97.44 374 GLU A CA 1
ATOM 2789 C C . GLU A 1 374 ? -12.401 12.825 6.544 1.00 97.44 374 GLU A C 1
ATOM 2791 O O . GLU A 1 374 ? -13.512 12.558 6.999 1.00 97.44 374 GLU A O 1
ATOM 2796 N N . THR A 1 375 ? -12.031 12.473 5.309 1.00 97.69 375 THR A N 1
ATOM 2797 C CA . THR A 1 375 ? -12.877 11.730 4.362 1.00 97.69 375 THR A CA 1
ATOM 2798 C C . THR A 1 375 ? -13.346 10.405 4.959 1.00 97.69 375 THR A C 1
ATOM 2800 O O . THR A 1 375 ? -14.509 10.036 4.811 1.00 97.69 375 THR A O 1
ATOM 2803 N N . PHE A 1 376 ? -12.450 9.687 5.640 1.00 98.44 376 PHE A N 1
ATOM 2804 C CA . PHE A 1 376 ? -12.745 8.402 6.266 1.00 98.44 376 PHE A CA 1
ATOM 2805 C C . PHE A 1 376 ? -13.729 8.533 7.429 1.00 98.44 376 PHE A C 1
ATOM 2807 O O . PHE A 1 376 ? -14.703 7.785 7.473 1.00 98.44 376 PHE A O 1
ATOM 2814 N N . MET A 1 377 ? -13.503 9.490 8.338 1.00 98.12 377 MET A N 1
ATOM 2815 C CA . MET A 1 377 ? -14.393 9.725 9.481 1.00 98.12 377 MET A CA 1
ATOM 2816 C C . MET A 1 377 ? -15.788 10.148 9.002 1.00 98.12 377 MET A C 1
ATOM 2818 O O . MET A 1 377 ? -16.762 9.452 9.275 1.00 98.12 377 MET A O 1
ATOM 2822 N N . ARG A 1 378 ? -15.879 11.203 8.176 1.00 97.69 378 ARG A N 1
ATOM 2823 C CA . ARG A 1 378 ? -17.163 11.687 7.629 1.00 97.69 378 ARG A CA 1
ATOM 2824 C C . ARG A 1 378 ? -17.884 10.631 6.800 1.00 97.69 378 ARG A C 1
ATOM 2826 O O . ARG A 1 378 ? -19.102 10.524 6.864 1.00 97.69 378 ARG A O 1
ATOM 2833 N N . GLY A 1 379 ? -17.139 9.854 6.013 1.00 96.75 379 GLY A N 1
ATOM 2834 C CA . GLY A 1 379 ? -17.704 8.804 5.171 1.00 96.75 379 GLY A CA 1
ATOM 2835 C C . GLY A 1 379 ? -18.321 7.658 5.973 1.00 96.75 379 GLY A C 1
ATOM 2836 O O . GLY A 1 379 ? -19.280 7.058 5.506 1.00 96.75 379 GLY A O 1
ATOM 2837 N N . LEU A 1 380 ? -17.799 7.361 7.168 1.00 96.81 380 LEU A N 1
ATOM 2838 C CA . LEU A 1 380 ? -18.324 6.324 8.062 1.00 96.81 380 LEU A CA 1
ATOM 2839 C C . LEU A 1 380 ? -19.398 6.831 9.032 1.00 96.81 380 LEU A C 1
ATOM 2841 O O . LEU A 1 380 ? -20.134 6.004 9.571 1.00 96.81 380 LEU A O 1
ATOM 2845 N N . ASP A 1 381 ? -19.497 8.144 9.240 1.00 95.12 381 ASP A N 1
ATOM 2846 C CA . ASP A 1 381 ? -20.528 8.791 10.066 1.00 95.12 381 ASP A CA 1
ATOM 2847 C C . ASP A 1 381 ? -21.895 8.904 9.359 1.00 95.12 381 ASP A C 1
ATOM 2849 O O . ASP A 1 381 ? -22.848 9.429 9.929 1.00 95.12 381 ASP A O 1
ATOM 2853 N N . VAL A 1 382 ? -22.020 8.404 8.125 1.00 94.25 382 VAL A N 1
ATOM 2854 C CA . VAL A 1 382 ? -23.308 8.313 7.423 1.00 94.25 382 VAL A CA 1
ATOM 2855 C C . VAL A 1 382 ? -24.151 7.167 7.996 1.00 94.25 382 VAL A C 1
ATOM 2857 O O . VAL A 1 382 ? -23.670 6.039 8.126 1.00 94.25 382 VAL A O 1
ATOM 2860 N N . ASP A 1 383 ? -25.425 7.454 8.280 1.00 91.25 383 ASP A N 1
ATOM 2861 C CA . ASP A 1 383 ? -26.403 6.494 8.808 1.00 91.25 383 ASP A CA 1
ATOM 2862 C C . ASP A 1 383 ? -26.434 5.176 8.010 1.00 91.25 383 ASP A C 1
ATOM 2864 O O . ASP A 1 383 ? -26.441 5.162 6.773 1.00 91.25 383 ASP A O 1
ATOM 2868 N 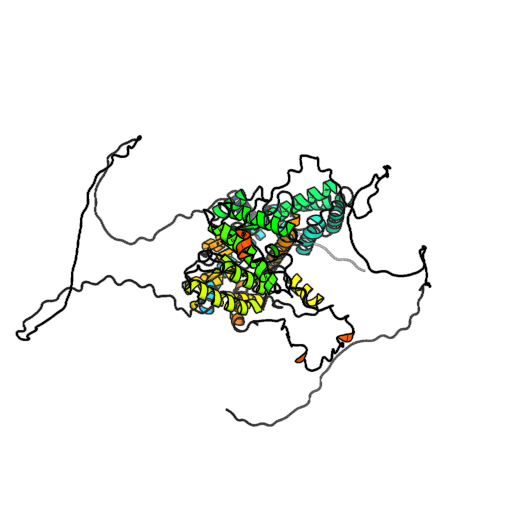N . GLY A 1 384 ? -26.500 4.048 8.721 1.00 90.19 384 GLY A N 1
ATOM 2869 C CA . GLY A 1 384 ? -26.520 2.704 8.136 1.00 90.19 384 GLY A CA 1
ATOM 2870 C C . GLY A 1 384 ? -25.136 2.103 7.873 1.00 90.19 384 GLY A C 1
ATOM 2871 O O . GLY A 1 384 ? -25.039 0.947 7.452 1.00 90.19 384 GLY A O 1
ATOM 2872 N N . LEU A 1 385 ? -24.058 2.852 8.129 1.00 94.81 385 LEU A N 1
ATOM 2873 C CA . LEU A 1 385 ? -22.683 2.366 8.007 1.00 94.81 385 LEU A CA 1
ATOM 2874 C C . LEU A 1 385 ? -22.063 1.938 9.333 1.00 94.81 385 LEU A C 1
ATOM 2876 O O . LEU A 1 385 ? -20.891 1.573 9.348 1.00 94.81 385 LEU A O 1
ATOM 2880 N N . GLU A 1 386 ? -22.803 1.931 10.441 1.00 93.44 386 GLU A N 1
ATOM 2881 C CA . GLU A 1 386 ? -22.285 1.700 11.795 1.00 93.44 386 GLU A CA 1
ATOM 2882 C C . GLU A 1 386 ? -21.533 0.368 11.880 1.00 93.44 386 GLU A C 1
ATOM 2884 O O . GLU A 1 386 ? -20.459 0.300 12.467 1.00 93.44 386 GLU A O 1
ATOM 2889 N N . GLN A 1 387 ? -22.043 -0.682 11.231 1.00 93.00 387 GLN A N 1
ATOM 2890 C CA . GLN A 1 387 ? -21.455 -2.028 11.260 1.00 93.00 387 GLN A CA 1
ATOM 2891 C C . GLN A 1 387 ? -20.428 -2.301 10.150 1.00 93.00 387 GLN A C 1
ATOM 2893 O O . GLN A 1 387 ? -19.871 -3.401 10.084 1.00 93.00 387 GLN A O 1
ATOM 2898 N N . VAL A 1 388 ? -20.164 -1.333 9.269 1.00 92.44 388 VAL A N 1
ATOM 2899 C CA . VAL A 1 388 ? -19.229 -1.527 8.158 1.00 92.44 388 VAL A CA 1
ATOM 2900 C C . VAL A 1 388 ? -17.794 -1.514 8.666 1.00 92.44 388 VAL A C 1
ATOM 2902 O O . VAL A 1 388 ? -17.368 -0.608 9.383 1.00 92.44 388 VAL A O 1
ATOM 2905 N N . ARG A 1 389 ? -17.035 -2.536 8.261 1.00 86.62 389 ARG A N 1
ATOM 2906 C CA . ARG A 1 389 ? -15.59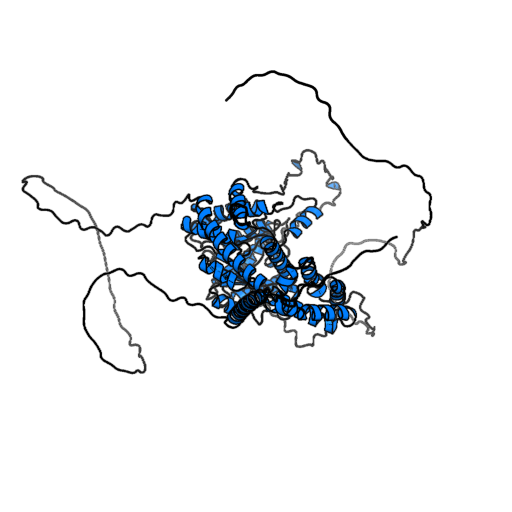3 -2.614 8.495 1.00 86.62 389 ARG A CA 1
ATOM 2907 C C . ARG A 1 389 ? -14.864 -1.915 7.358 1.00 86.62 389 ARG A C 1
ATOM 2909 O O . ARG A 1 389 ? -14.955 -2.337 6.205 1.00 86.62 389 ARG A O 1
ATOM 2916 N N . ALA A 1 390 ? -14.110 -0.882 7.700 1.00 96.31 390 ALA A N 1
ATOM 2917 C CA . ALA A 1 390 ? -13.259 -0.157 6.771 1.00 96.31 390 ALA A CA 1
ATOM 2918 C C . ALA A 1 390 ? -11.878 0.064 7.393 1.00 96.31 390 ALA A C 1
ATOM 2920 O O . ALA A 1 390 ? -11.731 0.101 8.616 1.00 96.31 390 ALA A O 1
ATOM 2921 N N . THR A 1 391 ? -10.865 0.188 6.541 1.00 98.31 391 THR A N 1
ATOM 2922 C CA . THR A 1 391 ? -9.472 0.385 6.957 1.00 98.31 391 THR A CA 1
ATOM 2923 C C . THR A 1 391 ? -8.932 1.679 6.372 1.00 98.31 391 THR A C 1
ATOM 2925 O O . THR A 1 391 ? -9.188 1.983 5.209 1.00 98.31 391 THR A O 1
ATOM 2928 N N . ILE A 1 392 ? -8.140 2.421 7.141 1.00 98.38 392 ILE A N 1
ATOM 2929 C CA . ILE A 1 392 ? -7.375 3.563 6.636 1.00 98.38 392 ILE A CA 1
ATOM 2930 C C . ILE A 1 392 ? -5.880 3.257 6.659 1.00 98.38 392 ILE A C 1
ATOM 2932 O O . ILE A 1 392 ? -5.349 2.806 7.673 1.00 98.38 392 ILE A O 1
ATOM 2936 N N . ALA A 1 393 ? -5.194 3.492 5.540 1.00 97.75 393 ALA A N 1
ATOM 2937 C CA . ALA A 1 393 ? -3.753 3.312 5.427 1.00 97.75 393 ALA A CA 1
ATOM 2938 C C . ALA A 1 393 ? -3.009 4.640 5.608 1.00 97.75 393 ALA A C 1
ATOM 2940 O O . ALA A 1 393 ? -3.177 5.574 4.820 1.00 97.75 393 ALA A O 1
ATOM 2941 N N . ILE A 1 394 ? -2.183 4.695 6.653 1.00 97.19 394 ILE A N 1
ATOM 2942 C CA . ILE A 1 394 ? -1.478 5.872 7.157 1.00 97.19 394 ILE A CA 1
ATOM 2943 C C . ILE A 1 394 ? 0.033 5.719 6.887 1.00 97.19 394 ILE A C 1
ATOM 2945 O O . ILE A 1 394 ? 0.647 4.774 7.395 1.00 97.19 394 ILE A O 1
ATOM 2949 N N . PRO A 1 395 ? 0.660 6.629 6.115 1.00 95.81 395 PRO A N 1
ATOM 2950 C CA . PRO A 1 395 ? 2.086 6.595 5.828 1.00 95.81 395 PRO A CA 1
ATOM 2951 C C . PRO A 1 395 ? 2.913 7.006 7.052 1.00 95.81 395 PRO A C 1
ATOM 2953 O O . PRO A 1 395 ? 2.842 8.143 7.520 1.00 95.81 395 PRO A O 1
ATOM 2956 N N . ALA A 1 396 ? 3.758 6.099 7.537 1.00 95.81 396 ALA A N 1
ATOM 2957 C CA . ALA A 1 396 ? 4.651 6.335 8.670 1.00 95.81 396 ALA A CA 1
ATOM 2958 C C . ALA A 1 396 ? 5.774 7.340 8.363 1.00 95.81 396 ALA A C 1
ATOM 2960 O O . ALA A 1 396 ? 6.360 7.920 9.275 1.00 95.81 396 ALA A O 1
ATOM 2961 N N . ASP A 1 397 ? 6.067 7.588 7.087 1.00 95.31 397 ASP A N 1
ATOM 2962 C CA . ASP A 1 397 ? 7.037 8.594 6.660 1.00 95.31 397 ASP A CA 1
ATOM 2963 C C . ASP A 1 397 ? 6.622 10.020 7.042 1.00 95.31 397 ASP A C 1
ATOM 2965 O O . ASP A 1 397 ? 7.488 10.882 7.169 1.00 95.31 397 ASP A O 1
ATOM 2969 N N . VAL A 1 398 ? 5.325 10.281 7.242 1.00 95.12 398 VAL A N 1
ATOM 2970 C CA . VAL A 1 398 ? 4.792 11.609 7.572 1.00 95.12 398 VAL A CA 1
ATOM 2971 C C . VAL A 1 398 ? 4.766 11.791 9.097 1.00 95.12 398 VAL A C 1
ATOM 2973 O O . VAL A 1 398 ? 4.026 11.076 9.771 1.00 95.12 398 VAL A O 1
ATOM 2976 N N . PRO A 1 399 ? 5.498 12.753 9.691 1.00 94.25 399 PRO A N 1
ATOM 2977 C CA . PRO A 1 399 ? 5.582 12.893 11.156 1.00 94.25 399 PRO A CA 1
ATOM 2978 C C . PRO A 1 399 ? 4.249 13.240 11.838 1.00 94.25 399 PRO A C 1
ATOM 2980 O O . PRO A 1 399 ? 4.036 12.931 13.012 1.00 94.25 399 PRO A O 1
ATOM 2983 N N . GLU A 1 400 ? 3.328 13.859 11.100 1.00 93.44 400 GLU A N 1
ATOM 2984 C CA . GLU A 1 400 ? 1.973 14.208 11.550 1.00 93.44 400 GLU A CA 1
ATOM 2985 C C . GLU A 1 400 ? 1.079 12.986 11.774 1.00 93.44 400 GLU A C 1
ATOM 2987 O O . GLU A 1 400 ? 0.114 13.077 12.536 1.00 93.44 400 GLU A O 1
ATOM 2992 N N . ALA A 1 401 ? 1.425 11.835 11.183 1.00 95.69 401 ALA A N 1
ATOM 2993 C CA . ALA A 1 401 ? 0.640 10.608 11.260 1.00 95.69 401 ALA A CA 1
ATOM 2994 C C . ALA A 1 401 ? 0.307 10.197 12.699 1.00 95.69 401 ALA A C 1
ATOM 2996 O O . ALA A 1 401 ? -0.821 9.804 12.969 1.00 95.69 401 ALA A O 1
ATOM 2997 N N . SER A 1 402 ? 1.235 10.350 13.649 1.00 94.38 402 SER A N 1
ATOM 2998 C CA . SER A 1 402 ? 0.977 10.018 15.059 1.00 94.38 402 SER A CA 1
ATOM 2999 C C . SER A 1 402 ? -0.035 10.952 15.728 1.00 94.38 402 SER A C 1
ATOM 3001 O O . SER A 1 402 ? -0.827 10.511 16.559 1.00 94.38 402 SER A O 1
ATOM 3003 N N . THR A 1 403 ? -0.051 12.237 15.364 1.00 93.81 403 THR A N 1
ATOM 3004 C CA . THR A 1 403 ? -1.034 13.197 15.885 1.00 93.81 403 THR A CA 1
ATOM 3005 C C . THR A 1 403 ? -2.414 12.939 15.295 1.00 93.81 403 THR A C 1
ATOM 3007 O O . THR A 1 403 ? -3.395 12.920 16.037 1.00 93.81 403 THR A O 1
ATOM 3010 N N . LEU A 1 404 ? -2.489 12.694 13.987 1.00 95.56 404 LEU A N 1
ATOM 3011 C CA . LEU A 1 404 ? -3.753 12.411 13.315 1.00 95.56 404 LEU A CA 1
ATOM 3012 C C . LEU A 1 404 ? -4.312 11.030 13.690 1.00 95.56 404 LEU A C 1
ATOM 3014 O O . LEU A 1 404 ? -5.522 10.894 13.847 1.00 95.56 404 LEU A O 1
ATOM 3018 N N . LEU A 1 405 ? -3.452 10.040 13.950 1.00 96.88 405 LEU A N 1
ATOM 3019 C CA . LEU A 1 405 ? -3.859 8.744 14.495 1.00 96.88 405 LEU A CA 1
ATOM 3020 C C . LEU A 1 405 ? -4.554 8.894 15.852 1.00 96.88 405 LEU A C 1
ATOM 3022 O O . LEU A 1 405 ? -5.574 8.254 16.073 1.00 96.88 405 LEU A O 1
ATOM 3026 N N . ARG A 1 406 ? -4.063 9.761 16.751 1.00 95.56 406 ARG A N 1
ATOM 3027 C CA . ARG A 1 406 ? -4.755 10.024 18.028 1.00 95.56 406 ARG A CA 1
ATOM 3028 C C . ARG A 1 406 ? -6.151 10.610 17.814 1.00 95.56 406 ARG A C 1
ATOM 3030 O O . ARG A 1 406 ? -7.080 10.220 18.512 1.00 95.56 406 ARG A O 1
ATOM 3037 N N . ARG A 1 407 ? -6.303 11.529 16.852 1.00 96.62 407 ARG A N 1
ATOM 3038 C CA . ARG A 1 407 ? -7.612 12.095 16.483 1.00 96.62 407 ARG A CA 1
ATOM 3039 C C . ARG A 1 407 ? -8.549 11.003 15.963 1.00 96.62 407 ARG A C 1
ATOM 3041 O O . ARG A 1 407 ? -9.663 10.883 16.463 1.00 96.62 407 ARG A O 1
ATOM 3048 N N . LEU A 1 408 ? -8.068 10.183 15.028 1.00 98.12 408 LEU A N 1
ATOM 3049 C CA . LEU A 1 408 ? -8.804 9.044 14.483 1.00 98.12 408 LEU A CA 1
ATOM 3050 C C . LEU A 1 408 ? -9.203 8.047 15.581 1.00 98.12 408 LEU A C 1
ATOM 3052 O O . LEU A 1 408 ? -10.335 7.583 15.596 1.00 98.12 408 LEU A O 1
ATOM 3056 N N . ALA A 1 409 ? -8.301 7.740 16.515 1.00 97.69 409 ALA A N 1
ATOM 3057 C CA . ALA A 1 409 ? -8.565 6.826 17.621 1.00 97.69 409 ALA A CA 1
ATOM 3058 C C . ALA A 1 409 ? -9.637 7.366 18.580 1.00 97.69 409 ALA A C 1
ATOM 3060 O O . ALA A 1 409 ? -10.500 6.610 19.017 1.00 97.69 409 ALA A O 1
ATOM 3061 N N . GLY A 1 410 ? -9.614 8.672 18.876 1.00 97.75 410 GLY A N 1
ATOM 3062 C CA . GLY A 1 410 ? -10.656 9.329 19.668 1.00 97.75 410 GLY A CA 1
ATOM 3063 C C . GLY A 1 410 ? -12.031 9.255 19.000 1.00 97.75 410 GLY A C 1
ATOM 3064 O O . GLY A 1 410 ? -13.005 8.885 19.648 1.00 97.75 410 GLY A O 1
ATOM 3065 N N . TRP A 1 411 ? -12.103 9.530 17.694 1.00 98.00 411 TRP A N 1
ATOM 3066 C CA . TRP A 1 411 ? -13.337 9.365 16.917 1.00 98.00 411 TRP A CA 1
ATOM 3067 C C . TRP A 1 411 ? -13.797 7.898 16.862 1.00 98.00 411 TRP A C 1
ATOM 3069 O O . TRP A 1 411 ? -14.970 7.611 17.088 1.00 98.00 411 TRP A O 1
ATOM 3079 N N . ALA A 1 412 ? -12.877 6.953 16.646 1.00 97.88 412 ALA A N 1
ATOM 3080 C CA . ALA A 1 412 ? -13.197 5.529 16.596 1.00 97.88 412 ALA A CA 1
ATOM 3081 C C . ALA A 1 412 ? -13.765 5.020 17.928 1.00 97.88 412 ALA A C 1
ATOM 3083 O O . ALA A 1 412 ? -14.644 4.164 17.929 1.00 97.88 412 ALA A O 1
ATOM 3084 N N . HIS A 1 413 ? -13.301 5.557 19.059 1.00 97.75 413 HIS A N 1
ATOM 3085 C CA . HIS A 1 413 ? -13.872 5.255 20.372 1.00 97.75 413 HIS A CA 1
ATOM 3086 C C . HIS A 1 413 ? -15.312 5.734 20.511 1.00 97.75 413 HIS A C 1
ATOM 3088 O O . HIS A 1 413 ? -16.159 4.926 20.879 1.00 97.75 413 HIS A O 1
ATOM 3094 N N . LEU A 1 414 ? -15.608 6.981 20.135 1.00 96.94 414 LEU A N 1
ATOM 3095 C CA . LEU A 1 414 ? -16.984 7.496 20.130 1.00 96.94 414 LEU A CA 1
ATOM 3096 C C . LEU A 1 414 ? -17.893 6.620 19.259 1.00 96.94 414 LEU A C 1
ATOM 3098 O O . LEU A 1 414 ? -18.932 6.146 19.706 1.00 96.94 414 LEU A O 1
ATOM 3102 N N . ARG A 1 415 ? -17.428 6.272 18.055 1.00 95.62 415 ARG A N 1
ATOM 3103 C CA . ARG A 1 415 ? -18.138 5.351 17.164 1.00 95.62 415 ARG A CA 1
ATOM 3104 C C . ARG A 1 415 ? -18.411 3.986 17.807 1.00 95.62 415 ARG A C 1
ATOM 3106 O O . ARG A 1 415 ? -19.463 3.397 17.569 1.00 95.62 415 ARG A O 1
ATOM 3113 N N . ARG A 1 416 ? -17.473 3.443 18.591 1.00 95.38 416 ARG A N 1
ATOM 3114 C CA . ARG A 1 416 ? -17.661 2.167 19.306 1.00 95.38 416 ARG A CA 1
ATOM 3115 C C . ARG A 1 416 ? -18.645 2.292 20.461 1.00 95.38 416 ARG A C 1
ATOM 3117 O O . ARG A 1 416 ? -19.407 1.351 20.680 1.00 95.38 416 ARG A O 1
ATOM 3124 N N . GLU A 1 417 ? -18.636 3.415 21.173 1.00 95.44 417 GLU A N 1
ATOM 3125 C CA . GLU A 1 417 ? -19.613 3.729 22.223 1.00 95.44 417 GLU A CA 1
ATOM 3126 C C . GLU A 1 417 ? -21.036 3.813 21.652 1.00 95.44 417 GLU A C 1
ATOM 3128 O O . GLU A 1 417 ? -21.964 3.276 22.257 1.00 95.44 417 GLU A O 1
ATOM 3133 N N . ASP A 1 418 ? -21.179 4.337 20.433 1.00 94.25 418 ASP A N 1
ATOM 3134 C CA . ASP A 1 418 ? -22.439 4.375 19.678 1.00 94.25 418 ASP A CA 1
ATOM 3135 C C . ASP A 1 418 ? -22.816 3.019 19.033 1.00 94.25 418 ASP A C 1
ATOM 3137 O O . ASP A 1 418 ? -23.812 2.898 18.320 1.00 94.25 418 ASP A O 1
ATOM 3141 N N . GLY A 1 419 ? -22.045 1.958 19.301 1.00 93.31 419 GLY A N 1
ATOM 3142 C CA . GLY A 1 419 ? -22.319 0.593 18.844 1.00 93.31 419 GLY A CA 1
ATOM 3143 C C . GLY A 1 419 ? -21.764 0.243 17.461 1.00 93.31 419 GLY A C 1
ATOM 3144 O O . GLY A 1 419 ? -22.016 -0.862 16.974 1.00 93.31 419 GLY A O 1
ATOM 3145 N N . GLY A 1 420 ? -20.989 1.129 16.833 1.00 94.94 420 GLY A N 1
ATOM 3146 C CA . GLY A 1 420 ? -20.348 0.885 15.542 1.00 94.94 420 GLY A CA 1
ATOM 3147 C C . GLY A 1 420 ? -19.261 -0.197 15.582 1.00 94.94 420 GLY A C 1
ATOM 3148 O O . GLY A 1 420 ? -18.825 -0.637 16.645 1.00 94.94 420 GLY A O 1
ATOM 3149 N N . ALA A 1 421 ? -18.811 -0.655 14.418 1.00 94.44 421 ALA A N 1
ATOM 3150 C CA . ALA A 1 421 ? -17.741 -1.634 14.257 1.00 94.44 421 ALA A CA 1
ATOM 3151 C C . ALA A 1 421 ? -16.351 -1.017 14.487 1.00 94.44 421 ALA A C 1
ATOM 3153 O O . ALA A 1 421 ? -16.153 0.192 14.366 1.00 94.44 421 ALA A O 1
ATOM 3154 N N . ALA A 1 422 ? -15.378 -1.877 14.803 1.00 96.19 422 ALA A N 1
ATOM 3155 C CA . ALA A 1 422 ? -13.967 -1.503 14.839 1.00 96.19 422 ALA A CA 1
ATOM 3156 C C . ALA A 1 422 ? -13.469 -1.094 13.444 1.00 96.19 422 ALA A C 1
ATOM 3158 O O . ALA A 1 422 ? -13.962 -1.593 12.427 1.00 96.19 422 ALA A O 1
ATOM 3159 N N . ILE A 1 423 ? -12.468 -0.216 13.413 1.00 97.81 423 ILE A N 1
ATOM 3160 C CA . ILE A 1 423 ? -11.813 0.210 12.173 1.00 97.81 423 ILE A CA 1
ATOM 3161 C C . ILE A 1 423 ? -10.427 -0.416 12.048 1.00 97.81 423 ILE A C 1
ATOM 3163 O O . ILE A 1 423 ? -9.722 -0.621 13.039 1.00 97.81 423 ILE A O 1
ATOM 3167 N N . GLY A 1 424 ? -10.011 -0.678 10.815 1.00 98.06 424 GLY A N 1
ATOM 3168 C CA . GLY A 1 424 ? -8.635 -1.048 10.516 1.00 98.06 424 GLY A CA 1
ATOM 3169 C C . GLY A 1 424 ? -7.737 0.184 10.414 1.00 98.06 424 GLY A C 1
ATOM 3170 O O . GLY A 1 424 ? -8.113 1.201 9.828 1.00 98.06 424 GLY A O 1
ATOM 3171 N N . VAL A 1 425 ? -6.514 0.075 10.920 1.00 98.50 425 VAL A N 1
ATOM 3172 C CA . VAL A 1 425 ? -5.447 1.059 10.731 1.00 98.50 425 VAL A CA 1
ATOM 3173 C C . VAL A 1 425 ? -4.247 0.345 10.127 1.00 98.50 425 VAL A C 1
ATOM 3175 O O . VAL A 1 425 ? -3.582 -0.449 10.793 1.00 98.50 425 VAL A O 1
ATOM 3178 N N . ALA A 1 426 ? -3.968 0.636 8.859 1.00 98.19 426 ALA A N 1
ATOM 3179 C CA . ALA A 1 426 ? -2.812 0.107 8.156 1.00 98.19 426 ALA A CA 1
ATOM 3180 C C . ALA A 1 426 ? -1.636 1.079 8.247 1.00 98.19 426 ALA A C 1
ATOM 3182 O O . ALA A 1 426 ? -1.711 2.206 7.767 1.00 98.19 426 ALA A O 1
ATOM 3183 N N . ILE A 1 427 ? -0.530 0.645 8.843 1.00 97.81 427 ILE A N 1
ATOM 3184 C CA . ILE A 1 427 ? 0.715 1.410 8.881 1.00 97.81 427 ILE A CA 1
ATOM 3185 C C . ILE A 1 427 ? 1.527 1.048 7.642 1.00 97.81 427 ILE A C 1
ATOM 3187 O O . ILE A 1 427 ? 1.974 -0.090 7.481 1.00 97.81 427 ILE A O 1
ATOM 3191 N N . VAL A 1 428 ? 1.690 2.024 6.751 1.00 95.00 428 VAL A N 1
ATOM 3192 C CA . VAL A 1 428 ? 2.344 1.843 5.449 1.00 95.00 428 VAL A CA 1
ATOM 3193 C C . VAL A 1 428 ? 3.581 2.719 5.341 1.00 95.00 428 VAL A C 1
ATOM 3195 O O . VAL A 1 428 ? 3.718 3.710 6.059 1.00 95.00 428 VAL A O 1
ATOM 3198 N N . ARG A 1 429 ? 4.496 2.369 4.441 1.00 92.69 429 ARG A N 1
ATOM 3199 C CA . ARG A 1 429 ? 5.647 3.222 4.118 1.00 92.69 429 ARG A CA 1
ATOM 3200 C C . ARG A 1 429 ? 5.386 3.920 2.799 1.00 92.69 429 ARG A C 1
ATOM 3202 O O . ARG A 1 429 ? 4.755 3.361 1.908 1.00 92.69 429 ARG A O 1
ATOM 3209 N N . LEU A 1 430 ? 5.851 5.153 2.673 1.00 89.94 430 LEU A N 1
ATOM 3210 C CA . LEU A 1 430 ? 5.661 5.922 1.458 1.00 89.94 430 LEU A CA 1
ATOM 3211 C C . LEU A 1 430 ? 6.635 5.417 0.380 1.00 89.94 430 LEU A C 1
ATOM 3213 O O . LEU A 1 430 ? 7.848 5.561 0.548 1.00 89.94 430 LEU A O 1
ATOM 3217 N N . PRO A 1 431 ? 6.151 4.845 -0.738 1.00 80.94 431 PRO A N 1
ATOM 3218 C CA . PRO A 1 431 ? 7.043 4.264 -1.736 1.00 80.94 431 PRO A CA 1
ATOM 3219 C C . PRO A 1 431 ? 7.800 5.329 -2.539 1.00 80.94 431 PRO A C 1
ATOM 3221 O O . PRO A 1 431 ? 8.960 5.127 -2.891 1.00 80.94 431 PRO A O 1
ATOM 3224 N N . ASP A 1 432 ? 7.182 6.486 -2.793 1.00 79.44 432 ASP A N 1
ATOM 3225 C CA . ASP A 1 432 ? 7.769 7.579 -3.575 1.00 79.44 432 ASP A CA 1
ATOM 3226 C C . ASP A 1 432 ? 8.130 8.784 -2.694 1.00 79.44 432 ASP A C 1
ATOM 3228 O O . ASP A 1 432 ? 7.586 9.883 -2.811 1.00 79.44 432 ASP A O 1
ATOM 3232 N N . ARG A 1 433 ? 9.088 8.580 -1.782 1.00 88.31 433 ARG A N 1
ATOM 3233 C CA . ARG A 1 433 ? 9.650 9.676 -0.969 1.00 88.31 433 ARG A CA 1
ATOM 3234 C C . ARG A 1 433 ? 10.296 10.758 -1.838 1.00 88.31 433 ARG A C 1
ATOM 3236 O O . ARG A 1 433 ? 10.344 11.921 -1.443 1.00 88.31 433 ARG A O 1
ATOM 3243 N N . ALA A 1 434 ? 10.809 10.389 -3.013 1.00 86.75 434 ALA A N 1
ATOM 3244 C CA . ALA A 1 434 ? 11.462 11.321 -3.923 1.00 86.75 434 ALA A CA 1
ATOM 3245 C C . ALA A 1 434 ? 10.492 12.409 -4.403 1.00 86.75 434 ALA A C 1
ATOM 3247 O O . ALA A 1 434 ? 10.887 13.577 -4.451 1.00 86.75 434 ALA A O 1
ATOM 3248 N N . ALA A 1 435 ? 9.229 12.057 -4.669 1.00 87.38 435 ALA A N 1
ATOM 3249 C CA . ALA A 1 435 ? 8.187 13.024 -4.998 1.00 87.38 435 ALA A CA 1
ATOM 3250 C C . ALA A 1 435 ? 7.964 14.062 -3.884 1.00 87.38 435 ALA A C 1
ATOM 3252 O O . ALA A 1 435 ? 7.904 15.253 -4.177 1.00 87.38 435 ALA A O 1
ATOM 3253 N N . GLU A 1 436 ? 7.929 13.655 -2.611 1.00 91.31 436 GLU A N 1
ATOM 3254 C CA . GLU A 1 436 ? 7.774 14.579 -1.471 1.00 91.31 436 GLU A CA 1
ATOM 3255 C C . GLU A 1 436 ? 8.946 15.563 -1.348 1.00 91.31 436 GLU A C 1
ATOM 3257 O O . GLU A 1 436 ? 8.755 16.760 -1.112 1.00 91.31 436 GLU A O 1
ATOM 3262 N N . PHE A 1 437 ? 10.179 15.087 -1.549 1.00 92.12 437 PHE A N 1
ATOM 3263 C CA . PHE A 1 437 ? 11.356 15.958 -1.544 1.00 92.12 437 PHE A CA 1
ATOM 3264 C C . PHE A 1 437 ? 11.402 16.892 -2.755 1.00 92.12 437 PHE A C 1
ATOM 3266 O O . PHE A 1 437 ? 11.842 18.037 -2.629 1.00 92.12 437 PHE A O 1
ATOM 3273 N N . ALA A 1 438 ? 10.991 16.418 -3.932 1.00 92.62 438 ALA A N 1
ATOM 3274 C CA . ALA A 1 438 ? 10.897 17.249 -5.126 1.00 92.62 438 ALA A CA 1
ATOM 3275 C C . ALA A 1 438 ? 9.846 18.350 -4.935 1.00 92.62 438 ALA A C 1
ATOM 3277 O O . ALA A 1 438 ? 10.142 19.519 -5.175 1.00 92.62 438 ALA A O 1
ATOM 3278 N N . ASP A 1 439 ? 8.670 17.994 -4.415 1.00 88.94 439 ASP A N 1
ATOM 3279 C CA . ASP A 1 439 ? 7.587 18.919 -4.088 1.00 88.94 439 ASP A CA 1
ATOM 3280 C C . ASP A 1 439 ? 8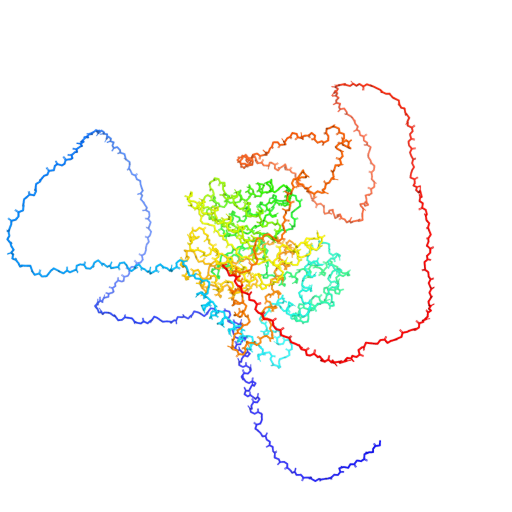.044 20.029 -3.135 1.00 88.94 439 ASP A C 1
ATOM 3282 O O . ASP A 1 439 ? 7.870 21.219 -3.409 1.00 88.94 439 ASP A O 1
ATOM 3286 N N . ALA A 1 440 ? 8.703 19.632 -2.044 1.00 91.38 440 ALA A N 1
ATOM 3287 C CA . ALA A 1 440 ? 9.251 20.543 -1.053 1.00 91.38 440 ALA A CA 1
ATOM 3288 C C . ALA A 1 440 ? 10.267 21.518 -1.671 1.00 91.38 440 ALA A C 1
ATOM 3290 O O . ALA A 1 440 ? 10.160 22.728 -1.477 1.00 91.38 440 ALA A O 1
ATOM 3291 N N . ARG A 1 441 ? 11.207 21.013 -2.484 1.00 92.50 441 ARG A N 1
ATOM 3292 C CA . ARG A 1 441 ? 12.222 21.844 -3.156 1.00 92.50 441 ARG A CA 1
ATOM 3293 C C . ARG A 1 441 ? 11.618 22.814 -4.163 1.00 92.50 441 ARG A C 1
ATOM 3295 O O . ARG A 1 441 ? 12.018 23.973 -4.182 1.00 92.50 441 ARG A O 1
ATOM 3302 N N . LEU A 1 442 ? 10.661 22.362 -4.975 1.00 94.06 442 LEU A N 1
ATOM 3303 C CA . LEU A 1 442 ? 10.004 23.201 -5.982 1.00 94.06 442 LEU A CA 1
ATOM 3304 C C . LEU A 1 442 ? 9.227 24.362 -5.353 1.00 94.06 442 LEU A C 1
ATOM 3306 O O . LEU A 1 442 ? 9.128 25.427 -5.956 1.00 94.06 442 LEU A O 1
ATOM 3310 N N . ARG A 1 443 ? 8.695 24.169 -4.143 1.00 87.81 443 ARG A N 1
ATOM 3311 C CA . ARG A 1 443 ? 7.880 25.166 -3.430 1.00 87.81 443 ARG A CA 1
ATOM 3312 C C . ARG A 1 443 ? 8.647 25.937 -2.358 1.00 87.81 443 ARG A C 1
ATOM 3314 O O . ARG A 1 443 ? 8.060 26.784 -1.696 1.00 87.81 443 ARG A O 1
ATOM 3321 N N . GLY A 1 444 ? 9.932 25.638 -2.157 1.00 89.31 444 GLY A N 1
ATOM 3322 C CA . GLY A 1 444 ? 10.731 26.234 -1.083 1.00 89.31 444 GLY A CA 1
ATOM 3323 C C . GLY A 1 444 ? 10.223 25.891 0.325 1.00 89.31 444 GLY A C 1
ATOM 3324 O O . GLY A 1 444 ? 10.382 26.690 1.243 1.00 89.31 444 GLY A O 1
ATOM 3325 N N . LEU A 1 445 ? 9.589 24.728 0.493 1.00 89.12 445 LEU A N 1
ATOM 3326 C CA . LEU A 1 445 ? 9.043 24.244 1.762 1.00 89.12 445 LEU A CA 1
ATOM 3327 C C . LEU A 1 445 ? 9.963 23.193 2.394 1.00 89.12 445 LEU A C 1
ATOM 3329 O O . LEU A 1 445 ? 10.760 22.547 1.712 1.00 89.12 445 LEU A O 1
ATOM 3333 N N . ALA A 1 446 ? 9.804 22.959 3.698 1.00 90.06 446 ALA A N 1
ATOM 3334 C CA . ALA A 1 446 ? 10.376 21.778 4.337 1.00 90.06 446 ALA A CA 1
ATOM 3335 C C . ALA A 1 446 ? 9.734 20.491 3.767 1.00 90.06 446 ALA A C 1
ATOM 3337 O O . ALA A 1 446 ? 8.542 20.502 3.419 1.00 90.06 446 ALA A O 1
ATOM 3338 N N . PRO A 1 447 ? 10.474 19.372 3.664 1.00 91.31 447 PRO A N 1
ATOM 3339 C CA . PRO A 1 447 ? 9.892 18.074 3.330 1.00 91.31 447 PRO A CA 1
ATOM 3340 C C . PRO A 1 447 ? 8.769 17.711 4.306 1.00 91.31 447 PRO A C 1
ATOM 3342 O O . PRO A 1 447 ? 8.917 17.880 5.514 1.00 91.31 447 PRO A O 1
ATOM 3345 N N . GLY A 1 448 ? 7.639 17.224 3.784 1.00 90.75 448 GLY A N 1
ATOM 3346 C CA . GLY A 1 448 ? 6.507 16.775 4.608 1.00 90.75 448 GLY A CA 1
ATOM 3347 C C . GLY A 1 448 ? 6.735 15.414 5.276 1.00 90.75 448 GLY A C 1
ATOM 3348 O O . GLY A 1 448 ? 5.914 14.967 6.069 1.00 90.75 448 GLY A O 1
ATOM 3349 N N . VAL A 1 449 ? 7.854 14.761 4.964 1.00 94.00 449 VAL A N 1
ATOM 3350 C CA . VAL A 1 449 ? 8.251 13.445 5.471 1.00 94.00 449 VAL A CA 1
ATOM 3351 C C . VAL A 1 449 ? 9.502 13.543 6.342 1.00 94.00 449 VAL A C 1
ATOM 3353 O O . VAL A 1 449 ? 10.198 14.563 6.326 1.00 94.00 449 VAL A O 1
ATOM 3356 N N . HIS A 1 450 ? 9.798 12.487 7.100 1.00 93.50 450 HIS A N 1
ATOM 3357 C CA . HIS A 1 450 ? 11.087 12.306 7.772 1.00 93.50 450 HIS A CA 1
ATOM 3358 C C . HIS A 1 450 ? 12.227 12.277 6.751 1.00 93.50 450 HIS A C 1
ATOM 3360 O O . HIS A 1 450 ? 12.109 11.668 5.681 1.00 93.50 450 HIS A O 1
ATOM 3366 N N . ASP A 1 451 ? 13.342 12.924 7.089 1.00 90.94 451 ASP A N 1
ATOM 3367 C CA . ASP A 1 451 ? 14.516 12.985 6.214 1.00 90.94 451 ASP A CA 1
ATOM 3368 C C . ASP A 1 451 ? 15.303 11.666 6.278 1.00 90.94 451 ASP A C 1
ATOM 3370 O O . ASP A 1 451 ? 15.600 11.055 5.245 1.00 90.94 451 ASP A O 1
ATOM 3374 N N . ASP A 1 452 ? 15.562 11.183 7.494 1.00 91.12 452 ASP A N 1
ATOM 3375 C CA . ASP A 1 452 ? 16.307 9.954 7.756 1.00 91.12 452 ASP A CA 1
ATOM 3376 C C . ASP A 1 452 ? 15.391 8.713 7.657 1.00 91.12 452 ASP A C 1
ATOM 3378 O O . ASP A 1 452 ? 14.371 8.641 8.349 1.00 91.12 452 ASP A O 1
ATOM 3382 N N . PRO A 1 453 ? 15.722 7.701 6.825 1.00 90.06 453 PRO A N 1
ATOM 3383 C CA . PRO A 1 453 ? 15.036 6.406 6.839 1.00 90.06 453 PRO A CA 1
ATOM 3384 C C . PRO A 1 453 ? 14.924 5.766 8.230 1.00 90.06 453 PRO A C 1
ATOM 3386 O O . PRO A 1 453 ? 13.957 5.060 8.512 1.00 90.06 453 PRO A O 1
ATOM 3389 N N . ALA A 1 454 ? 15.908 6.003 9.090 1.00 92.56 454 ALA A N 1
ATOM 3390 C CA . ALA A 1 454 ? 15.987 5.431 10.419 1.00 92.56 454 ALA A CA 1
ATOM 3391 C C . ALA A 1 454 ? 14.919 6.057 11.356 1.00 92.56 454 ALA A C 1
ATOM 3393 O O . ALA A 1 454 ? 14.321 5.366 12.185 1.00 92.56 454 ALA A O 1
ATOM 3394 N N . ASP A 1 455 ? 14.585 7.338 11.156 1.00 95.38 455 ASP A N 1
ATOM 3395 C CA . ASP A 1 455 ? 13.459 7.994 11.838 1.00 95.38 455 ASP A CA 1
ATOM 3396 C C . ASP A 1 455 ? 12.109 7.429 11.377 1.00 95.38 455 ASP A C 1
ATOM 3398 O O . ASP A 1 455 ? 11.200 7.264 12.190 1.00 95.38 455 ASP A O 1
ATOM 3402 N N . VAL A 1 456 ? 11.978 7.048 10.100 1.00 94.94 456 VAL A N 1
ATOM 3403 C CA . VAL A 1 456 ? 10.773 6.355 9.607 1.00 94.94 456 VAL A CA 1
ATOM 3404 C C . VAL A 1 456 ? 10.584 5.028 10.341 1.00 94.94 456 VAL A C 1
ATOM 3406 O O . VAL A 1 456 ? 9.473 4.718 10.760 1.00 94.94 456 VAL A O 1
ATOM 3409 N N . ASP A 1 457 ? 11.654 4.257 10.550 1.00 95.25 457 ASP A N 1
ATOM 3410 C CA . ASP A 1 457 ? 11.575 2.993 11.294 1.00 95.25 457 ASP A CA 1
ATOM 3411 C C . ASP A 1 457 ? 11.147 3.202 12.745 1.00 95.25 457 ASP A C 1
ATOM 3413 O O . ASP A 1 457 ? 10.251 2.513 13.235 1.00 95.25 457 ASP A O 1
ATOM 3417 N N . ALA A 1 458 ? 11.740 4.187 13.421 1.00 97.50 458 ALA A N 1
ATOM 3418 C CA . ALA A 1 458 ? 11.342 4.564 14.771 1.00 97.50 458 ALA A CA 1
ATOM 3419 C C . ALA A 1 458 ? 9.869 5.006 14.827 1.00 97.50 458 ALA A C 1
ATOM 3421 O O . ALA A 1 458 ? 9.140 4.654 15.758 1.00 97.50 458 ALA A O 1
ATOM 3422 N N . HIS A 1 459 ? 9.402 5.739 13.812 1.00 97.56 459 HIS A N 1
ATOM 3423 C CA . HIS A 1 459 ? 8.017 6.182 13.734 1.00 97.56 459 HIS A CA 1
ATOM 3424 C C . HIS A 1 459 ? 7.046 5.028 13.454 1.00 97.56 459 HIS A C 1
ATOM 3426 O O . HIS A 1 459 ? 5.978 4.995 14.059 1.00 97.56 459 HIS A O 1
ATOM 3432 N N . VAL A 1 460 ? 7.419 4.034 12.637 1.00 97.75 460 VAL A N 1
ATOM 3433 C CA . VAL A 1 460 ? 6.627 2.801 12.466 1.00 97.75 460 VAL A CA 1
ATOM 3434 C C . VAL A 1 460 ? 6.455 2.085 13.803 1.00 97.75 460 VAL A C 1
ATOM 3436 O O . VAL A 1 460 ? 5.329 1.753 14.167 1.00 97.75 460 VAL A O 1
ATOM 3439 N N . VAL A 1 461 ? 7.534 1.908 14.576 1.00 98.12 461 VAL A N 1
ATOM 3440 C CA . VAL A 1 461 ? 7.453 1.305 15.917 1.00 98.12 461 VAL A CA 1
ATOM 3441 C C . VAL A 1 461 ? 6.514 2.105 16.824 1.00 98.12 461 VAL A C 1
ATOM 3443 O O . VAL A 1 461 ? 5.661 1.516 17.486 1.00 98.12 461 VAL A O 1
ATOM 3446 N N . LYS A 1 462 ? 6.619 3.440 16.814 1.00 97.56 462 LYS A N 1
ATOM 3447 C CA . LYS A 1 462 ? 5.738 4.337 17.578 1.00 97.56 462 LYS A CA 1
ATOM 3448 C C . LYS A 1 462 ? 4.264 4.191 17.187 1.00 97.56 462 LYS A C 1
ATOM 3450 O O . LYS A 1 462 ? 3.401 4.190 18.059 1.00 97.56 462 LYS A O 1
ATOM 3455 N N . LEU A 1 463 ? 3.963 4.081 15.893 1.00 97.88 463 LEU A N 1
ATOM 3456 C CA . LEU A 1 463 ? 2.593 3.927 15.398 1.00 97.88 463 LEU A CA 1
ATOM 3457 C C . LEU A 1 463 ? 2.030 2.534 15.706 1.00 97.88 463 LEU A C 1
ATOM 3459 O O . LEU A 1 463 ? 0.884 2.438 16.131 1.00 97.88 463 LEU A O 1
ATOM 3463 N N . ILE A 1 464 ? 2.830 1.472 15.563 1.00 98.00 464 ILE A N 1
ATOM 3464 C CA . ILE A 1 464 ? 2.451 0.108 15.971 1.00 98.00 464 ILE A CA 1
ATOM 3465 C C . ILE A 1 464 ? 2.131 0.076 17.470 1.00 98.00 464 ILE A C 1
ATOM 3467 O O . ILE A 1 464 ? 1.107 -0.478 17.869 1.00 98.00 464 ILE A O 1
ATOM 3471 N N . ASP A 1 465 ? 2.986 0.691 18.291 1.00 96.62 465 ASP A N 1
ATOM 3472 C CA . ASP A 1 465 ? 2.781 0.803 19.735 1.00 96.62 465 ASP A CA 1
ATOM 3473 C C . ASP A 1 465 ? 1.472 1.527 20.068 1.00 96.62 465 ASP A C 1
ATOM 3475 O O . ASP A 1 465 ? 0.684 1.027 20.874 1.00 96.62 465 ASP A O 1
ATOM 3479 N N . ALA A 1 466 ? 1.221 2.653 19.391 1.00 96.00 466 ALA A N 1
ATOM 3480 C CA . ALA A 1 466 ? 0.014 3.448 19.556 1.00 96.00 466 ALA A CA 1
ATOM 3481 C C . ALA A 1 466 ? -1.247 2.670 19.159 1.00 96.00 466 ALA A C 1
ATOM 3483 O O . ALA A 1 466 ? -2.156 2.587 19.969 1.00 96.00 466 ALA A O 1
ATOM 3484 N N . VAL A 1 467 ? -1.311 2.050 17.974 1.00 97.38 467 VAL A N 1
ATOM 3485 C CA . VAL A 1 467 ? -2.505 1.297 17.528 1.00 97.38 467 VAL A CA 1
ATOM 3486 C C . VAL A 1 467 ? -2.795 0.104 18.443 1.00 97.38 467 VAL A C 1
ATOM 3488 O O . VAL A 1 467 ? -3.953 -0.174 18.747 1.00 97.38 467 VAL A O 1
ATOM 3491 N N . LEU A 1 468 ? -1.754 -0.593 18.910 1.00 96.56 468 LEU A N 1
ATOM 3492 C CA . LEU A 1 468 ? -1.886 -1.754 19.795 1.00 96.56 468 LEU A CA 1
ATOM 3493 C C . LEU A 1 468 ? -1.991 -1.380 21.279 1.00 96.56 468 LEU A C 1
ATOM 3495 O O . LEU A 1 468 ? -1.821 -2.260 22.129 1.00 96.56 468 LEU A O 1
ATOM 3499 N N . ALA A 1 469 ? -2.194 -0.110 21.634 1.00 93.75 469 ALA A N 1
ATOM 3500 C CA . ALA A 1 469 ? -2.395 0.271 23.027 1.00 93.75 469 ALA A CA 1
ATOM 3501 C C . ALA A 1 469 ? -3.624 -0.451 23.607 1.00 93.75 469 ALA A C 1
ATOM 3503 O O . ALA A 1 469 ? -4.620 -0.683 22.917 1.00 93.75 469 ALA A O 1
ATOM 3504 N N . ALA A 1 470 ? -3.560 -0.828 24.888 1.00 91.50 470 ALA A N 1
ATOM 3505 C CA . ALA A 1 470 ? -4.610 -1.631 25.517 1.00 91.50 470 ALA A CA 1
ATOM 3506 C C . ALA A 1 470 ? -5.984 -0.945 25.503 1.00 91.50 470 ALA A C 1
ATOM 3508 O O . ALA A 1 470 ? -7.004 -1.630 25.428 1.00 91.50 470 ALA A O 1
ATOM 3509 N N . GLU A 1 471 ? -6.003 0.389 25.529 1.00 91.81 471 GLU A N 1
ATOM 3510 C CA . GLU A 1 471 ? -7.221 1.188 25.421 1.00 91.81 471 GLU A CA 1
ATOM 3511 C C . GLU A 1 471 ? -7.920 1.036 24.069 1.00 91.81 471 GLU A C 1
ATOM 3513 O O . GLU A 1 471 ? -9.134 1.135 24.034 1.00 91.81 471 GLU A O 1
ATOM 3518 N N . HIS A 1 472 ? -7.217 0.726 22.975 1.00 94.44 472 HIS A N 1
ATOM 3519 C CA . HIS A 1 472 ? -7.815 0.579 21.640 1.00 94.44 472 HIS A CA 1
ATOM 3520 C C . HIS A 1 472 ? -8.255 -0.853 21.305 1.00 94.44 472 HIS A C 1
ATOM 3522 O O . HIS A 1 472 ? -8.697 -1.120 20.182 1.00 94.44 472 HIS A O 1
ATOM 3528 N N . ARG A 1 473 ? -8.147 -1.799 22.248 1.00 92.06 473 ARG A N 1
ATOM 3529 C CA . ARG A 1 473 ? -8.547 -3.197 22.026 1.00 92.06 473 ARG A CA 1
ATOM 3530 C C . ARG A 1 473 ? -10.024 -3.285 21.642 1.00 92.06 473 ARG A C 1
ATOM 3532 O O . ARG A 1 473 ? -10.900 -2.869 22.391 1.00 92.06 473 ARG A O 1
ATOM 3539 N N . GLY A 1 474 ? -10.297 -3.882 20.484 1.00 91.50 474 GLY A N 1
ATOM 3540 C CA . GLY A 1 474 ? -11.658 -3.995 19.958 1.00 91.50 474 GLY A CA 1
ATOM 3541 C C . GLY A 1 474 ? -12.221 -2.690 19.385 1.00 91.50 474 GLY A C 1
ATOM 3542 O O . GLY A 1 474 ? -13.396 -2.676 19.026 1.00 91.50 474 GLY A O 1
ATOM 3543 N N . THR A 1 475 ? -11.410 -1.633 19.289 1.00 96.31 475 THR A N 1
ATOM 3544 C CA . THR A 1 475 ? -11.718 -0.373 18.592 1.00 96.31 475 THR A CA 1
ATOM 3545 C C . THR A 1 475 ? -10.886 -0.242 17.321 1.00 96.31 475 THR A C 1
ATOM 3547 O O . THR A 1 475 ? -11.434 0.072 16.265 1.00 96.31 475 THR A O 1
ATOM 3550 N N . LEU A 1 476 ? -9.580 -0.512 17.413 1.00 97.50 476 LEU A N 1
ATOM 3551 C CA . LEU A 1 476 ? -8.648 -0.465 16.289 1.00 97.50 476 LEU A CA 1
ATOM 3552 C C . LEU A 1 476 ? -8.092 -1.860 15.986 1.00 97.50 476 LEU A C 1
ATOM 3554 O O . LEU A 1 476 ? -7.738 -2.616 16.895 1.00 97.50 476 LEU A O 1
ATOM 3558 N N . GLU A 1 477 ? -7.972 -2.179 14.702 1.00 97.38 477 GLU A N 1
ATOM 3559 C CA . GLU A 1 477 ? -7.324 -3.390 14.199 1.00 97.38 477 GLU A CA 1
ATOM 3560 C C . GLU A 1 477 ? -6.063 -3.007 13.417 1.00 97.38 477 GLU A C 1
ATOM 3562 O O . GLU A 1 477 ? -6.119 -2.188 12.502 1.00 97.38 477 GLU A O 1
ATOM 3567 N N . LEU A 1 478 ? -4.908 -3.575 13.778 1.00 98.31 478 LEU A N 1
ATOM 3568 C CA . LEU A 1 478 ? -3.637 -3.222 13.145 1.00 98.31 478 LEU A CA 1
ATOM 3569 C C . LEU A 1 478 ? -3.409 -4.007 11.852 1.00 98.31 478 LEU A C 1
ATOM 3571 O O . LEU A 1 478 ? -3.478 -5.240 11.817 1.00 98.31 478 LEU A O 1
ATOM 3575 N N . GLU A 1 479 ? -2.985 -3.278 10.830 1.00 98.31 479 GLU A N 1
ATOM 3576 C CA . GLU A 1 479 ? -2.390 -3.820 9.623 1.00 98.31 479 GLU A CA 1
ATOM 3577 C C . GLU A 1 479 ? -1.006 -3.211 9.359 1.00 98.31 479 GLU A C 1
ATOM 3579 O O . GLU A 1 479 ? -0.761 -2.041 9.648 1.00 98.31 479 GLU A O 1
ATOM 3584 N N . VAL A 1 480 ? -0.088 -4.001 8.805 1.00 97.62 480 VAL A N 1
ATOM 3585 C CA . VAL A 1 480 ? 1.256 -3.558 8.407 1.00 97.62 480 VAL A CA 1
ATOM 3586 C C . VAL A 1 480 ? 1.635 -4.108 7.032 1.00 97.62 480 VAL A C 1
ATOM 3588 O O . VAL A 1 480 ? 1.111 -5.128 6.577 1.00 97.62 480 VAL A O 1
ATOM 3591 N N . GLU A 1 481 ? 2.570 -3.451 6.350 1.00 91.69 481 GLU A N 1
ATOM 3592 C CA . GLU A 1 481 ? 3.102 -3.939 5.073 1.00 91.69 481 GLU A CA 1
ATOM 3593 C C . GLU A 1 481 ? 4.202 -4.992 5.276 1.00 91.69 481 GLU A C 1
ATOM 3595 O O . GLU A 1 481 ? 5.137 -4.812 6.052 1.00 91.69 481 GLU A O 1
ATOM 3600 N N . GLY A 1 482 ? 4.124 -6.093 4.526 1.00 86.62 482 GLY A N 1
ATOM 3601 C CA . GLY A 1 482 ? 5.081 -7.202 4.575 1.00 86.62 482 GLY A CA 1
ATOM 3602 C C . GLY A 1 482 ? 6.418 -6.916 3.886 1.00 86.62 482 GLY A C 1
ATOM 3603 O O . GLY A 1 482 ? 7.360 -7.691 4.042 1.00 86.62 482 GLY A O 1
ATOM 3604 N N . ALA A 1 483 ? 6.534 -5.797 3.160 1.00 84.44 483 ALA A N 1
ATOM 3605 C CA . ALA A 1 483 ? 7.762 -5.393 2.468 1.00 84.44 483 ALA A CA 1
ATOM 3606 C C . ALA A 1 483 ? 8.942 -5.135 3.425 1.00 84.44 483 ALA A C 1
ATOM 3608 O O . ALA A 1 483 ? 10.099 -5.156 3.004 1.00 84.44 483 ALA A O 1
ATOM 3609 N N . VAL A 1 484 ? 8.669 -4.892 4.712 1.00 88.56 484 VAL A N 1
ATOM 3610 C CA . VAL A 1 484 ? 9.694 -4.759 5.752 1.00 88.56 484 VAL A CA 1
ATOM 3611 C C . VAL A 1 484 ? 9.391 -5.758 6.883 1.00 88.56 484 VAL A C 1
ATOM 3613 O O . VAL A 1 484 ? 8.625 -5.448 7.793 1.00 88.56 484 VAL A O 1
ATOM 3616 N N . PRO A 1 485 ? 9.997 -6.965 6.870 1.00 89.75 485 PRO A N 1
ATOM 3617 C CA . PRO A 1 485 ? 9.601 -8.064 7.758 1.00 89.75 485 PRO A CA 1
ATOM 3618 C C . PRO A 1 485 ? 9.681 -7.769 9.265 1.00 89.75 485 PRO A C 1
ATOM 3620 O O . PRO A 1 485 ? 8.933 -8.367 10.037 1.00 89.75 485 PRO A O 1
ATOM 3623 N N . MET A 1 486 ? 10.560 -6.854 9.698 1.00 93.19 486 MET A N 1
ATOM 3624 C CA . MET A 1 486 ? 10.671 -6.455 11.113 1.00 93.19 486 MET A CA 1
ATOM 3625 C C . MET A 1 486 ? 9.406 -5.788 11.651 1.00 93.19 486 MET A C 1
ATOM 3627 O O . MET A 1 486 ? 9.085 -5.992 12.819 1.00 93.19 486 MET A O 1
ATOM 3631 N N . ASP A 1 487 ? 8.672 -5.060 10.806 1.00 95.44 487 ASP A N 1
ATOM 3632 C CA . ASP A 1 487 ? 7.445 -4.369 11.200 1.00 95.44 487 ASP A CA 1
ATOM 3633 C C . ASP A 1 487 ? 6.366 -5.411 11.542 1.00 95.44 487 ASP A C 1
ATOM 3635 O O . ASP A 1 487 ? 5.764 -5.368 12.615 1.00 95.44 487 ASP A O 1
ATOM 3639 N N . ALA A 1 488 ? 6.205 -6.425 10.682 1.00 96.12 488 ALA A N 1
ATOM 3640 C CA . ALA A 1 488 ? 5.304 -7.557 10.902 1.00 96.12 488 ALA A CA 1
ATOM 3641 C C . ALA A 1 488 ? 5.712 -8.425 12.101 1.00 96.12 488 ALA A C 1
ATOM 3643 O O . ALA A 1 488 ? 4.858 -8.777 12.916 1.00 96.12 488 ALA A O 1
ATOM 3644 N N . ALA A 1 489 ? 7.004 -8.742 12.242 1.00 96.81 489 ALA A N 1
ATOM 3645 C CA . ALA A 1 489 ? 7.508 -9.506 13.383 1.00 96.81 489 ALA A CA 1
ATOM 3646 C C . ALA A 1 489 ? 7.211 -8.791 14.710 1.00 96.81 489 ALA A C 1
ATOM 3648 O O . ALA A 1 489 ? 6.663 -9.398 15.632 1.00 96.81 489 ALA A O 1
ATOM 3649 N N . LEU A 1 490 ? 7.516 -7.492 14.798 1.00 98.06 490 LEU A N 1
ATOM 3650 C CA . LEU A 1 490 ? 7.226 -6.702 15.989 1.00 98.06 490 LEU A CA 1
ATOM 3651 C C . LEU A 1 490 ? 5.721 -6.634 16.264 1.00 98.06 490 LEU A C 1
ATOM 3653 O O . LEU A 1 490 ? 5.302 -6.904 17.388 1.00 98.06 490 LEU A O 1
ATOM 3657 N N . ALA A 1 491 ? 4.921 -6.291 15.252 1.00 97.88 491 ALA A N 1
ATOM 3658 C CA . ALA A 1 491 ? 3.483 -6.106 15.394 1.00 97.88 491 ALA A CA 1
ATOM 3659 C C . ALA A 1 491 ? 2.781 -7.375 15.893 1.00 97.88 491 ALA A C 1
ATOM 3661 O O . ALA A 1 491 ? 2.022 -7.307 16.859 1.00 97.88 491 ALA A O 1
ATOM 3662 N N . VAL A 1 492 ? 3.061 -8.539 15.293 1.00 97.75 492 VAL A N 1
ATOM 3663 C CA . VAL A 1 492 ? 2.417 -9.805 15.681 1.00 97.75 492 VAL A CA 1
ATOM 3664 C C . VAL A 1 492 ? 2.798 -10.214 17.104 1.00 97.75 492 VAL A C 1
ATOM 3666 O O . VAL A 1 492 ? 1.921 -10.556 17.900 1.00 97.75 492 VAL A O 1
ATOM 3669 N N . HIS A 1 493 ? 4.081 -10.136 17.467 1.00 97.25 493 HIS A N 1
ATOM 3670 C CA . HIS A 1 493 ? 4.505 -10.489 18.823 1.00 97.25 493 HIS A CA 1
ATOM 3671 C C . HIS A 1 493 ? 3.983 -9.502 19.872 1.00 97.25 493 HIS A C 1
ATOM 3673 O O . HIS A 1 493 ? 3.542 -9.932 20.939 1.00 97.25 493 HIS A O 1
ATOM 3679 N N . LEU A 1 494 ? 3.974 -8.199 19.575 1.00 96.75 494 LEU A N 1
ATOM 3680 C CA . LEU A 1 494 ? 3.418 -7.193 20.479 1.00 96.75 494 LEU A CA 1
ATOM 3681 C C . LEU A 1 494 ? 1.908 -7.385 20.664 1.00 96.75 494 LEU A C 1
ATOM 3683 O O . LEU A 1 494 ? 1.431 -7.366 21.797 1.00 96.75 494 LEU A O 1
ATOM 3687 N N . ALA A 1 495 ? 1.167 -7.635 19.583 1.00 95.94 495 ALA A N 1
ATOM 3688 C CA . ALA A 1 495 ? -0.268 -7.902 19.632 1.00 95.94 495 ALA A CA 1
ATOM 3689 C C . ALA A 1 495 ? -0.591 -9.163 20.446 1.00 95.94 495 ALA A C 1
ATOM 3691 O O . ALA A 1 495 ? -1.508 -9.140 21.267 1.00 95.94 495 ALA A O 1
ATOM 3692 N N . GLY A 1 496 ? 0.192 -10.234 20.278 1.00 94.38 496 GLY A N 1
ATOM 3693 C CA . GLY A 1 496 ? 0.052 -11.464 21.060 1.00 94.38 496 GLY A CA 1
ATOM 3694 C C . GLY A 1 496 ? 0.306 -11.240 22.551 1.00 94.38 496 GLY A C 1
ATOM 3695 O O . GLY A 1 496 ? -0.510 -11.632 23.385 1.00 94.38 496 GLY A O 1
ATOM 3696 N N . LEU A 1 497 ? 1.391 -10.540 22.898 1.00 94.06 497 LEU A N 1
ATOM 3697 C CA . LEU A 1 497 ? 1.707 -10.213 24.291 1.00 94.06 497 LEU A CA 1
ATOM 3698 C C . LEU A 1 497 ? 0.694 -9.257 24.927 1.00 94.06 497 LEU A C 1
ATOM 3700 O O . LEU A 1 497 ? 0.490 -9.316 26.134 1.00 94.06 497 LEU A O 1
ATOM 3704 N N . ARG A 1 498 ? 0.051 -8.396 24.133 1.00 93.50 498 ARG A N 1
ATOM 3705 C CA . ARG A 1 498 ? -1.022 -7.502 24.579 1.00 93.50 498 ARG A CA 1
ATOM 3706 C C . ARG A 1 498 ? -2.414 -8.114 24.446 1.00 93.50 498 ARG A C 1
ATOM 3708 O O . ARG A 1 498 ? -3.370 -7.411 24.745 1.00 93.50 498 ARG A O 1
ATOM 3715 N N . GLY A 1 499 ? -2.568 -9.367 24.021 1.00 90.44 499 GLY A N 1
ATOM 3716 C CA . GLY A 1 499 ? -3.878 -10.010 23.877 1.00 90.44 499 GLY A CA 1
ATOM 3717 C C . GLY A 1 499 ? -4.853 -9.245 22.978 1.00 90.44 499 GLY A C 1
ATOM 3718 O O . GLY A 1 499 ? -6.006 -9.051 23.361 1.00 90.44 499 GLY A O 1
ATOM 3719 N N . ALA A 1 500 ? -4.389 -8.763 21.821 1.00 90.00 500 ALA A N 1
ATOM 3720 C CA . ALA A 1 500 ? -5.266 -8.156 20.822 1.00 90.00 500 ALA A CA 1
ATOM 3721 C C . ALA A 1 500 ? -6.387 -9.132 20.409 1.00 90.00 500 ALA A C 1
ATOM 3723 O O . ALA A 1 500 ? -6.155 -10.333 20.277 1.00 90.00 500 ALA A O 1
ATOM 3724 N N . PHE A 1 501 ? -7.608 -8.622 20.212 1.00 87.19 501 PHE A N 1
ATOM 3725 C CA . PHE A 1 501 ? -8.766 -9.459 19.863 1.00 87.19 501 PHE A CA 1
ATOM 3726 C C . PHE A 1 501 ? -8.757 -9.928 18.406 1.00 87.19 501 PHE A C 1
ATOM 3728 O O . PHE A 1 501 ? -9.269 -11.006 18.110 1.00 87.19 501 PHE A O 1
ATOM 3735 N N . ALA A 1 502 ? -8.179 -9.126 17.512 1.00 90.81 502 ALA A N 1
ATOM 3736 C CA . ALA A 1 502 ? -8.018 -9.450 16.104 1.00 90.81 502 ALA A CA 1
ATOM 3737 C C . ALA A 1 502 ? -6.544 -9.770 15.799 1.00 90.81 502 ALA A C 1
ATOM 3739 O O . ALA A 1 502 ? -5.651 -9.130 16.368 1.00 90.81 502 ALA A O 1
ATOM 3740 N N . PRO A 1 503 ? -6.266 -10.739 14.907 1.00 94.06 503 PRO A N 1
ATOM 3741 C CA . PRO A 1 503 ? -4.911 -10.981 14.436 1.00 94.06 503 PRO A CA 1
ATOM 3742 C C . PRO A 1 503 ? -4.394 -9.767 13.658 1.00 94.06 503 PRO A C 1
ATOM 3744 O O . PRO A 1 503 ? -5.136 -9.128 12.908 1.00 94.06 503 PRO A O 1
ATOM 3747 N N . VAL A 1 504 ? -3.097 -9.483 13.793 1.00 97.75 504 VAL A N 1
ATOM 3748 C CA . VAL A 1 504 ? -2.447 -8.456 12.973 1.00 97.75 504 VAL A CA 1
ATOM 3749 C C . VAL A 1 504 ? -2.511 -8.873 11.515 1.00 97.75 504 VAL A C 1
ATOM 3751 O O . VAL A 1 504 ? -2.223 -10.014 11.144 1.00 97.75 504 VAL A O 1
ATOM 3754 N N . SER A 1 505 ? -2.886 -7.913 10.691 1.00 97.81 505 SER A N 1
ATOM 3755 C CA . SER A 1 505 ? -3.012 -8.073 9.256 1.00 97.81 505 SER A CA 1
ATOM 3756 C C . SER A 1 505 ? -1.692 -7.728 8.570 1.00 97.81 505 SER A C 1
ATOM 3758 O O . SER A 1 505 ? -1.079 -6.715 8.897 1.00 97.81 505 SER A O 1
ATOM 3760 N N . VAL A 1 506 ? -1.227 -8.558 7.635 1.00 97.75 506 VAL A N 1
ATOM 3761 C CA . VAL A 1 506 ? 0.017 -8.300 6.889 1.00 97.75 506 VAL A CA 1
ATOM 3762 C C . VAL A 1 506 ? -0.267 -8.300 5.397 1.00 97.75 506 VAL A C 1
ATOM 3764 O O . VAL A 1 506 ? -0.733 -9.300 4.849 1.00 97.75 506 VAL A O 1
ATOM 3767 N N . VAL A 1 507 ? 0.027 -7.180 4.737 1.00 95.94 507 VAL A N 1
ATOM 3768 C CA . VAL A 1 507 ? -0.183 -7.021 3.294 1.00 95.94 507 VAL A CA 1
ATOM 3769 C C . VAL A 1 507 ? 1.082 -7.381 2.534 1.00 95.94 507 VAL A C 1
ATOM 3771 O O . VAL A 1 507 ? 2.124 -6.752 2.703 1.00 95.94 507 VAL A O 1
ATOM 3774 N N . VAL A 1 508 ? 0.968 -8.362 1.653 1.00 94.38 508 VAL A N 1
ATOM 3775 C CA . VAL A 1 508 ? 2.007 -8.811 0.727 1.00 94.38 508 VAL A CA 1
ATOM 3776 C C . VAL A 1 508 ? 1.529 -8.504 -0.687 1.00 94.38 508 VAL A C 1
ATOM 3778 O O . VAL A 1 508 ? 0.338 -8.610 -0.974 1.00 94.38 508 VAL A O 1
ATOM 3781 N N . ALA A 1 509 ? 2.410 -8.100 -1.593 1.00 90.56 509 ALA A N 1
ATOM 3782 C CA . ALA A 1 509 ? 2.016 -7.925 -2.985 1.00 90.56 509 ALA A CA 1
ATOM 3783 C C . ALA A 1 509 ? 2.062 -9.251 -3.746 1.00 90.56 509 ALA A C 1
ATOM 3785 O O . ALA A 1 509 ? 2.870 -10.125 -3.438 1.00 90.56 509 ALA A O 1
ATOM 3786 N N . GLU A 1 510 ? 1.246 -9.378 -4.796 1.00 86.06 510 GLU A N 1
ATOM 3787 C CA . GLU A 1 510 ? 1.248 -10.562 -5.670 1.00 86.06 510 GLU A CA 1
ATOM 3788 C C . GLU A 1 510 ? 2.662 -10.922 -6.173 1.00 86.06 510 GLU A C 1
ATOM 3790 O O . GLU A 1 510 ? 3.015 -12.100 -6.275 1.00 86.06 510 GLU A O 1
ATOM 3795 N N . GLY A 1 511 ? 3.499 -9.908 -6.407 1.00 82.50 511 GLY A N 1
ATOM 3796 C CA . GLY A 1 511 ? 4.843 -10.082 -6.943 1.00 82.50 511 GLY A CA 1
ATOM 3797 C C . GLY A 1 511 ? 5.873 -10.606 -5.952 1.00 82.50 511 GLY A C 1
ATOM 3798 O O . GLY A 1 511 ? 6.932 -11.065 -6.383 1.00 82.50 511 GLY A O 1
ATOM 3799 N N . ASP A 1 512 ? 5.602 -10.522 -4.646 1.00 82.38 512 ASP A N 1
ATOM 3800 C CA . ASP A 1 512 ? 6.572 -10.887 -3.603 1.00 82.38 512 ASP A CA 1
ATOM 3801 C C . ASP A 1 512 ? 6.734 -12.417 -3.486 1.00 82.38 512 ASP A C 1
ATOM 3803 O O . ASP A 1 512 ? 7.629 -12.910 -2.803 1.00 82.38 512 ASP A O 1
ATOM 3807 N N . GLY A 1 513 ? 5.899 -13.173 -4.205 1.00 76.62 513 GLY A N 1
ATOM 3808 C CA . GLY A 1 513 ? 5.962 -14.624 -4.296 1.00 76.62 513 GLY A CA 1
ATOM 3809 C C . GLY A 1 513 ? 5.195 -15.348 -3.181 1.00 76.62 513 GLY A C 1
ATOM 3810 O O . GLY A 1 513 ? 4.776 -14.747 -2.190 1.00 76.62 513 GLY A O 1
ATOM 3811 N N . PRO A 1 514 ? 4.977 -16.668 -3.336 1.00 81.50 514 PRO A N 1
ATOM 3812 C CA . PRO A 1 514 ? 4.217 -17.467 -2.372 1.00 81.50 514 PRO A CA 1
ATOM 3813 C C . PRO A 1 514 ? 4.919 -17.586 -1.012 1.00 81.50 514 PRO A C 1
ATOM 3815 O O . PRO A 1 514 ? 4.259 -17.579 0.024 1.00 81.50 514 PRO A O 1
ATOM 3818 N N . GLU A 1 515 ? 6.253 -17.619 -1.004 1.00 85.06 515 GLU A N 1
ATOM 3819 C CA . GLU A 1 515 ? 7.058 -17.787 0.211 1.00 85.06 515 GLU A CA 1
ATOM 3820 C C . GLU A 1 515 ? 6.841 -16.648 1.217 1.00 85.06 515 GLU A C 1
ATOM 3822 O O . GLU A 1 515 ? 6.829 -16.885 2.427 1.00 85.06 515 GLU A O 1
ATOM 3827 N N . ALA A 1 516 ? 6.619 -15.420 0.734 1.00 86.25 516 ALA A N 1
ATOM 3828 C CA . ALA A 1 516 ? 6.326 -14.267 1.580 1.00 86.25 516 ALA A CA 1
ATOM 3829 C C . ALA A 1 516 ? 4.976 -14.423 2.300 1.00 86.25 516 ALA A C 1
ATOM 3831 O O . ALA A 1 516 ? 4.896 -14.218 3.511 1.00 86.25 516 ALA A O 1
ATOM 3832 N N . ALA A 1 517 ? 3.929 -14.851 1.588 1.00 89.88 517 ALA A N 1
ATOM 3833 C CA . ALA A 1 517 ? 2.618 -15.104 2.186 1.00 89.88 517 ALA A CA 1
ATOM 3834 C C . ALA A 1 517 ? 2.690 -16.223 3.242 1.00 89.88 517 ALA A C 1
ATOM 3836 O O . ALA A 1 517 ? 2.254 -16.041 4.378 1.00 89.88 517 ALA A O 1
ATOM 3837 N N . GLU A 1 518 ? 3.325 -17.349 2.911 1.00 91.50 518 GLU A N 1
ATOM 3838 C CA . GLU A 1 518 ? 3.494 -18.480 3.832 1.00 91.50 518 GLU A CA 1
ATOM 3839 C C . GLU A 1 518 ? 4.336 -18.125 5.067 1.00 91.50 518 GLU A C 1
ATOM 3841 O O . GLU A 1 518 ? 4.086 -18.619 6.171 1.00 91.50 518 GLU A O 1
ATOM 3846 N N . ARG A 1 519 ? 5.352 -17.266 4.906 1.00 92.56 519 ARG A N 1
ATOM 3847 C CA . ARG A 1 519 ? 6.184 -16.757 6.006 1.00 92.56 519 ARG A CA 1
ATOM 3848 C C . ARG A 1 519 ? 5.333 -16.032 7.048 1.00 92.56 519 ARG A C 1
ATOM 3850 O O . ARG A 1 519 ? 5.467 -16.322 8.235 1.00 92.56 519 ARG A O 1
ATOM 3857 N N . PHE A 1 520 ? 4.452 -15.129 6.619 1.00 95.25 520 PHE A N 1
ATOM 3858 C CA . PHE A 1 520 ? 3.604 -14.360 7.534 1.00 95.25 520 PHE A CA 1
ATOM 3859 C C . PHE A 1 520 ? 2.403 -15.157 8.054 1.00 95.25 520 PHE A C 1
ATOM 3861 O O . PHE A 1 520 ? 2.028 -14.991 9.212 1.00 95.25 520 PHE A O 1
ATOM 3868 N N . ALA A 1 521 ? 1.864 -16.094 7.271 1.00 94.06 521 ALA A N 1
ATOM 3869 C CA . ALA A 1 521 ? 0.859 -17.029 7.771 1.00 94.06 521 ALA A CA 1
ATOM 3870 C C . ALA A 1 521 ? 1.416 -17.875 8.934 1.00 94.06 521 ALA A C 1
ATOM 3872 O O . ALA A 1 521 ? 0.780 -17.989 9.980 1.00 94.06 521 ALA A O 1
ATOM 3873 N N . ARG A 1 522 ? 2.652 -18.390 8.810 1.00 94.88 522 ARG A N 1
ATOM 3874 C CA . ARG A 1 522 ? 3.339 -19.128 9.892 1.00 94.88 522 ARG A CA 1
ATOM 3875 C C . ARG A 1 522 ? 3.659 -18.275 11.119 1.00 94.88 522 ARG A C 1
ATOM 3877 O O . ARG A 1 522 ? 3.764 -18.822 12.212 1.00 94.88 522 ARG A O 1
ATOM 3884 N N . LEU A 1 523 ? 3.800 -16.961 10.948 1.00 95.31 523 LEU A N 1
ATOM 3885 C CA . LEU A 1 523 ? 3.951 -16.016 12.057 1.00 95.31 523 LEU A CA 1
ATOM 3886 C C . LEU A 1 523 ? 2.650 -15.858 12.869 1.00 95.31 523 LEU A C 1
ATOM 3888 O O . LEU A 1 523 ? 2.702 -15.404 14.006 1.00 95.31 523 LEU A O 1
ATOM 3892 N N . GLY A 1 524 ? 1.497 -16.236 12.304 1.00 94.81 524 GLY A N 1
ATOM 3893 C CA . GLY A 1 524 ? 0.175 -16.035 12.903 1.00 94.81 524 GLY A CA 1
ATOM 3894 C C . GLY A 1 524 ? -0.529 -14.754 12.444 1.00 94.81 524 GLY A C 1
ATOM 3895 O O . GLY A 1 524 ? -1.468 -14.310 13.102 1.00 94.81 524 GLY A O 1
ATOM 3896 N N . ALA A 1 525 ? -0.084 -14.145 11.340 1.00 96.69 525 ALA A N 1
ATOM 3897 C CA . ALA A 1 525 ? -0.731 -12.972 10.761 1.00 96.69 525 ALA A CA 1
ATOM 3898 C C . ALA A 1 525 ? -1.888 -13.346 9.820 1.00 96.69 525 ALA A C 1
ATOM 3900 O O . ALA A 1 525 ? -1.848 -14.368 9.134 1.00 96.69 525 ALA A O 1
ATOM 3901 N N . ALA A 1 526 ? -2.881 -12.460 9.719 1.00 96.62 526 ALA A N 1
ATOM 3902 C CA . ALA A 1 526 ? -3.895 -12.518 8.671 1.00 96.62 526 ALA A CA 1
ATOM 3903 C C . ALA A 1 526 ? -3.324 -11.930 7.370 1.00 96.62 526 ALA A C 1
ATOM 3905 O O . ALA A 1 526 ? -3.154 -10.714 7.242 1.00 96.62 526 ALA A O 1
ATOM 3906 N N . VAL A 1 527 ? -3.000 -12.791 6.406 1.00 97.12 527 VAL A N 1
ATOM 3907 C CA . VAL A 1 527 ? -2.321 -12.378 5.172 1.00 97.12 527 VAL A CA 1
ATOM 3908 C C . VAL A 1 527 ? -3.311 -11.783 4.175 1.00 97.12 527 VAL A C 1
ATOM 3910 O O . VAL A 1 527 ? -4.349 -12.372 3.869 1.00 97.12 527 VAL A O 1
ATOM 3913 N N . ARG A 1 528 ? -2.960 -10.621 3.625 1.00 96.38 528 ARG A N 1
ATOM 3914 C CA . ARG A 1 528 ? -3.649 -9.992 2.496 1.00 96.38 528 ARG A CA 1
ATOM 3915 C C . ARG A 1 528 ? -2.730 -9.930 1.294 1.00 96.38 528 ARG A C 1
ATOM 3917 O O . ARG A 1 528 ? -1.557 -9.597 1.433 1.00 96.38 528 ARG A O 1
ATOM 3924 N N . MET A 1 529 ? -3.267 -10.223 0.117 1.00 95.75 529 MET A N 1
ATOM 3925 C CA . MET A 1 529 ? -2.534 -10.179 -1.143 1.00 95.75 529 MET A CA 1
ATOM 3926 C C . MET A 1 529 ? -2.989 -8.987 -1.977 1.00 95.75 529 MET A C 1
ATOM 3928 O O . MET A 1 529 ? -4.116 -8.969 -2.464 1.00 95.75 529 MET A O 1
ATOM 3932 N N . ARG A 1 530 ? -2.119 -7.994 -2.163 1.00 95.12 530 ARG A N 1
ATOM 3933 C CA . ARG A 1 530 ? -2.403 -6.829 -3.005 1.00 95.12 530 ARG A CA 1
ATOM 3934 C C . ARG A 1 530 ? -2.329 -7.212 -4.481 1.00 95.12 530 ARG A C 1
ATOM 3936 O O . ARG A 1 530 ? -1.278 -7.642 -4.959 1.00 95.12 530 ARG A O 1
ATOM 3943 N N . VAL A 1 531 ? -3.434 -6.992 -5.187 1.00 94.94 531 VAL A N 1
ATOM 3944 C CA . VAL A 1 531 ? -3.609 -7.241 -6.620 1.00 94.94 531 VAL A CA 1
ATOM 3945 C C . VAL A 1 531 ? -3.843 -5.901 -7.319 1.00 94.94 531 VAL A C 1
ATOM 3947 O O . VAL A 1 531 ? -4.913 -5.302 -7.199 1.00 94.94 531 VAL A O 1
ATOM 3950 N N . GLY A 1 532 ? -2.829 -5.410 -8.037 1.00 94.69 532 GLY A N 1
ATOM 3951 C CA . GLY A 1 532 ? -2.940 -4.204 -8.862 1.00 94.69 532 GLY A CA 1
ATOM 3952 C C . GLY A 1 532 ? -3.678 -4.515 -10.160 1.00 94.69 532 GLY A C 1
ATOM 3953 O O . GLY A 1 532 ? -3.109 -5.144 -11.049 1.00 94.69 532 GLY A O 1
ATOM 3954 N N . LEU A 1 533 ? -4.938 -4.101 -10.263 1.00 95.06 533 LEU A N 1
ATOM 3955 C CA . LEU A 1 533 ? -5.832 -4.459 -11.359 1.00 95.06 533 LEU A CA 1
ATOM 3956 C C . LEU A 1 533 ? -5.762 -3.431 -12.492 1.00 95.06 533 LEU A C 1
ATOM 3958 O O . LEU A 1 533 ? -6.043 -2.255 -12.274 1.00 95.06 533 LEU A O 1
ATOM 3962 N N . VAL A 1 534 ? -5.420 -3.868 -13.702 1.00 92.94 534 VAL A N 1
ATOM 3963 C CA . VAL A 1 534 ? -5.288 -3.005 -14.888 1.00 92.94 534 VAL A CA 1
ATOM 3964 C C . VAL A 1 534 ? -6.287 -3.393 -15.979 1.00 92.94 534 VAL A C 1
ATOM 3966 O O . VAL A 1 534 ? -6.584 -4.582 -16.139 1.00 92.94 534 VAL A O 1
ATOM 3969 N N . PRO A 1 535 ? -6.746 -2.436 -16.808 1.00 89.62 535 PRO A N 1
ATOM 3970 C CA . PRO A 1 535 ? -7.527 -2.765 -17.991 1.00 89.62 535 PRO A CA 1
ATOM 3971 C C . PRO A 1 535 ? -6.774 -3.723 -18.922 1.00 89.62 535 PRO A C 1
ATOM 3973 O O . PRO A 1 535 ? -5.584 -3.541 -19.203 1.00 89.62 535 PRO A O 1
ATOM 3976 N N . SER A 1 536 ? -7.463 -4.746 -19.431 1.00 85.12 536 SER A N 1
ATOM 3977 C CA . SER A 1 536 ? -6.857 -5.736 -20.325 1.00 85.12 536 SER A CA 1
ATOM 3978 C C . SER A 1 536 ? -6.222 -5.070 -21.550 1.00 85.12 536 SER A C 1
ATOM 3980 O O . SER A 1 536 ? -6.856 -4.307 -22.273 1.00 85.12 536 SER A O 1
ATOM 3982 N N . GLY A 1 537 ? -4.942 -5.366 -21.788 1.00 77.94 537 GLY A N 1
ATOM 3983 C CA . GLY A 1 537 ? -4.178 -4.804 -22.906 1.00 77.94 537 GLY A CA 1
ATOM 3984 C C . GLY A 1 537 ? -3.587 -3.407 -22.672 1.00 77.94 537 GLY A C 1
ATOM 3985 O O . GLY A 1 537 ? -2.822 -2.953 -23.522 1.00 77.94 537 GLY A O 1
ATOM 3986 N N . ALA A 1 538 ? -3.853 -2.756 -21.531 1.00 82.31 538 ALA A N 1
ATOM 3987 C CA . ALA A 1 538 ? -3.325 -1.432 -21.206 1.00 82.31 538 ALA A CA 1
ATOM 3988 C C . ALA A 1 538 ? -2.484 -1.457 -19.920 1.00 82.31 538 ALA A C 1
ATOM 3990 O O . ALA A 1 538 ? -3.000 -1.572 -18.814 1.00 82.31 538 ALA A O 1
ATOM 3991 N N . LEU A 1 539 ? -1.164 -1.303 -20.064 1.00 85.12 539 LEU A N 1
ATOM 3992 C CA . LEU A 1 539 ? -0.238 -1.231 -18.925 1.00 85.12 539 LEU A CA 1
ATOM 3993 C C . LEU A 1 539 ? 0.017 0.213 -18.457 1.00 85.12 539 LEU A C 1
ATOM 3995 O O . LEU A 1 539 ? 0.502 0.427 -17.351 1.00 85.12 539 LEU A O 1
ATOM 3999 N N . ARG A 1 540 ? -0.338 1.212 -19.274 1.00 89.00 540 ARG A N 1
ATOM 4000 C CA . ARG A 1 540 ? -0.160 2.636 -18.959 1.00 89.00 540 ARG A CA 1
ATOM 4001 C C . ARG A 1 540 ? -0.785 3.046 -17.612 1.00 89.00 540 ARG A C 1
ATOM 4003 O O . ARG A 1 540 ? -0.058 3.662 -16.832 1.00 89.00 540 ARG A O 1
ATOM 4010 N N . PRO A 1 541 ? -2.040 2.673 -17.279 1.00 90.56 541 PRO A N 1
ATOM 4011 C CA . PRO A 1 541 ? -2.639 3.011 -15.983 1.00 90.56 541 PRO A CA 1
ATOM 4012 C C . PRO A 1 541 ? -1.831 2.508 -14.779 1.00 90.56 541 PRO A C 1
ATOM 4014 O O . PRO A 1 541 ? -1.924 3.051 -13.682 1.00 90.56 541 PRO A O 1
ATOM 4017 N N . ALA A 1 542 ? -0.994 1.486 -14.977 1.00 91.38 542 ALA A N 1
ATOM 4018 C CA . ALA A 1 542 ? -0.140 0.944 -13.935 1.00 91.38 542 ALA A CA 1
ATOM 4019 C C . ALA A 1 542 ? 1.144 1.739 -13.699 1.00 91.38 542 ALA A C 1
ATOM 4021 O O . ALA A 1 542 ? 1.825 1.455 -12.723 1.00 91.38 542 ALA A O 1
ATOM 4022 N N . ALA A 1 543 ? 1.513 2.699 -14.553 1.00 90.44 543 ALA A N 1
ATOM 4023 C CA . ALA A 1 543 ? 2.841 3.317 -14.525 1.00 90.44 543 ALA A CA 1
ATOM 4024 C C . ALA A 1 543 ? 3.220 3.861 -13.136 1.00 90.44 543 ALA A C 1
ATOM 4026 O O . ALA A 1 543 ? 4.276 3.518 -12.608 1.00 90.44 543 ALA A O 1
ATOM 4027 N N . ARG A 1 544 ? 2.332 4.639 -12.498 1.00 87.81 544 ARG A N 1
ATOM 4028 C CA . ARG A 1 544 ? 2.569 5.188 -11.149 1.00 87.81 544 ARG A CA 1
ATOM 4029 C C . ARG A 1 544 ? 2.693 4.088 -10.091 1.00 87.81 544 ARG A C 1
ATOM 4031 O O . ARG A 1 544 ? 3.565 4.161 -9.231 1.00 87.81 544 ARG A O 1
ATOM 4038 N N . TYR A 1 545 ? 1.846 3.064 -10.170 1.00 90.44 545 TYR A N 1
ATOM 4039 C CA . TYR A 1 545 ? 1.901 1.918 -9.264 1.00 90.44 545 TYR A CA 1
ATOM 4040 C C . TYR A 1 545 ? 3.196 1.116 -9.449 1.00 90.44 545 TYR A C 1
ATOM 4042 O O . TYR A 1 545 ? 3.860 0.786 -8.474 1.00 90.44 545 TYR A O 1
ATOM 4050 N N . LEU A 1 546 ? 3.616 0.862 -10.688 1.00 91.44 546 LEU A N 1
ATOM 4051 C CA . LEU A 1 546 ? 4.855 0.150 -10.991 1.00 91.44 546 LEU A CA 1
ATOM 4052 C C . LEU A 1 546 ? 6.091 0.928 -10.531 1.00 91.44 546 LEU A C 1
ATOM 4054 O O . LEU A 1 546 ? 7.014 0.310 -10.015 1.00 91.44 546 LEU A O 1
ATOM 4058 N N . HIS A 1 547 ? 6.103 2.261 -10.641 1.00 90.50 547 HIS A N 1
ATOM 4059 C CA . HIS A 1 547 ? 7.162 3.090 -10.047 1.00 90.50 547 HIS A CA 1
ATOM 4060 C C . HIS A 1 547 ? 7.267 2.885 -8.536 1.00 90.50 547 HIS A C 1
ATOM 4062 O O . HIS A 1 547 ? 8.367 2.663 -8.028 1.00 90.50 547 HIS A O 1
ATOM 4068 N N . ALA A 1 548 ? 6.131 2.890 -7.832 1.00 88.75 548 ALA A N 1
ATOM 4069 C CA . ALA A 1 548 ? 6.088 2.614 -6.399 1.00 88.75 548 ALA A CA 1
ATOM 4070 C C . ALA A 1 548 ? 6.609 1.203 -6.077 1.00 88.75 548 ALA A C 1
ATOM 4072 O O . ALA A 1 548 ? 7.479 1.047 -5.225 1.00 88.75 548 ALA A O 1
ATOM 4073 N N . ARG A 1 549 ? 6.169 0.184 -6.825 1.00 89.19 549 ARG A N 1
ATOM 4074 C CA . ARG A 1 549 ? 6.632 -1.204 -6.662 1.00 89.19 549 ARG A CA 1
ATOM 4075 C C . ARG A 1 549 ? 8.125 -1.371 -6.933 1.00 89.19 549 ARG A C 1
ATOM 4077 O O . ARG A 1 549 ? 8.804 -2.096 -6.210 1.00 89.19 549 ARG A O 1
ATOM 4084 N N . VAL A 1 550 ? 8.660 -0.674 -7.934 1.00 90.12 550 VAL A N 1
ATOM 4085 C CA . VAL A 1 550 ? 10.099 -0.638 -8.223 1.00 90.12 550 VAL A CA 1
ATOM 4086 C C . VAL A 1 550 ? 10.868 0.017 -7.081 1.00 90.12 550 VAL A C 1
ATOM 4088 O O . VAL A 1 550 ? 11.888 -0.526 -6.671 1.00 90.12 550 VAL A O 1
ATOM 4091 N N . ALA A 1 551 ? 10.384 1.138 -6.541 1.00 87.19 551 ALA A N 1
ATOM 4092 C CA . ALA A 1 551 ? 11.015 1.806 -5.405 1.00 87.19 551 ALA A CA 1
ATOM 4093 C C . ALA A 1 551 ? 10.995 0.937 -4.136 1.00 87.19 551 ALA A C 1
ATOM 4095 O O . ALA A 1 551 ? 12.014 0.822 -3.458 1.00 87.19 551 ALA A O 1
ATOM 4096 N N . GLU A 1 552 ? 9.874 0.269 -3.849 1.00 85.81 552 GLU A N 1
ATOM 4097 C CA . GLU A 1 552 ? 9.750 -0.679 -2.735 1.00 85.81 552 GLU A CA 1
ATOM 4098 C C . GLU A 1 552 ? 10.730 -1.848 -2.877 1.00 85.81 552 GLU A C 1
ATOM 4100 O O . GLU A 1 552 ? 11.435 -2.183 -1.923 1.00 85.81 552 GLU A O 1
ATOM 4105 N N . ARG A 1 553 ? 10.819 -2.442 -4.075 1.00 85.50 553 ARG A N 1
ATOM 4106 C CA . ARG A 1 553 ? 11.736 -3.554 -4.350 1.00 85.50 553 ARG A CA 1
ATOM 4107 C C . ARG A 1 553 ? 13.192 -3.128 -4.319 1.00 85.50 553 ARG A C 1
ATOM 4109 O O . ARG A 1 553 ? 13.990 -3.822 -3.708 1.00 85.50 553 ARG A O 1
ATOM 4116 N N . GLU A 1 554 ? 13.542 -1.998 -4.922 1.00 84.44 554 GLU A N 1
ATOM 4117 C CA . GLU A 1 554 ? 14.900 -1.454 -4.856 1.00 84.44 554 GLU A CA 1
ATOM 4118 C C . GLU A 1 554 ? 15.304 -1.184 -3.405 1.00 84.44 554 GLU A C 1
ATOM 4120 O O . GLU A 1 554 ? 16.380 -1.600 -2.985 1.00 84.44 554 GLU A O 1
ATOM 4125 N N . ALA A 1 555 ? 14.428 -0.565 -2.609 1.00 79.31 555 ALA A N 1
ATOM 4126 C CA . ALA A 1 555 ? 14.687 -0.350 -1.192 1.00 79.31 555 ALA A CA 1
ATOM 4127 C C . ALA A 1 555 ? 14.853 -1.680 -0.443 1.00 79.31 555 ALA A C 1
ATOM 4129 O O . ALA A 1 555 ? 15.743 -1.789 0.391 1.00 79.31 555 ALA A O 1
ATOM 4130 N N . GLY A 1 556 ? 14.025 -2.688 -0.736 1.00 76.88 556 GLY A N 1
ATOM 4131 C CA . GLY A 1 556 ? 14.154 -4.041 -0.193 1.00 76.88 556 GLY A CA 1
ATOM 4132 C C . GLY A 1 556 ? 15.491 -4.693 -0.542 1.00 76.88 556 GLY A C 1
ATOM 4133 O O . GLY A 1 556 ? 16.171 -5.179 0.350 1.00 76.88 556 GLY A O 1
ATOM 4134 N N . LEU A 1 557 ? 15.917 -4.626 -1.803 1.00 73.88 557 LEU A N 1
ATOM 4135 C CA . LEU A 1 557 ? 17.191 -5.185 -2.262 1.00 73.88 557 LEU A CA 1
ATOM 4136 C C . LEU A 1 557 ? 18.378 -4.451 -1.633 1.00 73.88 557 LEU A C 1
ATOM 4138 O O . LEU A 1 557 ? 19.239 -5.082 -1.043 1.00 73.88 557 LEU A O 1
ATOM 4142 N N . LEU A 1 558 ? 18.386 -3.117 -1.613 1.00 63.56 558 LEU A N 1
ATOM 4143 C CA . LEU A 1 558 ? 19.422 -2.350 -0.905 1.00 63.56 558 LEU A CA 1
ATOM 4144 C C . LEU A 1 558 ? 19.494 -2.686 0.598 1.00 63.56 558 LEU A C 1
ATOM 4146 O O . LEU A 1 558 ? 20.535 -2.486 1.221 1.00 63.56 558 LEU A O 1
ATOM 4150 N N . ARG A 1 559 ? 18.395 -3.179 1.186 1.00 63.31 559 ARG A N 1
ATOM 4151 C CA . ARG A 1 559 ? 18.322 -3.636 2.583 1.00 63.31 559 ARG A CA 1
ATOM 4152 C C . ARG A 1 559 ? 18.720 -5.104 2.761 1.00 63.31 559 ARG A C 1
ATOM 4154 O O . ARG A 1 559 ? 19.168 -5.456 3.848 1.00 63.31 559 ARG A O 1
ATOM 4161 N N . ASP A 1 560 ? 18.523 -5.940 1.743 1.00 60.31 560 ASP A N 1
ATOM 4162 C CA . ASP A 1 560 ? 18.722 -7.395 1.793 1.00 60.31 560 ASP A CA 1
ATOM 4163 C C . ASP A 1 560 ? 20.027 -7.851 1.103 1.00 60.31 560 ASP A C 1
ATOM 4165 O O . ASP A 1 560 ? 20.460 -8.990 1.280 1.00 60.31 560 ASP A O 1
ATOM 4169 N N . GLU A 1 561 ? 20.714 -6.987 0.348 1.00 49.84 561 GLU A N 1
ATOM 4170 C CA . GLU A 1 561 ? 21.745 -7.428 -0.596 1.00 49.84 561 GLU A CA 1
ATOM 4171 C C . GLU A 1 561 ? 23.200 -7.096 -0.223 1.00 49.84 561 GLU A C 1
ATOM 4173 O O . GLU A 1 561 ? 23.678 -5.964 -0.214 1.00 49.84 561 GLU A O 1
ATOM 4178 N N . ASP A 1 562 ? 23.911 -8.204 -0.008 1.00 44.25 562 ASP A N 1
ATOM 4179 C CA . ASP A 1 562 ? 25.197 -8.563 -0.611 1.00 44.25 562 ASP A CA 1
ATOM 4180 C C . ASP A 1 562 ? 26.500 -8.340 0.167 1.00 44.25 562 ASP A C 1
ATOM 4182 O O . ASP A 1 562 ? 27.476 -9.007 -0.183 1.00 44.25 562 ASP A O 1
ATOM 4186 N N . LEU A 1 563 ? 26.568 -7.526 1.232 1.00 48.12 563 LEU A N 1
ATOM 4187 C CA . LEU A 1 563 ? 27.884 -7.202 1.834 1.00 48.12 563 LEU A CA 1
ATOM 4188 C C . LEU A 1 563 ? 27.987 -7.100 3.359 1.00 48.12 563 LEU A C 1
ATOM 4190 O O . LEU A 1 563 ? 29.110 -7.038 3.863 1.00 48.12 563 LEU A O 1
ATOM 4194 N N . VAL A 1 564 ? 26.890 -7.087 4.116 1.00 55.62 564 VAL A N 1
ATOM 4195 C CA . VAL A 1 564 ? 27.007 -6.925 5.572 1.00 55.62 564 VAL A CA 1
ATOM 4196 C C . VAL A 1 564 ? 27.007 -8.298 6.230 1.00 55.62 564 VAL A C 1
ATOM 4198 O O . VAL A 1 564 ? 25.960 -8.883 6.507 1.00 55.62 564 VAL A O 1
ATOM 4201 N N . GLU A 1 565 ? 28.214 -8.825 6.453 1.00 62.69 565 GLU A N 1
ATOM 4202 C CA . GLU A 1 565 ? 28.423 -9.882 7.442 1.00 62.69 565 GLU A CA 1
ATOM 4203 C C . GLU A 1 565 ? 27.714 -9.472 8.743 1.00 62.69 565 GLU A C 1
ATOM 4205 O O . GLU A 1 565 ? 27.717 -8.282 9.083 1.00 62.69 565 GLU A O 1
ATOM 4210 N N . PRO A 1 566 ? 27.084 -10.415 9.470 1.00 67.19 566 PRO A N 1
ATOM 4211 C CA . PRO A 1 566 ? 26.577 -10.095 10.797 1.00 67.19 566 PRO A CA 1
ATOM 4212 C C . PRO A 1 566 ? 27.688 -9.424 11.610 1.00 67.19 566 PRO A C 1
ATOM 4214 O O . PRO A 1 566 ? 28.875 -9.684 11.389 1.00 67.19 566 PRO A O 1
ATOM 4217 N N . SER A 1 567 ? 27.304 -8.561 12.552 1.00 69.94 567 SER A N 1
ATOM 4218 C CA . SER A 1 567 ? 28.274 -7.972 13.479 1.00 69.94 567 SER A CA 1
ATOM 4219 C C . SER A 1 567 ? 29.129 -9.076 14.118 1.00 69.94 567 SER A C 1
ATOM 4221 O O . SER A 1 567 ? 28.711 -10.234 14.174 1.00 69.94 567 SER A O 1
ATOM 4223 N N . ALA A 1 568 ? 30.301 -8.728 14.655 1.00 72.25 568 ALA A N 1
ATOM 4224 C CA . ALA A 1 568 ? 31.153 -9.675 15.381 1.00 72.25 568 ALA A CA 1
ATOM 4225 C C . ALA A 1 568 ? 30.380 -10.456 16.470 1.00 72.25 568 ALA A C 1
ATOM 4227 O O . ALA A 1 568 ? 30.697 -11.611 16.746 1.00 72.25 568 ALA A O 1
ATOM 4228 N N . ASP A 1 569 ? 29.319 -9.851 17.011 1.00 76.44 569 ASP A N 1
ATOM 4229 C CA . ASP A 1 569 ? 28.432 -10.426 18.027 1.00 76.44 569 ASP A CA 1
ATOM 4230 C C . ASP A 1 569 ? 27.296 -11.309 17.456 1.00 76.44 569 ASP A C 1
ATOM 4232 O O . ASP A 1 569 ? 26.440 -11.790 18.197 1.00 76.44 569 ASP A O 1
ATOM 4236 N N . GLY A 1 570 ? 27.253 -11.524 16.139 1.00 77.12 570 GLY A N 1
ATOM 4237 C CA . GLY A 1 570 ? 26.256 -12.348 15.447 1.00 77.12 570 GLY A CA 1
ATOM 4238 C C . GLY A 1 570 ? 24.938 -11.642 15.107 1.00 77.12 570 GLY A C 1
ATOM 4239 O O . GLY A 1 570 ? 24.062 -12.265 14.512 1.00 77.12 570 GLY A O 1
ATOM 4240 N N . THR A 1 571 ? 24.787 -10.359 15.446 1.00 81.94 571 THR A N 1
ATOM 4241 C CA . THR A 1 571 ? 23.580 -9.568 15.159 1.00 81.94 571 THR A CA 1
ATOM 4242 C C . THR A 1 571 ? 23.461 -9.275 13.666 1.00 81.94 571 THR A C 1
ATOM 4244 O O . THR A 1 571 ? 24.376 -8.698 13.067 1.00 81.94 571 THR A O 1
ATOM 4247 N N . SER A 1 572 ? 22.334 -9.654 13.060 1.00 83.75 572 SER A N 1
ATOM 4248 C CA . SER A 1 572 ? 22.041 -9.308 11.668 1.00 83.75 572 SER A CA 1
ATOM 4249 C C . SER A 1 572 ? 21.700 -7.814 11.509 1.00 83.75 572 SER A C 1
ATOM 4251 O O . SER A 1 572 ? 21.221 -7.178 12.453 1.00 83.75 572 SER A O 1
ATOM 4253 N N . PRO A 1 573 ? 21.876 -7.228 10.310 1.00 83.56 573 PRO A N 1
ATOM 4254 C CA . PRO A 1 573 ? 21.536 -5.823 10.064 1.00 83.56 573 PRO A CA 1
ATOM 4255 C C . PRO A 1 573 ? 20.077 -5.474 10.391 1.00 83.56 573 PRO A C 1
ATOM 4257 O O . PRO A 1 573 ? 19.796 -4.398 10.919 1.00 83.56 573 PRO A O 1
ATOM 4260 N N . ILE A 1 574 ? 19.142 -6.393 10.120 1.00 86.19 574 ILE A N 1
ATOM 4261 C CA . ILE A 1 574 ? 17.716 -6.194 10.406 1.00 86.19 574 ILE A CA 1
ATOM 4262 C C . ILE A 1 574 ? 17.416 -6.218 11.913 1.00 86.19 574 ILE A C 1
ATOM 4264 O O . ILE A 1 574 ? 16.564 -5.460 12.374 1.00 86.19 574 ILE A O 1
ATOM 4268 N N . GLU A 1 575 ? 18.151 -7.017 12.696 1.00 90.69 575 GLU A N 1
ATOM 4269 C CA . GLU A 1 575 ? 18.071 -7.000 14.162 1.00 90.69 575 GLU A CA 1
ATOM 4270 C C . GLU A 1 575 ? 18.571 -5.663 14.726 1.00 90.69 575 GLU A C 1
ATOM 4272 O O . GLU A 1 575 ? 17.873 -5.034 15.522 1.00 90.69 575 GLU A O 1
ATOM 4277 N N . SER A 1 576 ? 19.742 -5.191 14.279 1.00 90.56 576 SER A N 1
ATOM 4278 C CA . SER A 1 576 ? 20.292 -3.891 14.693 1.00 90.56 576 SER A CA 1
ATOM 4279 C C . SER A 1 576 ? 19.347 -2.738 14.363 1.00 90.56 576 SER A C 1
ATOM 4281 O O . SER A 1 576 ? 19.134 -1.857 15.193 1.00 90.56 576 SER A O 1
ATOM 4283 N N . ARG A 1 577 ? 18.733 -2.773 13.178 1.00 91.00 577 ARG A N 1
ATOM 4284 C CA . ARG A 1 577 ? 17.760 -1.773 12.733 1.00 91.00 577 ARG A CA 1
ATOM 4285 C C . ARG A 1 577 ? 16.510 -1.743 13.615 1.00 91.00 577 ARG A C 1
ATOM 4287 O O . ARG A 1 577 ? 16.055 -0.660 13.969 1.00 91.00 577 ARG A O 1
ATOM 4294 N N . LEU A 1 578 ? 15.972 -2.904 14.004 1.00 94.56 578 LEU A N 1
ATOM 4295 C CA . LEU A 1 578 ? 14.823 -2.976 14.916 1.00 94.56 578 LEU A CA 1
ATOM 4296 C C . LEU A 1 578 ? 15.160 -2.455 16.315 1.00 94.56 578 LEU A C 1
ATOM 4298 O O . LEU A 1 578 ? 14.359 -1.729 16.900 1.00 94.56 578 LEU A O 1
ATOM 4302 N N . LEU A 1 579 ? 16.337 -2.797 16.839 1.00 95.25 579 LEU A N 1
ATOM 4303 C CA . LEU A 1 579 ? 16.801 -2.298 18.135 1.00 95.25 579 LEU A CA 1
ATOM 4304 C C . LEU A 1 579 ? 16.923 -0.768 18.138 1.00 95.25 579 LEU A C 1
ATOM 4306 O O . LEU A 1 579 ? 16.398 -0.109 19.034 1.00 95.25 579 LEU A O 1
ATOM 4310 N N . ASP A 1 580 ? 17.559 -0.211 17.109 1.00 95.06 580 ASP A N 1
ATOM 4311 C CA . ASP A 1 580 ? 17.738 1.231 16.947 1.00 95.06 580 ASP A CA 1
ATOM 4312 C C . ASP A 1 580 ? 16.396 1.965 16.755 1.00 95.06 580 ASP A C 1
ATOM 4314 O O . ASP A 1 580 ? 16.132 2.992 17.384 1.00 95.06 580 ASP A O 1
ATOM 4318 N N . ALA A 1 581 ? 15.490 1.404 15.948 1.00 96.75 581 ALA A N 1
ATOM 4319 C CA . ALA A 1 581 ? 14.132 1.922 15.788 1.00 96.75 581 ALA A CA 1
ATOM 4320 C C . ALA A 1 581 ? 13.361 1.939 17.118 1.00 96.75 581 ALA A C 1
ATOM 4322 O O . ALA A 1 581 ? 12.766 2.955 17.474 1.00 96.75 581 ALA A O 1
ATOM 4323 N N . ALA A 1 582 ? 13.407 0.847 17.886 1.00 96.69 582 ALA A N 1
ATOM 4324 C CA . ALA A 1 582 ? 12.722 0.754 19.172 1.00 96.69 582 ALA A CA 1
ATOM 4325 C C . ALA A 1 582 ? 13.284 1.727 20.218 1.00 96.69 582 ALA A C 1
ATOM 4327 O O . ALA A 1 582 ? 12.517 2.305 20.988 1.00 96.69 582 ALA A O 1
ATOM 4328 N N . GLN A 1 583 ? 14.599 1.961 20.211 1.00 95.88 583 GLN A N 1
ATOM 4329 C CA . GLN A 1 583 ? 15.241 2.931 21.096 1.00 95.88 583 GLN A CA 1
ATOM 4330 C C . GLN A 1 583 ? 14.811 4.373 20.784 1.00 95.88 583 GLN A C 1
ATOM 4332 O O . GLN A 1 583 ? 14.599 5.168 21.701 1.00 95.88 583 GLN A O 1
ATOM 4337 N N . ARG A 1 584 ? 14.663 4.716 19.499 1.00 95.69 584 ARG A N 1
ATOM 4338 C CA . ARG A 1 584 ? 14.303 6.071 19.047 1.00 95.69 584 ARG A CA 1
ATOM 4339 C C . ARG A 1 584 ? 12.800 6.330 18.966 1.00 95.69 584 ARG A C 1
ATOM 4341 O O . ARG A 1 584 ? 12.392 7.486 18.904 1.00 95.69 584 ARG A O 1
ATOM 4348 N N . ALA A 1 585 ? 11.960 5.296 19.010 1.00 95.06 585 ALA A N 1
ATOM 4349 C CA . ALA A 1 585 ? 10.507 5.417 18.846 1.00 95.06 585 ALA A CA 1
ATOM 4350 C C . ALA A 1 585 ? 9.852 6.420 19.816 1.00 95.06 585 ALA A C 1
ATOM 4352 O O . ALA A 1 585 ? 8.907 7.120 19.455 1.00 95.06 585 ALA A O 1
ATOM 4353 N N . ALA A 1 586 ? 10.372 6.535 21.041 1.00 89.94 586 ALA A N 1
ATOM 4354 C CA . ALA A 1 586 ? 9.853 7.477 22.031 1.00 89.94 586 ALA A CA 1
ATOM 4355 C C . ALA A 1 586 ? 10.201 8.945 21.716 1.00 89.94 586 ALA A C 1
ATOM 4357 O O . ALA A 1 586 ? 9.431 9.843 22.056 1.00 89.94 586 ALA A O 1
ATOM 4358 N N . THR A 1 587 ? 11.340 9.199 21.066 1.00 92.62 587 THR A N 1
ATOM 4359 C CA . THR A 1 587 ? 11.897 10.545 20.846 1.00 92.62 587 THR A CA 1
ATOM 4360 C C . THR A 1 587 ? 11.776 11.039 19.409 1.00 92.62 587 THR A C 1
ATOM 4362 O O . THR A 1 587 ? 11.983 12.229 19.170 1.00 92.62 587 THR A O 1
ATOM 4365 N N . VAL A 1 588 ? 11.424 10.165 18.458 1.00 95.00 588 VAL A N 1
ATOM 4366 C CA . VAL A 1 588 ? 11.226 10.541 17.054 1.00 95.00 588 VAL A CA 1
ATOM 4367 C C . VAL A 1 588 ? 10.200 11.668 16.931 1.00 95.00 588 VAL A C 1
ATOM 4369 O O . VAL A 1 588 ? 9.155 11.668 17.600 1.00 95.00 588 VAL A O 1
ATOM 4372 N N . ALA A 1 589 ? 10.519 12.637 16.069 1.00 88.19 589 ALA A N 1
ATOM 4373 C CA . ALA A 1 589 ? 9.706 13.821 15.848 1.00 88.19 589 ALA A CA 1
ATOM 4374 C C . ALA A 1 589 ? 8.263 13.449 15.477 1.00 88.19 589 ALA A C 1
ATOM 4376 O O . ALA A 1 589 ? 7.992 12.462 14.791 1.00 88.19 589 ALA A O 1
ATOM 4377 N N . SER A 1 590 ? 7.311 14.240 15.959 1.00 87.25 590 SER A N 1
ATOM 4378 C CA . SER A 1 590 ? 5.885 14.026 15.728 1.00 87.25 590 SER A CA 1
ATOM 4379 C C . SER A 1 590 ? 5.179 15.359 15.560 1.00 87.25 590 SER A C 1
ATOM 4381 O O . SER A 1 590 ? 5.569 16.349 16.177 1.00 87.25 590 SER A O 1
ATOM 4383 N N . GLY A 1 591 ? 4.120 15.365 14.756 1.00 84.31 591 GLY A N 1
ATOM 4384 C CA . GLY A 1 591 ? 3.396 16.585 14.411 1.00 84.31 591 GLY A CA 1
ATOM 4385 C C . GLY A 1 591 ? 3.981 17.318 13.200 1.00 84.31 591 GLY A C 1
ATOM 4386 O O . GLY A 1 591 ? 4.881 16.801 12.534 1.00 84.31 591 GLY A O 1
ATOM 4387 N N . PRO A 1 592 ? 3.428 18.498 12.877 1.00 83.31 592 PRO A N 1
ATOM 4388 C CA . PRO A 1 592 ? 3.644 19.111 11.579 1.00 83.31 592 PRO A CA 1
ATOM 4389 C C . PRO A 1 592 ? 5.036 19.673 11.359 1.00 83.31 592 PRO A C 1
ATOM 4391 O O . PRO A 1 592 ? 5.506 20.513 12.123 1.00 83.31 592 PRO A O 1
ATOM 4394 N N . ARG A 1 593 ? 5.681 19.243 10.262 1.00 83.25 593 ARG A N 1
ATOM 4395 C CA . ARG A 1 593 ? 6.944 19.846 9.788 1.00 83.25 593 ARG A CA 1
ATOM 4396 C C . ARG A 1 593 ? 6.707 21.138 9.018 1.00 83.25 593 ARG A C 1
ATOM 4398 O O . ARG A 1 593 ? 7.619 21.954 8.902 1.00 83.25 593 ARG A O 1
ATOM 4405 N N . ARG A 1 594 ? 5.501 21.316 8.476 1.00 81.94 594 ARG A N 1
ATOM 4406 C CA . ARG A 1 594 ? 5.078 22.511 7.744 1.00 81.94 594 ARG A CA 1
ATOM 4407 C C . ARG A 1 594 ? 4.101 23.301 8.622 1.00 81.94 594 ARG A C 1
ATOM 4409 O O . ARG A 1 594 ? 2.897 23.095 8.512 1.00 81.94 594 ARG A O 1
ATOM 4416 N N . PRO A 1 595 ? 4.582 24.182 9.519 1.00 68.62 595 PRO A N 1
ATOM 4417 C CA . PRO A 1 595 ? 3.687 25.012 10.311 1.00 68.62 595 PRO A CA 1
ATOM 4418 C C . PRO A 1 595 ? 2.972 26.005 9.392 1.00 68.62 595 PRO A C 1
ATOM 4420 O O . PRO A 1 595 ? 3.605 26.831 8.731 1.00 68.62 595 PRO A O 1
ATOM 4423 N N . GLN A 1 596 ? 1.644 25.937 9.347 1.00 66.19 596 GLN A N 1
ATOM 4424 C CA . GLN A 1 596 ? 0.850 26.950 8.669 1.00 66.19 596 GLN A CA 1
ATOM 4425 C C . GLN A 1 596 ? 0.584 28.105 9.637 1.00 66.19 596 GLN A C 1
ATOM 4427 O O . GLN A 1 596 ? -0.192 27.982 10.582 1.00 66.19 596 GLN A O 1
ATOM 4432 N N . HIS A 1 597 ? 1.212 29.252 9.394 1.00 60.78 597 HIS A N 1
ATOM 4433 C CA . HIS A 1 597 ? 0.898 30.481 10.116 1.00 60.78 597 HIS A CA 1
ATOM 4434 C C . HIS A 1 597 ? -0.334 31.138 9.489 1.00 60.78 597 HIS A C 1
ATOM 4436 O O . HIS A 1 597 ? -0.221 31.988 8.610 1.00 60.78 597 HIS A O 1
ATOM 4442 N N . ARG A 1 598 ? -1.526 30.730 9.937 1.00 61.84 598 ARG A N 1
ATOM 4443 C CA . ARG A 1 598 ? -2.791 31.405 9.607 1.00 61.84 598 ARG A CA 1
ATOM 4444 C C . ARG A 1 598 ? -2.966 32.624 10.516 1.00 61.84 598 ARG A C 1
ATOM 4446 O O . ARG A 1 598 ? -3.821 32.631 11.393 1.00 61.84 598 ARG A O 1
ATOM 4453 N N . VAL A 1 599 ? -2.089 33.616 10.373 1.00 57.56 599 VAL A N 1
ATOM 4454 C CA . VAL A 1 599 ? -2.281 34.908 11.041 1.00 57.56 599 VAL A CA 1
ATOM 4455 C C . VAL A 1 599 ? -3.282 35.691 10.206 1.00 57.56 599 VAL A C 1
ATOM 4457 O O . VAL A 1 599 ? -3.101 35.821 8.993 1.00 57.56 599 VAL A O 1
ATOM 4460 N N . ASN A 1 600 ? -4.346 36.171 10.843 1.00 55.38 600 ASN A N 1
ATOM 4461 C CA . ASN A 1 600 ? -5.302 37.037 10.176 1.00 55.38 600 ASN A CA 1
ATOM 4462 C C . ASN A 1 600 ? -4.546 38.294 9.693 1.00 55.38 600 ASN A C 1
ATOM 4464 O O . ASN A 1 600 ? -3.669 38.767 10.416 1.00 55.38 600 ASN A O 1
ATOM 4468 N N . PRO A 1 601 ? -4.800 38.835 8.488 1.00 55.28 601 PRO A N 1
ATOM 4469 C CA . PRO A 1 601 ? -4.001 39.941 7.939 1.00 55.28 601 PRO A CA 1
ATOM 4470 C C . PRO A 1 601 ? -3.905 41.156 8.877 1.00 55.28 601 PRO A C 1
ATOM 4472 O O . PRO A 1 601 ? -2.901 41.861 8.893 1.00 55.28 601 PRO A O 1
ATOM 4475 N N . GLU A 1 602 ? -4.947 41.360 9.678 1.00 59.66 602 GLU A N 1
ATOM 4476 C CA . GLU A 1 602 ? -5.077 42.374 10.728 1.00 59.66 602 GLU A CA 1
ATOM 4477 C C . GLU A 1 602 ? -4.165 42.153 11.949 1.00 59.66 602 GLU A C 1
ATOM 4479 O O . GLU A 1 602 ? -3.776 43.120 12.602 1.00 59.66 602 GLU A O 1
ATOM 4484 N N . ASP A 1 603 ? -3.753 40.911 12.203 1.00 59.44 603 ASP A N 1
ATOM 4485 C CA . ASP A 1 603 ? -2.934 40.504 13.348 1.00 59.44 603 ASP A CA 1
ATOM 4486 C C . ASP A 1 603 ? -1.457 40.278 12.984 1.00 59.44 603 ASP A C 1
ATOM 4488 O O . ASP A 1 603 ? -0.644 39.955 13.852 1.00 59.44 603 ASP A O 1
ATOM 4492 N N . ALA A 1 604 ? -1.078 40.429 11.709 1.00 55.28 604 ALA A N 1
ATOM 4493 C CA . ALA A 1 604 ? 0.295 40.242 11.252 1.00 55.28 604 ALA A CA 1
ATOM 4494 C C . ALA A 1 604 ? 1.152 41.486 11.570 1.00 55.28 604 ALA A C 1
ATOM 4496 O O . ALA A 1 604 ? 0.986 42.535 10.936 1.00 55.28 604 ALA A O 1
ATOM 4497 N N . PRO A 1 605 ? 2.124 41.411 12.502 1.00 50.03 605 PRO A N 1
ATOM 4498 C CA . PRO A 1 605 ? 2.970 42.550 12.815 1.00 50.03 605 PRO A CA 1
ATOM 4499 C C . PRO A 1 605 ? 3.977 42.754 11.674 1.00 50.03 605 PRO A C 1
ATOM 4501 O O . PRO A 1 605 ? 4.991 42.066 11.592 1.00 50.03 605 PRO A O 1
ATOM 4504 N N . GLY A 1 606 ? 3.691 43.705 10.779 1.00 55.25 606 GLY A N 1
ATOM 4505 C CA . GLY A 1 606 ? 4.657 44.204 9.792 1.00 55.25 606 GLY A CA 1
ATOM 4506 C C . GLY A 1 606 ? 4.312 44.025 8.312 1.00 55.25 606 GLY A C 1
ATOM 4507 O O . GLY A 1 606 ? 5.122 44.428 7.481 1.00 55.25 606 GLY A O 1
ATOM 4508 N N . VAL A 1 607 ? 3.136 43.503 7.945 1.00 43.56 607 VAL A N 1
ATOM 4509 C CA . VAL A 1 607 ? 2.675 43.529 6.542 1.00 43.56 607 VAL A CA 1
ATOM 4510 C C . VAL A 1 607 ? 1.596 44.593 6.380 1.00 43.56 607 VAL A C 1
ATOM 4512 O O . VAL A 1 607 ? 0.406 44.313 6.307 1.00 43.56 607 VAL A O 1
ATOM 4515 N N . THR A 1 608 ? 2.013 45.854 6.273 1.00 44.34 608 THR A N 1
ATOM 4516 C CA . THR A 1 608 ? 1.211 46.869 5.578 1.00 44.34 608 THR A CA 1
ATOM 4517 C C . THR A 1 608 ? 1.164 46.521 4.090 1.00 44.34 608 THR A C 1
ATOM 4519 O O . THR A 1 608 ? 1.878 47.108 3.283 1.00 44.34 608 THR A O 1
ATOM 4522 N N . ALA A 1 609 ? 0.324 45.556 3.720 1.00 45.31 609 ALA A N 1
ATOM 4523 C CA . ALA A 1 609 ? -0.259 45.495 2.387 1.00 45.31 609 ALA A CA 1
ATOM 4524 C C . ALA A 1 609 ? -1.657 46.113 2.462 1.00 45.31 609 ALA A C 1
ATOM 4526 O O . ALA A 1 609 ? -2.666 45.495 2.143 1.00 45.31 609 ALA A O 1
ATOM 4527 N N . SER A 1 610 ? -1.708 47.374 2.886 1.00 44.50 610 SER A N 1
ATOM 4528 C CA . SER A 1 610 ? -2.764 48.287 2.481 1.00 44.50 610 SER A CA 1
ATOM 4529 C C . SER A 1 610 ? -2.615 48.515 0.975 1.00 44.50 610 SER A C 1
ATOM 4531 O O . SER A 1 610 ? -2.119 49.544 0.527 1.00 44.50 610 SER A O 1
ATOM 4533 N N . ILE A 1 611 ? -3.023 47.529 0.174 1.00 48.12 611 ILE A N 1
ATOM 4534 C CA . ILE A 1 611 ? -3.560 47.841 -1.144 1.00 48.12 611 ILE A CA 1
ATOM 4535 C C . ILE A 1 611 ? -4.908 48.483 -0.819 1.00 48.12 611 ILE A C 1
ATOM 4537 O O . ILE A 1 611 ? -5.781 47.790 -0.290 1.00 48.12 611 ILE A O 1
ATOM 4541 N N . PRO A 1 612 ? -5.089 49.799 -1.012 1.00 46.06 612 PRO A N 1
ATOM 4542 C CA . PRO A 1 612 ? -6.404 50.382 -0.842 1.00 46.06 612 PRO A CA 1
ATOM 4543 C C . PRO A 1 612 ? -7.366 49.616 -1.754 1.00 46.06 612 PRO A C 1
ATOM 4545 O O . PRO A 1 612 ? -7.123 49.481 -2.954 1.00 46.06 612 PRO A O 1
ATOM 4548 N N . PHE A 1 613 ? -8.466 49.126 -1.181 1.00 50.03 613 PHE A N 1
ATOM 4549 C CA . PHE A 1 613 ? -9.576 48.484 -1.896 1.00 50.03 613 PHE A CA 1
ATOM 4550 C C . PHE A 1 613 ? -10.183 49.374 -3.009 1.00 50.03 613 PHE A C 1
ATOM 4552 O O . PHE A 1 613 ? -11.069 48.938 -3.734 1.00 50.03 613 PHE A O 1
ATOM 4559 N N . GLU A 1 614 ? -9.683 50.599 -3.193 1.00 51.50 614 GLU A N 1
ATOM 4560 C CA . GLU A 1 614 ? -10.027 51.540 -4.261 1.00 51.50 614 GLU A CA 1
ATOM 4561 C C . GLU A 1 614 ? -9.549 51.116 -5.665 1.00 51.50 614 GLU A C 1
ATOM 4563 O O . GLU A 1 614 ? -9.973 51.712 -6.652 1.00 51.50 614 GLU A O 1
ATOM 4568 N N . LEU A 1 615 ? -8.692 50.092 -5.792 1.00 52.22 615 LEU A N 1
ATOM 4569 C CA . LEU A 1 615 ? -8.256 49.561 -7.097 1.00 52.22 615 LEU A CA 1
ATOM 4570 C C . LEU A 1 615 ? -9.240 48.570 -7.736 1.00 52.22 615 LEU A C 1
ATOM 4572 O O . LEU A 1 615 ? -9.044 48.181 -8.889 1.00 52.22 615 LEU A O 1
ATOM 4576 N N . PHE A 1 616 ? -10.297 48.175 -7.026 1.00 51.75 616 PHE A N 1
ATOM 4577 C CA . PHE A 1 616 ? -11.300 47.251 -7.543 1.00 51.75 616 PHE A CA 1
ATOM 4578 C C . PHE A 1 616 ? -12.631 47.981 -7.753 1.00 51.75 616 PHE A C 1
ATOM 4580 O O . PHE A 1 616 ? -13.085 48.692 -6.854 1.00 51.75 616 PHE A O 1
ATOM 4587 N N . PRO A 1 617 ? -13.275 47.846 -8.928 1.00 67.12 617 PRO A N 1
ATOM 4588 C CA . PRO A 1 617 ? -14.575 48.458 -9.153 1.00 67.12 617 PRO A CA 1
ATOM 4589 C C . PRO A 1 617 ? -15.584 47.953 -8.105 1.00 67.12 617 PRO A C 1
ATOM 4591 O O . PRO A 1 617 ? -15.576 46.764 -7.766 1.00 67.12 617 PRO A O 1
ATOM 4594 N N . PRO A 1 618 ? -16.459 48.831 -7.581 1.00 57.56 618 PRO A N 1
ATOM 4595 C CA . PRO A 1 618 ? -17.470 48.431 -6.611 1.00 57.56 618 PRO A CA 1
ATOM 4596 C C . PRO A 1 618 ? -18.345 47.319 -7.206 1.00 57.56 618 PRO A C 1
ATOM 4598 O O . PRO A 1 618 ? -18.908 47.485 -8.287 1.00 57.56 618 PRO A O 1
ATOM 4601 N N . GLY A 1 619 ? -18.427 46.182 -6.508 1.00 62.72 619 GLY A N 1
ATOM 4602 C CA . GLY A 1 619 ? -19.159 44.985 -6.946 1.00 62.72 619 GLY A CA 1
ATOM 4603 C C . GLY A 1 619 ? -18.293 43.787 -7.352 1.00 62.72 619 GLY A C 1
ATOM 4604 O O . GLY A 1 619 ? -18.851 42.719 -7.560 1.00 62.72 619 GLY A O 1
ATOM 4605 N N . LEU A 1 620 ? -16.959 43.916 -7.420 1.00 58.06 620 LEU A N 1
ATOM 4606 C CA . LEU A 1 620 ? -16.071 42.783 -7.747 1.00 58.06 620 LEU A CA 1
ATOM 4607 C C . LEU A 1 620 ? -16.027 41.699 -6.649 1.00 58.06 620 LEU A C 1
ATOM 4609 O O . LEU A 1 620 ? -15.768 40.540 -6.943 1.00 58.06 620 LEU A O 1
ATOM 4613 N N . PHE A 1 621 ? -16.288 42.090 -5.399 1.00 53.03 621 PHE A N 1
ATOM 4614 C CA . PHE A 1 621 ? -16.329 41.209 -4.224 1.00 53.03 621 PHE A CA 1
ATOM 4615 C C . PHE A 1 621 ? -17.676 41.280 -3.500 1.00 53.03 621 PHE A C 1
ATOM 4617 O O . PHE A 1 621 ? -17.741 41.067 -2.294 1.00 53.03 621 PHE A O 1
ATOM 4624 N N . ALA A 1 622 ? -18.750 41.657 -4.202 1.00 56.62 622 ALA A N 1
ATOM 4625 C CA . ALA A 1 622 ? -20.063 41.325 -3.670 1.00 56.62 622 ALA A CA 1
ATOM 4626 C C . ALA A 1 622 ? -20.111 39.798 -3.589 1.00 56.62 622 ALA A C 1
ATOM 4628 O O . ALA A 1 622 ? -19.777 39.156 -4.584 1.00 56.62 622 ALA A O 1
ATOM 4629 N N . ASP A 1 623 ? -20.461 39.253 -2.422 1.00 50.91 623 ASP A N 1
ATOM 4630 C CA . ASP A 1 623 ? -20.670 37.819 -2.258 1.00 50.91 623 ASP A CA 1
ATOM 4631 C C . ASP A 1 623 ? -21.575 37.361 -3.406 1.00 50.91 623 ASP A C 1
ATOM 4633 O O . ASP A 1 623 ? -22.743 37.761 -3.492 1.00 50.91 623 ASP A O 1
ATOM 4637 N N . GLU A 1 624 ? -21.018 36.592 -4.348 1.00 50.38 624 GLU A N 1
ATOM 4638 C CA . GLU A 1 624 ? -21.860 35.849 -5.272 1.00 50.38 624 GLU A CA 1
ATOM 4639 C C . GLU A 1 624 ? -22.813 35.048 -4.383 1.00 50.38 624 GLU A C 1
ATOM 4641 O O . GLU A 1 624 ? -22.350 34.470 -3.393 1.00 50.38 624 GLU A O 1
ATOM 4646 N N . PRO A 1 625 ? -24.134 35.063 -4.646 1.00 52.62 625 PRO A N 1
ATOM 4647 C CA . PRO A 1 625 ? -25.067 34.317 -3.817 1.00 52.62 625 PRO A CA 1
ATOM 4648 C C . PRO A 1 625 ? -24.530 32.896 -3.705 1.00 52.62 625 PRO A C 1
ATOM 4650 O O . PRO A 1 625 ? -24.309 32.270 -4.746 1.00 52.62 625 PRO A O 1
ATOM 4653 N N . GLU A 1 626 ? -24.252 32.442 -2.471 1.00 45.84 626 GLU A N 1
ATOM 4654 C CA . GLU A 1 626 ? -23.745 31.095 -2.218 1.00 45.84 626 GLU A CA 1
ATOM 4655 C C . GLU A 1 626 ? -24.563 30.148 -3.088 1.00 45.84 626 GLU A C 1
ATOM 4657 O O . GLU A 1 626 ? -25.789 30.055 -2.945 1.00 45.84 626 GLU A O 1
ATOM 4662 N N . SER A 1 627 ? -23.902 29.511 -4.059 1.00 42.69 627 SER A N 1
ATOM 4663 C CA . SER A 1 627 ? -24.566 28.480 -4.841 1.00 42.69 627 SER A CA 1
ATOM 4664 C C . SER A 1 627 ? -25.081 27.472 -3.820 1.00 42.69 627 SER A C 1
ATOM 4666 O O . SER A 1 627 ? -24.274 27.030 -2.995 1.00 42.69 627 SER A O 1
ATOM 4668 N N . PRO A 1 628 ? -26.393 27.167 -3.791 1.00 41.91 628 PRO A N 1
ATOM 4669 C CA . PRO A 1 628 ? -26.952 26.300 -2.769 1.00 41.91 628 PRO A CA 1
ATOM 4670 C C . PRO A 1 628 ? -26.111 25.031 -2.727 1.00 41.91 628 PRO A C 1
ATOM 4672 O O . PRO A 1 628 ? -25.991 24.343 -3.744 1.00 41.91 628 PRO A O 1
ATOM 4675 N N . ARG A 1 629 ? -25.462 24.779 -1.580 1.00 45.03 629 ARG A N 1
ATOM 4676 C CA . ARG A 1 629 ? -24.669 23.566 -1.378 1.00 45.03 629 ARG A CA 1
ATOM 4677 C C . ARG A 1 629 ? -25.591 22.398 -1.722 1.00 45.03 629 ARG A C 1
ATOM 4679 O O . ARG A 1 629 ? -26.662 22.312 -1.114 1.00 45.03 629 ARG A O 1
ATOM 4686 N N . PRO A 1 630 ? -25.257 21.556 -2.713 1.00 44.78 630 PRO A N 1
ATOM 4687 C CA . PRO A 1 630 ? -26.084 20.405 -3.007 1.00 44.78 630 PRO A CA 1
ATOM 4688 C C . PRO A 1 630 ? -26.174 19.566 -1.736 1.00 44.78 630 PRO A C 1
ATOM 4690 O O . PRO A 1 630 ? -25.152 19.216 -1.147 1.00 44.78 630 PRO A O 1
ATOM 4693 N N . ASP A 1 631 ? -27.392 19.281 -1.288 1.00 42.28 631 ASP A N 1
ATOM 4694 C CA . ASP A 1 631 ? -27.611 18.286 -0.250 1.00 42.28 631 ASP A CA 1
ATOM 4695 C C . ASP A 1 631 ? -27.330 16.907 -0.867 1.00 42.28 631 ASP A C 1
ATOM 4697 O O . ASP A 1 631 ? -28.185 16.271 -1.497 1.00 42.28 631 ASP A O 1
ATOM 4701 N N . TRP A 1 632 ? -26.072 16.476 -0.766 1.00 43.94 632 TRP A N 1
ATOM 4702 C CA . TRP A 1 632 ? -25.606 15.210 -1.330 1.00 43.94 632 TRP A CA 1
ATOM 4703 C C . TRP A 1 632 ? -26.237 14.002 -0.627 1.00 43.94 632 TRP A C 1
ATOM 4705 O O . TRP A 1 632 ? -26.278 12.929 -1.227 1.00 43.94 632 TRP A O 1
ATOM 4715 N N . SER A 1 633 ? -26.818 14.177 0.570 1.00 41.31 633 SER A N 1
ATOM 4716 C CA . SER A 1 633 ? -27.562 13.116 1.264 1.00 41.31 633 SER A CA 1
ATOM 4717 C C . SER A 1 633 ? -28.833 12.704 0.506 1.00 41.31 633 SER A C 1
ATOM 4719 O O . SER A 1 633 ? -29.224 11.539 0.524 1.00 41.31 633 SER A O 1
ATOM 4721 N N . GLN A 1 634 ? -29.438 13.625 -0.257 1.00 36.81 634 GLN A N 1
ATOM 4722 C CA . GLN A 1 634 ? -30.651 13.361 -1.043 1.00 36.81 634 GLN A CA 1
ATOM 4723 C C . GLN A 1 634 ? -30.366 12.997 -2.505 1.00 36.81 634 GLN A C 1
ATOM 4725 O O . GLN A 1 634 ? -31.225 12.438 -3.191 1.00 36.81 634 GLN A O 1
ATOM 4730 N N . SER A 1 635 ? -29.151 13.266 -2.991 1.00 39.22 635 SER A N 1
ATOM 4731 C CA . SER A 1 635 ? -28.778 13.051 -4.397 1.00 39.22 635 SER A CA 1
ATOM 4732 C C . SER A 1 635 ? -28.588 11.573 -4.760 1.00 39.22 635 SER A C 1
ATOM 4734 O O . SER A 1 635 ? -28.660 11.223 -5.935 1.00 39.22 635 SER A O 1
ATOM 4736 N N . PHE A 1 636 ? -28.424 10.689 -3.771 1.00 41.97 636 PHE A N 1
ATOM 4737 C CA . PHE A 1 636 ? -28.351 9.240 -3.991 1.00 41.97 636 PHE A CA 1
ATOM 4738 C C . PHE A 1 636 ? -29.723 8.547 -4.043 1.00 41.97 636 PHE A C 1
ATOM 4740 O O . PHE A 1 636 ? -29.828 7.452 -4.590 1.00 41.97 636 PHE A O 1
ATOM 4747 N N . VAL A 1 637 ? -30.794 9.174 -3.538 1.00 38.44 637 VAL A N 1
ATOM 4748 C CA . VAL A 1 637 ? -32.135 8.552 -3.503 1.00 38.44 637 VAL A CA 1
ATOM 4749 C C . VAL A 1 637 ? -32.924 8.812 -4.792 1.00 38.44 637 VAL A C 1
ATOM 4751 O O . VAL A 1 637 ? -33.779 8.014 -5.177 1.00 38.44 637 VAL A O 1
ATOM 4754 N N . ALA A 1 638 ? -32.602 9.874 -5.532 1.00 31.28 638 ALA A N 1
ATOM 4755 C CA . ALA A 1 638 ? -33.193 10.147 -6.839 1.00 31.28 638 ALA A CA 1
ATOM 4756 C C . ALA A 1 638 ? -32.348 9.540 -7.970 1.00 31.28 638 ALA A C 1
ATOM 4758 O O . ALA A 1 638 ? -31.822 10.248 -8.828 1.00 31.28 638 ALA A O 1
ATOM 4759 N N . ALA A 1 639 ? -32.257 8.209 -8.003 1.00 36.38 639 ALA A N 1
ATOM 4760 C CA . ALA A 1 639 ? -31.865 7.478 -9.201 1.00 36.38 639 ALA A CA 1
ATOM 4761 C C . ALA A 1 639 ? -32.925 7.690 -10.301 1.00 36.38 639 ALA A C 1
ATOM 4763 O O . ALA A 1 639 ? -33.790 6.847 -10.541 1.00 36.38 639 ALA A O 1
ATOM 4764 N N . ALA A 1 640 ? -32.880 8.834 -10.983 1.00 28.53 640 ALA A N 1
ATOM 4765 C CA . ALA A 1 640 ? -33.416 8.911 -12.329 1.00 28.53 640 ALA A CA 1
ATOM 4766 C C . ALA A 1 640 ? -32.472 8.085 -13.216 1.00 28.53 640 ALA A C 1
ATOM 4768 O O . ALA A 1 640 ? -31.267 8.350 -13.211 1.00 28.53 640 ALA A O 1
ATOM 4769 N N . PRO A 1 641 ? -32.962 7.083 -13.969 1.00 30.17 641 PRO A N 1
ATOM 4770 C CA . PRO A 1 641 ? -32.119 6.414 -14.942 1.00 30.17 641 PRO A CA 1
ATOM 4771 C C . PRO A 1 641 ? -31.627 7.487 -15.910 1.00 30.17 641 PRO A C 1
ATOM 4773 O O . PRO A 1 641 ? -32.432 8.165 -16.554 1.00 30.17 641 PRO A O 1
ATOM 4776 N N . ILE A 1 642 ? -30.309 7.671 -15.996 1.00 36.28 642 ILE A N 1
ATOM 4777 C CA . ILE A 1 642 ? -29.723 8.451 -17.079 1.00 36.28 642 ILE A CA 1
ATOM 4778 C C . ILE A 1 642 ? -30.087 7.687 -18.347 1.00 36.28 642 ILE A C 1
ATOM 4780 O O . ILE A 1 642 ? -29.507 6.647 -18.658 1.00 36.28 642 ILE A O 1
ATOM 4784 N N . VAL A 1 643 ? -31.115 8.171 -19.043 1.00 25.52 643 VAL A N 1
ATOM 4785 C CA . VAL A 1 643 ? -31.463 7.705 -20.377 1.00 25.52 643 VAL A CA 1
ATOM 4786 C C . VAL A 1 643 ? -30.275 8.070 -21.248 1.00 25.52 643 VAL A C 1
ATOM 4788 O O . VAL A 1 643 ? -30.110 9.218 -21.660 1.00 25.52 643 VAL A O 1
ATOM 4791 N N . VAL A 1 644 ? -29.416 7.083 -21.490 1.00 30.62 644 VAL A N 1
ATOM 4792 C CA . VAL A 1 644 ? -28.497 7.098 -22.618 1.00 30.62 644 VAL A CA 1
ATOM 4793 C C . VAL A 1 644 ? -29.387 7.281 -23.837 1.00 30.62 644 VAL A C 1
ATOM 4795 O O . VAL A 1 644 ? -30.140 6.380 -24.205 1.00 30.62 644 VAL A O 1
ATOM 4798 N N . ALA A 1 645 ? -29.380 8.486 -24.404 1.00 27.83 645 ALA A N 1
ATOM 4799 C CA . ALA A 1 645 ? -29.963 8.700 -25.710 1.00 27.83 645 ALA A CA 1
ATOM 4800 C C . ALA A 1 645 ? -29.272 7.712 -26.651 1.00 27.83 645 ALA A C 1
ATOM 4802 O O . ALA A 1 645 ? -28.049 7.741 -26.791 1.00 27.83 645 ALA A O 1
ATOM 4803 N N . ASP A 1 646 ? -30.071 6.809 -27.209 1.00 30.91 646 ASP A N 1
ATOM 4804 C CA . ASP A 1 646 ? -29.688 5.806 -28.189 1.00 30.91 646 ASP A CA 1
ATOM 4805 C C . ASP A 1 646 ? -29.079 6.520 -29.408 1.00 30.91 646 ASP A C 1
ATOM 4807 O O . ASP A 1 646 ? -29.770 6.951 -30.334 1.00 30.91 646 ASP A O 1
ATOM 4811 N N . ALA A 1 647 ? -27.768 6.753 -29.357 1.00 32.22 647 ALA A N 1
ATOM 4812 C CA . ALA A 1 647 ? -26.978 7.172 -30.496 1.00 32.22 647 ALA A CA 1
ATOM 4813 C C . ALA A 1 647 ? -26.685 5.901 -31.286 1.00 32.22 647 ALA A C 1
ATOM 4815 O O . ALA A 1 647 ? -25.748 5.158 -30.992 1.00 32.22 647 ALA A O 1
ATOM 4816 N N . GLY A 1 648 ? -27.573 5.643 -32.244 1.00 24.89 648 GLY A N 1
ATOM 4817 C CA . GLY A 1 648 ? -27.537 4.480 -33.108 1.00 24.89 648 GLY A CA 1
ATOM 4818 C C . GLY A 1 648 ? -26.163 4.221 -33.722 1.00 24.89 648 GLY A C 1
ATOM 4819 O O . GLY A 1 648 ? -25.377 5.131 -33.982 1.00 24.89 648 GLY A O 1
ATOM 4820 N N . ALA A 1 649 ? -25.927 2.934 -33.967 1.00 33.59 649 ALA A N 1
ATOM 4821 C CA . ALA A 1 649 ? -24.784 2.370 -34.663 1.00 33.59 649 ALA A CA 1
ATOM 4822 C C . ALA A 1 649 ? -24.295 3.249 -35.831 1.00 33.59 649 ALA A C 1
ATOM 4824 O O . ALA A 1 649 ? -24.883 3.270 -36.912 1.00 33.59 649 ALA A O 1
ATOM 4825 N N . GLY A 1 650 ? -23.184 3.943 -35.605 1.00 26.16 650 GLY A N 1
ATOM 4826 C CA . GLY A 1 650 ? -22.367 4.578 -36.628 1.00 26.16 650 GLY A CA 1
ATOM 4827 C C . GLY A 1 650 ? -20.911 4.269 -36.315 1.00 26.16 650 GLY A C 1
ATOM 4828 O O . GLY A 1 650 ? -20.456 4.535 -35.207 1.00 26.16 650 GLY A O 1
ATOM 4829 N N . GLU A 1 651 ? -20.214 3.646 -37.266 1.00 30.41 651 GLU A N 1
ATOM 4830 C CA . GLU A 1 651 ? -18.780 3.353 -37.208 1.00 30.41 651 GLU A CA 1
ATOM 4831 C C . GLU A 1 651 ? -17.989 4.573 -36.716 1.00 30.41 651 GLU A C 1
ATOM 4833 O O . GLU A 1 651 ? -17.972 5.623 -37.360 1.00 3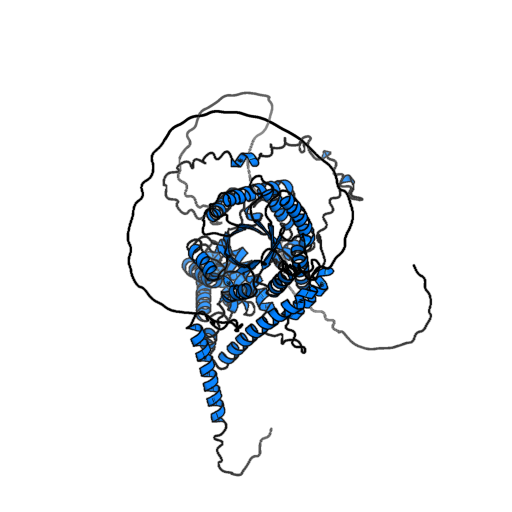0.41 651 GLU A O 1
ATOM 4838 N N . PHE A 1 652 ? -17.312 4.427 -35.578 1.00 28.25 652 PHE A N 1
ATOM 4839 C CA . PHE A 1 652 ? -16.318 5.393 -35.135 1.00 28.25 652 PHE A CA 1
ATOM 4840 C C . PHE A 1 652 ? -15.058 5.187 -35.974 1.00 28.25 652 PHE A C 1
ATOM 4842 O O . PHE A 1 652 ? -14.335 4.209 -35.801 1.00 28.25 652 PHE A O 1
ATOM 4849 N N . ALA A 1 653 ? -14.828 6.096 -36.919 1.00 29.66 653 ALA A N 1
ATOM 4850 C CA . ALA A 1 653 ? -13.534 6.243 -37.560 1.00 29.66 653 ALA A CA 1
ATOM 4851 C C . ALA A 1 653 ? -12.541 6.836 -36.548 1.00 29.66 653 ALA A C 1
ATOM 4853 O O . ALA A 1 653 ? -12.814 7.882 -35.955 1.00 29.66 653 ALA A O 1
ATOM 4854 N N . ASP A 1 654 ? -11.408 6.155 -36.372 1.00 37.44 654 ASP A N 1
ATOM 4855 C CA . ASP A 1 654 ? -10.226 6.642 -35.663 1.00 37.44 654 ASP A CA 1
ATOM 4856 C C . ASP A 1 654 ? -9.758 7.971 -36.278 1.00 37.44 654 ASP A C 1
ATOM 4858 O O . ASP A 1 654 ? -9.173 7.990 -37.361 1.00 37.44 654 ASP A O 1
ATOM 4862 N N . ASP A 1 655 ? -10.010 9.091 -35.599 1.00 30.33 655 ASP A N 1
ATOM 4863 C CA . ASP A 1 655 ? -9.447 10.395 -35.966 1.00 30.33 655 ASP A CA 1
ATOM 4864 C C . ASP A 1 655 ? -8.322 10.722 -34.965 1.00 30.33 655 ASP A C 1
ATOM 4866 O O . ASP A 1 655 ? -8.534 11.295 -33.894 1.00 30.33 655 ASP A O 1
ATOM 4870 N N . GLU A 1 656 ? -7.100 10.298 -35.309 1.00 33.94 656 GLU A N 1
ATOM 4871 C CA . GLU A 1 656 ? -5.862 10.625 -34.597 1.00 33.94 656 GLU A CA 1
ATOM 4872 C C . GLU A 1 656 ? -5.600 12.142 -34.644 1.00 33.94 656 GLU A C 1
ATOM 4874 O O . GLU A 1 656 ? -5.260 12.717 -35.682 1.00 33.94 656 GLU A O 1
ATOM 4879 N N . THR A 1 657 ? -5.695 12.822 -33.503 1.00 28.91 657 THR A N 1
ATOM 4880 C CA . THR A 1 657 ? -5.174 14.186 -33.359 1.00 28.91 657 THR A CA 1
ATOM 4881 C C . THR A 1 657 ? -3.681 14.150 -33.043 1.00 28.91 657 THR A C 1
ATOM 4883 O O . THR A 1 657 ? -3.290 13.881 -31.911 1.00 28.91 657 THR A O 1
ATOM 4886 N N . THR A 1 658 ? -2.838 14.471 -34.027 1.00 35.31 658 THR A N 1
ATOM 4887 C CA . THR A 1 658 ? -1.414 14.792 -33.823 1.00 35.31 658 THR A CA 1
ATOM 4888 C C . THR A 1 658 ? -1.175 16.308 -33.839 1.00 35.31 658 THR A C 1
ATOM 4890 O O . THR A 1 658 ? -1.926 17.076 -34.440 1.00 35.31 658 THR A O 1
ATOM 4893 N N . VAL A 1 659 ? -0.100 16.745 -33.170 1.00 35.38 659 VAL A N 1
ATOM 4894 C CA . VAL A 1 659 ? 0.295 18.148 -32.880 1.00 35.38 659 VAL A CA 1
ATOM 4895 C C . VAL A 1 659 ? 0.536 19.022 -34.131 1.00 35.38 659 VAL A C 1
ATOM 4897 O O . VAL A 1 659 ? 0.720 20.233 -34.033 1.00 35.38 659 VAL A O 1
ATOM 4900 N N . LEU A 1 660 ? 0.462 18.463 -35.338 1.00 33.53 660 LEU A N 1
ATOM 4901 C CA . LEU A 1 660 ? 0.582 19.202 -36.594 1.00 33.53 660 LEU A CA 1
ATOM 4902 C C . LEU A 1 660 ? -0.776 19.286 -37.303 1.00 33.53 660 LEU A C 1
ATOM 4904 O O . LEU A 1 660 ? -1.073 18.493 -38.185 1.00 33.53 660 LEU A O 1
ATOM 4908 N N . GLY A 1 661 ? -1.572 20.281 -36.899 1.00 30.81 661 GLY A N 1
ATOM 4909 C CA . GLY A 1 661 ? -2.695 20.908 -37.616 1.00 30.81 661 GLY A CA 1
ATOM 4910 C C . GLY A 1 661 ? -3.419 20.125 -38.728 1.00 30.81 661 GLY A C 1
ATOM 4911 O O . GLY A 1 661 ? -2.885 19.861 -39.805 1.00 30.81 661 GLY A O 1
ATOM 4912 N N . ARG A 1 662 ? -4.724 19.919 -38.518 1.00 32.03 662 ARG A N 1
ATOM 4913 C CA . ARG A 1 662 ? -5.715 19.362 -39.456 1.00 32.03 662 ARG A CA 1
ATOM 4914 C C . ARG A 1 662 ? -5.566 19.917 -40.889 1.00 32.03 662 ARG A C 1
ATOM 4916 O O . ARG A 1 662 ? -5.936 21.059 -41.164 1.00 32.03 662 ARG A O 1
ATOM 4923 N N . ARG A 1 663 ? -5.117 19.102 -41.852 1.00 33.22 663 ARG A N 1
ATOM 4924 C CA . ARG A 1 663 ? -5.253 19.419 -43.291 1.00 33.22 663 ARG A CA 1
ATOM 4925 C C . ARG A 1 663 ? -6.635 19.003 -43.797 1.00 33.22 663 ARG A C 1
ATOM 4927 O O . ARG A 1 663 ? -6.797 17.967 -44.433 1.00 33.22 663 ARG A O 1
ATOM 4934 N N . GLY A 1 664 ? -7.637 19.839 -43.539 1.00 32.50 664 GLY A N 1
ATOM 4935 C CA . GLY A 1 664 ? -8.963 19.695 -44.143 1.00 32.50 664 GLY A CA 1
ATOM 4936 C C . GLY A 1 664 ? -8.985 20.196 -45.592 1.00 32.50 664 GLY A C 1
ATOM 4937 O O . GLY A 1 664 ? -8.774 21.383 -45.847 1.00 32.50 664 GLY A O 1
ATOM 4938 N N . ARG A 1 665 ? -9.276 19.305 -46.550 1.00 30.06 665 ARG A N 1
ATOM 4939 C CA . ARG A 1 665 ? -9.698 19.686 -47.909 1.00 30.06 665 ARG A CA 1
ATOM 4940 C C . ARG A 1 665 ? -11.029 20.443 -47.822 1.00 30.06 665 ARG A C 1
ATOM 4942 O O . ARG A 1 665 ? -12.001 19.920 -47.291 1.00 30.06 665 ARG A O 1
ATOM 4949 N N . ARG A 1 666 ? -11.080 21.657 -48.377 1.00 29.12 666 ARG A N 1
ATOM 4950 C CA . ARG A 1 666 ? -12.325 22.413 -48.588 1.00 29.12 666 ARG A CA 1
ATOM 4951 C C . ARG A 1 666 ? -13.186 21.741 -49.661 1.00 29.12 666 ARG A C 1
ATOM 4953 O O . ARG A 1 666 ? -12.699 21.502 -50.762 1.00 29.12 666 ARG A O 1
ATOM 4960 N N . ALA A 1 667 ? -14.474 21.577 -49.377 1.00 28.36 667 ALA A N 1
ATOM 4961 C CA . ALA A 1 667 ? -15.532 21.534 -50.382 1.00 28.36 667 ALA A CA 1
ATOM 4962 C C . ALA A 1 667 ? -16.683 22.439 -49.916 1.00 28.36 667 ALA A C 1
ATOM 4964 O O . ALA A 1 667 ? -17.012 22.488 -48.734 1.00 28.36 667 ALA A O 1
ATOM 4965 N N . ALA A 1 668 ? -17.196 23.234 -50.849 1.00 30.03 668 ALA A N 1
ATOM 4966 C CA . ALA A 1 668 ? -18.091 24.360 -50.635 1.00 30.03 668 ALA A CA 1
ATOM 4967 C C . ALA A 1 668 ? -19.559 23.944 -50.423 1.00 30.03 668 ALA A C 1
ATOM 4969 O O . ALA A 1 668 ? -20.038 23.017 -51.068 1.00 30.03 668 ALA A O 1
ATOM 4970 N N . GLY A 1 669 ? -20.284 24.708 -49.601 1.00 26.89 669 GLY A N 1
ATOM 4971 C CA . GLY A 1 669 ? -21.741 24.653 -49.458 1.00 26.89 669 GLY A CA 1
ATOM 4972 C C . GLY A 1 669 ? -22.245 25.858 -48.657 1.00 26.89 669 GLY A C 1
ATOM 4973 O O . GLY A 1 669 ? -21.734 26.141 -47.582 1.00 26.89 669 GLY A O 1
ATOM 4974 N N . ARG A 1 670 ? -23.169 26.615 -49.247 1.00 25.88 670 ARG A N 1
ATOM 4975 C CA . ARG A 1 670 ? -23.690 27.942 -48.861 1.00 25.88 670 ARG A CA 1
ATOM 4976 C C . ARG A 1 670 ? -24.719 27.852 -47.704 1.00 25.88 670 ARG A C 1
ATOM 4978 O O . ARG A 1 670 ? -25.350 26.806 -47.597 1.00 25.88 670 ARG A O 1
ATOM 4985 N N . PRO A 1 671 ? -24.922 28.901 -46.874 1.00 32.16 671 PRO A N 1
ATOM 4986 C CA . PRO A 1 671 ? -25.855 28.855 -45.746 1.00 32.16 671 PRO A CA 1
ATOM 4987 C C . PRO A 1 671 ? -27.262 29.330 -46.139 1.00 32.16 671 PRO A C 1
ATOM 4989 O O . PRO A 1 671 ? -27.389 30.321 -46.860 1.00 32.16 671 PRO A O 1
ATOM 4992 N N . ASP A 1 672 ? -28.288 28.679 -45.588 1.00 28.00 672 ASP A N 1
ATOM 4993 C CA . ASP A 1 672 ? -29.660 29.190 -45.520 1.00 28.00 672 ASP A CA 1
ATOM 4994 C C . ASP A 1 672 ? -30.021 29.482 -44.051 1.00 28.00 672 ASP A C 1
ATOM 4996 O O . ASP A 1 672 ? -29.860 28.644 -43.166 1.00 28.00 672 ASP A O 1
ATOM 5000 N N . ALA A 1 673 ? -30.482 30.709 -43.810 1.00 28.20 673 ALA A N 1
ATOM 5001 C CA . ALA A 1 673 ? -31.251 31.148 -42.636 1.00 28.20 673 ALA A CA 1
ATOM 5002 C C . ALA A 1 673 ? -32.765 31.100 -43.009 1.00 28.20 673 ALA A C 1
ATOM 5004 O O . ALA A 1 673 ? -33.037 30.749 -44.161 1.00 28.20 673 ALA A O 1
ATOM 5005 N N . PRO A 1 674 ? -33.771 31.526 -42.196 1.00 47.59 674 PRO A N 1
ATOM 5006 C CA . PRO A 1 674 ? -33.740 32.214 -40.891 1.00 47.59 674 PRO A CA 1
ATOM 5007 C C . PRO A 1 674 ? -34.926 31.852 -39.932 1.00 47.59 674 PRO A C 1
ATOM 5009 O O . PRO A 1 674 ? -35.618 30.858 -40.129 1.00 47.59 674 PRO A O 1
ATOM 5012 N N . ALA A 1 675 ? -35.195 32.776 -38.989 1.00 26.50 675 ALA A N 1
ATOM 5013 C CA . ALA A 1 675 ? -36.442 33.076 -38.248 1.00 26.50 675 ALA A CA 1
ATOM 5014 C C . ALA A 1 675 ? -36.539 32.446 -36.850 1.00 26.50 675 ALA A C 1
ATOM 5016 O O . ALA A 1 675 ? -36.333 31.253 -36.701 1.00 26.50 675 ALA A O 1
ATOM 5017 N N . GLY A 1 676 ? -36.859 33.141 -35.756 1.00 26.56 676 GLY A N 1
ATOM 5018 C CA . GLY A 1 676 ? -37.338 34.491 -35.383 1.00 26.56 676 GLY A CA 1
ATOM 5019 C C . GLY A 1 676 ? -37.809 34.338 -33.910 1.00 26.56 676 GLY A C 1
ATOM 5020 O O . GLY A 1 676 ? -37.909 33.208 -33.447 1.00 26.56 676 GLY A O 1
ATOM 5021 N N . ALA A 1 677 ? -38.155 35.304 -33.066 1.00 28.30 677 ALA A N 1
ATOM 5022 C CA . ALA A 1 677 ? -38.157 36.760 -32.975 1.00 28.30 677 ALA A CA 1
ATOM 5023 C C . ALA A 1 677 ? -38.763 37.089 -31.572 1.00 28.30 677 ALA A C 1
ATOM 5025 O O . ALA A 1 677 ? -39.276 36.183 -30.923 1.00 28.30 677 ALA A O 1
ATOM 5026 N N . GLU A 1 678 ? -38.767 38.377 -31.184 1.00 28.03 678 GLU A N 1
ATOM 5027 C CA . GLU A 1 678 ? -39.361 39.007 -29.968 1.00 28.03 678 GLU A CA 1
ATOM 5028 C C . GLU A 1 678 ? -38.430 39.024 -28.731 1.00 28.03 678 GLU A C 1
ATOM 5030 O O . GLU A 1 678 ? -38.092 37.980 -28.195 1.00 28.03 678 GLU A O 1
ATOM 5035 N N . GLY A 1 679 ? -37.878 40.142 -28.218 1.00 27.28 679 GLY A N 1
ATOM 5036 C CA . GLY A 1 679 ? -38.240 41.582 -28.192 1.00 27.28 679 GLY A CA 1
ATOM 5037 C C . GLY A 1 679 ? -38.650 41.943 -26.743 1.00 27.28 679 GLY A C 1
ATOM 5038 O O . GLY A 1 679 ? -39.372 41.162 -26.148 1.00 27.28 679 GLY A O 1
ATOM 5039 N N . ALA A 1 680 ? -38.294 43.021 -26.029 1.00 29.23 680 ALA A N 1
ATOM 5040 C CA . ALA A 1 680 ? -37.641 44.333 -26.184 1.00 29.23 680 ALA A CA 1
ATOM 5041 C C . ALA A 1 680 ? -37.278 44.822 -24.735 1.00 29.23 680 ALA A C 1
ATOM 5043 O O . ALA A 1 680 ? -37.718 44.195 -23.780 1.00 29.23 680 ALA A O 1
ATOM 5044 N N . GLY A 1 681 ? -36.545 45.899 -24.410 1.00 26.70 681 GLY A N 1
ATOM 5045 C CA . GLY A 1 681 ? -36.064 47.082 -25.132 1.00 26.70 681 GLY A CA 1
ATOM 5046 C C . GLY A 1 681 ? -35.023 47.874 -24.296 1.00 26.70 681 GLY A C 1
ATOM 5047 O O . GLY A 1 681 ? -34.940 47.723 -23.086 1.00 26.70 681 GLY A O 1
ATOM 5048 N N . ARG A 1 682 ? -34.091 48.567 -24.970 1.00 29.02 682 ARG A N 1
ATOM 5049 C CA . ARG A 1 682 ? -33.945 50.041 -25.131 1.00 29.02 682 ARG A CA 1
ATOM 5050 C C . ARG A 1 682 ? -33.311 50.838 -23.970 1.00 29.02 682 ARG A C 1
ATOM 5052 O O . ARG A 1 682 ? -33.999 51.185 -23.021 1.00 29.02 682 ARG A O 1
ATOM 5059 N N . ALA A 1 683 ? -32.101 51.356 -24.228 1.00 27.62 683 ALA A N 1
ATOM 5060 C CA . ALA A 1 683 ? -31.768 52.791 -24.159 1.00 27.62 683 ALA A CA 1
ATOM 5061 C C . ALA A 1 683 ? -30.533 53.114 -25.046 1.00 27.62 683 ALA A C 1
ATOM 5063 O O . ALA A 1 683 ? -29.544 52.391 -25.022 1.00 27.62 683 ALA A O 1
ATOM 5064 N N . ALA A 1 684 ? -30.648 54.165 -25.871 1.00 29.47 684 ALA A N 1
ATOM 5065 C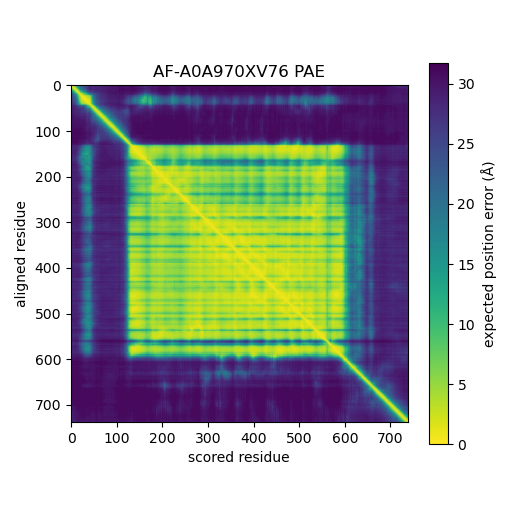 CA . ALA A 1 684 ? -29.657 54.742 -26.806 1.00 29.47 684 ALA A CA 1
ATOM 5066 C C . ALA A 1 684 ? -28.697 55.720 -26.080 1.00 29.47 684 ALA A C 1
ATOM 5068 O O . ALA A 1 684 ? -28.989 56.072 -24.944 1.00 29.47 684 ALA A O 1
ATOM 5069 N N . GLY A 1 685 ? -27.591 56.276 -26.596 1.00 26.31 685 GLY A N 1
ATOM 5070 C CA . GLY A 1 685 ? -26.859 56.369 -27.880 1.00 26.31 685 GLY A CA 1
ATOM 5071 C C . GLY A 1 685 ? -25.454 56.954 -27.538 1.00 26.31 685 GLY A C 1
ATOM 5072 O O . GLY A 1 685 ? -25.161 57.108 -26.360 1.00 26.31 685 GLY A O 1
ATOM 5073 N N . ALA A 1 686 ? -24.507 57.334 -28.398 1.00 27.67 686 ALA A N 1
ATOM 5074 C CA . ALA A 1 686 ? -24.418 57.586 -29.830 1.00 27.67 686 ALA A CA 1
ATOM 5075 C C . ALA A 1 686 ? -22.917 57.675 -30.235 1.00 27.67 686 ALA A C 1
ATOM 5077 O O . ALA A 1 686 ? -22.119 58.089 -29.403 1.00 27.67 686 ALA A O 1
ATOM 5078 N N . ALA A 1 687 ? -22.616 57.385 -31.518 1.00 27.75 687 ALA A N 1
ATOM 5079 C CA . ALA A 1 687 ? -21.494 57.861 -32.368 1.00 27.75 687 ALA A CA 1
ATOM 5080 C C . ALA A 1 687 ? -20.035 57.620 -31.880 1.00 27.75 687 ALA A C 1
ATOM 5082 O O . ALA A 1 687 ? -19.697 57.912 -30.748 1.00 27.75 687 ALA A O 1
ATOM 5083 N N . SER A 1 688 ? -19.056 57.146 -32.661 1.00 29.14 688 SER A N 1
ATOM 5084 C CA . SER A 1 688 ? -18.799 57.222 -34.110 1.00 29.14 688 SER A CA 1
ATOM 5085 C C . SER A 1 688 ? -17.522 56.424 -34.457 1.00 29.14 688 SER A C 1
ATOM 5087 O O . SER A 1 688 ? -16.581 56.464 -33.672 1.00 29.14 688 SER A O 1
ATOM 5089 N N . GLY A 1 689 ? -17.444 55.834 -35.662 1.00 26.55 689 GLY A N 1
ATOM 5090 C CA . GLY A 1 689 ? -16.173 55.606 -36.382 1.00 26.55 689 GLY A CA 1
ATOM 5091 C C . GLY A 1 689 ? -15.673 54.158 -36.530 1.00 26.55 689 GLY A C 1
ATOM 5092 O O . GLY A 1 689 ? -14.908 53.671 -35.710 1.00 26.55 689 GLY A O 1
ATOM 5093 N N . GLU A 1 690 ? -16.050 53.512 -37.633 1.00 22.22 690 GLU A N 1
ATOM 5094 C CA . GLU A 1 690 ? -15.347 52.386 -38.294 1.00 22.22 690 GLU A CA 1
ATOM 5095 C C . GLU A 1 690 ? -14.156 52.914 -39.149 1.00 22.22 690 GLU A C 1
ATOM 5097 O O . GLU A 1 690 ? -14.108 54.132 -39.354 1.00 22.22 690 GLU A O 1
ATOM 5102 N N . PRO A 1 691 ? -13.282 52.095 -39.798 1.00 39.50 691 PRO A N 1
ATOM 5103 C CA . PRO A 1 691 ? -13.049 50.640 -39.705 1.00 39.50 691 PRO A CA 1
ATOM 5104 C C . PRO A 1 691 ? -11.550 50.184 -39.755 1.00 39.50 691 PRO A C 1
ATOM 5106 O O . PRO A 1 691 ? -10.648 50.936 -40.096 1.00 39.50 691 PRO A O 1
ATOM 5109 N N . ALA A 1 692 ? -11.348 48.883 -39.501 1.00 24.75 692 ALA A N 1
ATOM 5110 C CA . ALA A 1 692 ? -10.442 47.917 -40.160 1.00 24.75 692 ALA A CA 1
ATOM 5111 C C . ALA A 1 692 ? -8.905 48.122 -40.332 1.00 24.75 692 ALA A C 1
ATOM 5113 O O . ALA A 1 692 ? -8.430 49.034 -40.996 1.00 24.75 692 ALA A O 1
ATOM 5114 N N . ALA A 1 693 ? -8.213 47.022 -39.978 1.00 24.73 693 ALA A N 1
ATOM 5115 C CA . ALA A 1 693 ? -7.101 46.349 -40.678 1.00 24.73 693 ALA A CA 1
ATOM 5116 C C . ALA A 1 693 ? -5.629 46.614 -40.281 1.00 24.73 693 ALA A C 1
ATOM 5118 O O . ALA A 1 693 ? -5.191 47.742 -40.105 1.00 24.73 693 ALA A O 1
ATOM 5119 N N . ALA A 1 694 ? -4.887 45.492 -40.329 1.00 24.91 694 ALA A N 1
ATOM 5120 C CA . ALA A 1 694 ? -3.449 45.295 -40.569 1.00 24.91 694 ALA A CA 1
ATOM 5121 C C . ALA A 1 694 ? -2.549 44.864 -39.383 1.00 24.91 694 ALA A C 1
ATOM 5123 O O . ALA A 1 694 ? -2.367 45.552 -38.388 1.00 24.91 694 ALA A O 1
ATOM 5124 N N . THR A 1 695 ? -1.973 43.674 -39.574 1.00 24.48 695 THR A N 1
ATOM 5125 C CA . THR A 1 695 ? -0.749 43.063 -39.006 1.00 24.48 695 THR A CA 1
ATOM 5126 C C . THR A 1 695 ? 0.520 43.869 -39.423 1.00 24.48 695 THR A C 1
ATOM 5128 O O . THR A 1 695 ? 0.373 44.743 -40.274 1.00 24.48 695 THR A O 1
ATOM 5131 N N . PRO A 1 696 ? 1.775 43.423 -39.163 1.00 40.41 696 PRO A N 1
ATOM 5132 C CA . PRO A 1 696 ? 2.613 43.278 -37.948 1.00 40.41 696 PRO A CA 1
ATOM 5133 C C . PRO A 1 696 ? 3.862 44.232 -37.948 1.00 40.41 696 PRO A C 1
ATOM 5135 O O . PRO A 1 696 ? 3.975 45.074 -38.832 1.00 40.41 696 PRO A O 1
ATOM 5138 N N . ALA A 1 697 ? 4.828 43.979 -37.036 1.00 25.86 697 ALA A N 1
ATOM 5139 C CA . ALA A 1 697 ? 6.209 44.527 -36.902 1.00 25.86 697 ALA A CA 1
ATOM 5140 C C . ALA A 1 697 ? 6.303 45.866 -36.131 1.00 25.86 697 ALA A C 1
ATOM 5142 O O . ALA A 1 697 ? 5.356 46.639 -36.160 1.00 25.86 697 ALA A O 1
ATOM 5143 N N . ASP A 1 698 ? 7.328 46.218 -35.350 1.00 26.84 698 ASP A N 1
ATOM 5144 C CA . ASP A 1 698 ? 8.752 45.854 -35.212 1.00 26.84 698 ASP A CA 1
ATOM 5145 C C . ASP A 1 698 ? 9.164 46.195 -33.743 1.00 26.84 698 ASP A C 1
ATOM 5147 O O . ASP A 1 698 ? 8.417 46.876 -33.044 1.00 26.84 698 ASP A O 1
ATOM 5151 N N . ASP A 1 699 ? 10.247 45.680 -33.154 1.00 27.58 699 ASP A N 1
ATOM 5152 C CA . ASP A 1 699 ? 11.531 46.388 -33.219 1.00 27.58 699 ASP A CA 1
ATOM 5153 C C . ASP A 1 699 ? 12.755 45.497 -32.934 1.00 27.58 699 ASP A C 1
ATOM 5155 O O . ASP A 1 699 ? 12.755 44.586 -32.103 1.00 27.58 699 ASP A O 1
ATOM 5159 N N . ALA A 1 700 ? 13.801 45.853 -33.679 1.00 27.28 700 ALA A N 1
ATOM 5160 C CA . ALA A 1 700 ? 15.165 45.343 -33.781 1.00 27.28 700 ALA A CA 1
ATOM 5161 C C . ALA A 1 700 ? 15.996 45.523 -32.473 1.00 27.28 700 ALA A C 1
ATOM 5163 O O . ALA A 1 700 ? 15.520 46.101 -31.506 1.00 27.28 700 ALA A O 1
ATOM 5164 N N . ALA A 1 701 ? 17.254 45.098 -32.308 1.00 28.72 701 ALA A N 1
ATOM 5165 C CA . ALA A 1 701 ? 18.327 44.842 -33.257 1.00 28.72 701 ALA A CA 1
ATOM 5166 C C . ALA A 1 701 ? 19.496 44.060 -32.606 1.00 28.72 701 ALA A C 1
ATOM 5168 O O . ALA A 1 701 ? 19.794 44.225 -31.427 1.00 28.72 701 ALA A O 1
ATOM 5169 N N . ASP A 1 702 ? 20.177 43.314 -33.477 1.00 27.41 702 ASP A N 1
ATOM 5170 C CA . ASP A 1 702 ? 21.619 43.047 -33.600 1.00 27.41 702 ASP A CA 1
ATOM 5171 C C . ASP A 1 702 ? 22.439 42.180 -32.613 1.00 27.41 702 ASP A C 1
ATOM 5173 O O . ASP A 1 702 ? 22.527 42.383 -31.405 1.00 27.41 702 ASP A O 1
ATOM 5177 N N . ALA A 1 703 ? 23.121 41.216 -33.241 1.00 25.92 703 ALA A N 1
ATOM 5178 C CA . ALA A 1 703 ? 24.072 40.222 -32.733 1.00 25.92 703 ALA A CA 1
ATOM 5179 C C . ALA A 1 703 ? 25.533 40.716 -32.961 1.00 25.92 703 ALA A C 1
ATOM 5181 O O . ALA A 1 703 ? 25.721 41.902 -33.217 1.00 25.92 703 ALA A O 1
ATOM 5182 N N . PRO A 1 704 ? 26.600 39.882 -33.030 1.00 37.84 704 PRO A N 1
ATOM 5183 C CA . PRO A 1 704 ? 26.933 38.600 -32.393 1.00 37.84 704 PRO A CA 1
ATOM 5184 C C . PRO A 1 704 ? 28.300 38.657 -31.648 1.00 37.84 704 PRO A C 1
ATOM 5186 O O . PRO A 1 704 ? 29.086 39.590 -31.801 1.00 37.84 704 PRO A O 1
ATOM 5189 N N . ARG A 1 705 ? 28.647 37.618 -30.871 1.00 26.22 705 ARG A N 1
ATOM 5190 C CA . ARG A 1 705 ? 30.004 37.429 -30.310 1.00 26.22 705 ARG A CA 1
ATOM 5191 C C . ARG A 1 705 ? 30.750 36.315 -31.042 1.00 26.22 705 ARG A C 1
ATOM 5193 O O . ARG A 1 705 ? 30.292 35.177 -31.049 1.00 26.22 705 ARG A O 1
ATOM 5200 N N . THR A 1 706 ? 31.937 36.632 -31.556 1.00 27.05 706 THR A N 1
ATOM 5201 C CA . THR A 1 706 ? 32.957 35.662 -31.978 1.00 27.05 706 THR A CA 1
ATOM 5202 C C . THR A 1 706 ? 34.358 36.092 -31.526 1.00 27.05 706 THR A C 1
ATOM 5204 O O . THR A 1 706 ? 34.722 37.257 -31.654 1.00 27.05 706 THR A O 1
ATOM 5207 N N . THR A 1 707 ? 35.123 35.081 -31.090 1.00 27.56 707 THR A N 1
ATOM 5208 C CA . THR A 1 707 ? 36.593 34.884 -31.138 1.00 27.56 707 THR A CA 1
ATOM 5209 C C . THR A 1 707 ? 37.564 35.574 -30.158 1.00 27.56 707 THR A C 1
ATOM 5211 O O . THR A 1 707 ? 37.724 36.787 -30.172 1.00 27.56 707 THR A O 1
ATOM 5214 N N . ALA A 1 708 ? 38.331 34.690 -29.491 1.00 27.38 708 ALA A N 1
ATOM 5215 C CA . ALA A 1 708 ? 39.806 34.605 -29.413 1.00 27.38 708 ALA A CA 1
ATOM 5216 C C . AL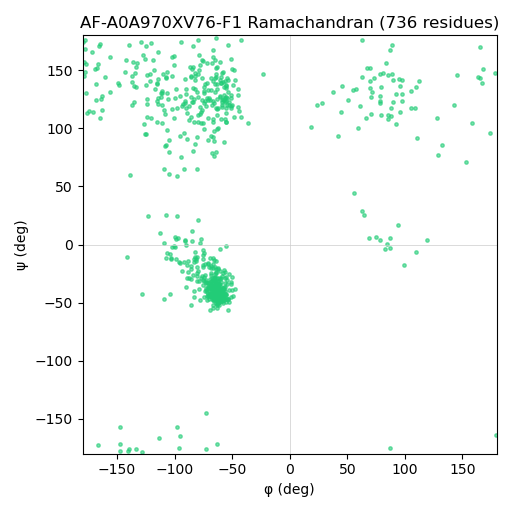A A 1 708 ? 40.557 35.052 -28.133 1.00 27.38 708 ALA A C 1
ATOM 5218 O O . ALA A 1 708 ? 40.572 36.221 -27.772 1.00 27.38 708 ALA A O 1
ATOM 5219 N N . ASP A 1 709 ? 41.226 34.045 -27.543 1.00 26.95 709 ASP A N 1
ATOM 5220 C CA . ASP A 1 709 ? 42.615 33.957 -27.044 1.00 26.95 709 ASP A CA 1
ATOM 5221 C C . ASP A 1 709 ? 43.271 35.068 -26.205 1.00 26.95 709 ASP A C 1
ATOM 5223 O O . ASP A 1 709 ? 43.334 36.232 -26.584 1.00 26.95 709 ASP A O 1
ATOM 5227 N N . GLY A 1 710 ? 43.977 34.632 -25.148 1.00 26.34 710 GLY A N 1
ATOM 5228 C CA . GLY A 1 710 ? 45.105 35.381 -24.583 1.00 26.34 710 GLY A CA 1
ATOM 5229 C C . GLY A 1 710 ? 45.453 35.050 -23.131 1.00 26.34 710 GLY A C 1
ATOM 5230 O O . GLY A 1 710 ? 44.778 35.485 -22.210 1.00 26.34 710 GLY A O 1
ATOM 5231 N N . ALA A 1 711 ? 46.539 34.303 -22.941 1.00 27.66 711 ALA A N 1
ATOM 5232 C CA . ALA A 1 711 ? 47.090 33.805 -21.682 1.00 27.66 711 ALA A CA 1
ATOM 5233 C C . ALA A 1 711 ? 47.618 34.870 -20.691 1.00 27.66 711 ALA A C 1
ATOM 5235 O O . ALA A 1 711 ? 48.057 35.948 -21.085 1.00 27.66 711 ALA A O 1
ATOM 5236 N N . GLY A 1 712 ? 47.713 34.488 -19.409 1.00 26.42 712 GLY A N 1
ATOM 5237 C CA . GLY A 1 712 ? 48.497 35.182 -18.378 1.00 26.42 712 GLY A CA 1
ATOM 5238 C C . GLY A 1 712 ? 48.476 34.441 -17.035 1.00 26.42 712 GLY A C 1
ATOM 5239 O O . GLY A 1 712 ? 47.429 34.303 -16.421 1.00 26.42 712 GLY A O 1
ATOM 5240 N N . ALA A 1 713 ? 49.630 33.918 -16.623 1.00 28.94 713 ALA A N 1
ATOM 5241 C CA . ALA A 1 713 ? 49.845 32.925 -15.568 1.00 28.94 713 ALA A CA 1
ATOM 5242 C C . ALA A 1 713 ? 49.816 33.450 -14.114 1.00 28.94 713 ALA A C 1
ATOM 5244 O O . ALA A 1 713 ? 50.055 34.627 -13.863 1.00 28.94 713 ALA A O 1
ATOM 5245 N N . GLY A 1 714 ? 49.665 32.525 -13.155 1.00 26.38 714 GLY A N 1
ATOM 5246 C CA . GLY A 1 714 ? 49.997 32.732 -11.738 1.00 26.38 714 GLY A CA 1
ATOM 5247 C C . GLY A 1 714 ? 49.586 31.549 -10.856 1.00 26.38 714 GLY A C 1
ATOM 5248 O O . GLY A 1 714 ? 48.428 31.437 -10.477 1.00 26.38 714 GLY A O 1
ATOM 5249 N N . ALA A 1 715 ? 50.528 30.646 -10.582 1.00 28.28 715 ALA A N 1
ATOM 5250 C CA . ALA A 1 715 ? 50.350 29.386 -9.857 1.00 28.28 715 ALA A CA 1
ATOM 5251 C C . ALA A 1 715 ? 50.652 29.487 -8.343 1.00 28.28 715 ALA A C 1
ATOM 5253 O O . ALA A 1 715 ? 51.237 30.469 -7.894 1.00 28.28 715 ALA A O 1
ATOM 5254 N N . ALA A 1 716 ? 50.374 28.368 -7.651 1.00 29.03 716 ALA A N 1
ATOM 5255 C CA . ALA A 1 716 ? 50.687 27.976 -6.263 1.00 29.03 716 ALA A CA 1
ATOM 5256 C C . ALA A 1 716 ? 49.598 28.327 -5.230 1.00 29.03 716 ALA A C 1
ATOM 5258 O O . ALA A 1 716 ? 49.122 29.448 -5.173 1.00 29.03 716 ALA A O 1
ATOM 5259 N N . GLY A 1 717 ? 49.132 27.422 -4.370 1.00 26.47 717 GLY A N 1
ATOM 5260 C CA . GLY A 1 717 ? 49.640 26.111 -3.966 1.00 26.47 717 GLY A CA 1
ATOM 5261 C C . GLY A 1 717 ? 49.356 25.968 -2.469 1.00 26.47 717 GLY A C 1
ATOM 5262 O O . GLY A 1 717 ? 49.776 26.812 -1.686 1.00 26.47 717 GLY A O 1
ATOM 5263 N N . ALA A 1 718 ? 48.579 24.956 -2.092 1.00 27.92 718 ALA A N 1
ATOM 5264 C CA . ALA A 1 718 ? 48.138 24.704 -0.725 1.00 27.92 718 ALA A CA 1
ATOM 5265 C C . ALA A 1 718 ? 49.158 23.887 0.096 1.00 27.92 718 ALA A C 1
ATOM 5267 O O . ALA A 1 718 ? 49.744 22.942 -0.429 1.00 27.92 718 ALA A O 1
ATOM 5268 N N . GLY A 1 719 ? 49.233 24.203 1.401 1.00 25.67 719 GLY A N 1
ATOM 5269 C CA . GLY A 1 719 ? 49.625 23.330 2.529 1.00 25.67 719 GLY A CA 1
ATOM 5270 C C . GLY A 1 719 ? 51.120 23.259 2.899 1.00 25.67 719 GLY A C 1
ATOM 5271 O O . GLY A 1 719 ? 51.954 23.680 2.100 1.00 25.67 719 GLY A O 1
ATOM 5272 N N . PRO A 1 720 ? 51.503 22.603 4.023 1.00 51.16 720 PRO A N 1
ATOM 5273 C CA . PRO A 1 720 ? 50.791 22.367 5.303 1.00 51.16 720 PRO A CA 1
ATOM 5274 C C . PRO A 1 720 ? 51.696 22.512 6.581 1.00 51.16 720 PRO A C 1
ATOM 5276 O O . PRO A 1 720 ? 52.884 22.786 6.450 1.00 51.16 720 PRO A O 1
ATOM 5279 N N . ALA A 1 721 ? 51.127 22.228 7.776 1.00 27.91 721 ALA A N 1
ATOM 5280 C CA . ALA A 1 721 ? 51.764 21.968 9.104 1.00 27.91 721 ALA A CA 1
ATOM 5281 C C . ALA A 1 721 ? 52.450 23.181 9.808 1.00 27.91 721 ALA A C 1
ATOM 5283 O O . ALA A 1 721 ? 52.887 24.103 9.137 1.00 27.91 721 ALA A O 1
ATOM 5284 N N . ASP A 1 722 ? 52.585 23.332 11.134 1.00 28.39 722 ASP A N 1
ATOM 5285 C CA . ASP A 1 722 ? 52.441 22.451 12.301 1.00 28.39 722 ASP A CA 1
ATOM 5286 C C . ASP A 1 722 ? 52.375 23.292 13.613 1.00 28.39 722 ASP A C 1
ATOM 5288 O O . ASP A 1 722 ? 52.617 24.499 13.601 1.00 28.39 722 ASP A O 1
ATOM 5292 N N . GLU A 1 723 ? 52.061 22.611 14.717 1.00 31.22 723 GLU A N 1
ATOM 5293 C CA . GLU A 1 723 ? 52.002 22.964 16.155 1.00 31.22 723 GLU A CA 1
ATOM 5294 C C . GLU A 1 723 ? 52.822 24.143 16.743 1.00 31.22 723 GLU A C 1
ATOM 5296 O O . GLU A 1 723 ? 54.004 24.316 16.452 1.00 31.22 723 GLU A O 1
ATOM 5301 N N . ALA A 1 724 ? 52.248 24.815 17.764 1.00 29.41 724 ALA A N 1
ATOM 5302 C CA . ALA A 1 724 ? 52.951 25.134 19.023 1.00 29.41 724 ALA A CA 1
ATOM 5303 C C . ALA A 1 724 ? 52.002 25.522 20.187 1.00 29.41 724 ALA A C 1
ATOM 5305 O O . ALA A 1 724 ? 51.164 26.416 20.095 1.00 29.41 724 ALA A O 1
ATOM 5306 N N . THR A 1 725 ? 52.215 24.833 21.304 1.00 31.05 725 THR A N 1
ATOM 5307 C CA . THR A 1 725 ? 51.643 24.887 22.664 1.00 31.05 725 THR A CA 1
ATOM 5308 C C . THR A 1 725 ? 51.863 26.183 23.465 1.00 31.05 725 THR A C 1
ATOM 5310 O O . THR A 1 725 ? 52.945 26.755 23.362 1.00 31.05 725 THR A O 1
ATOM 5313 N N . ALA A 1 726 ? 50.955 26.513 24.408 1.00 30.59 726 ALA A N 1
ATOM 5314 C CA . ALA A 1 726 ? 51.297 26.970 25.778 1.00 30.59 726 ALA A CA 1
ATOM 5315 C C . ALA A 1 726 ? 50.077 27.077 26.742 1.00 30.59 726 ALA A C 1
ATOM 5317 O O . ALA A 1 726 ? 49.206 27.917 26.556 1.00 30.59 726 ALA A O 1
ATOM 5318 N N . SER A 1 727 ? 50.086 26.216 27.770 1.00 28.53 727 SER A N 1
ATOM 5319 C CA . SER A 1 727 ? 49.798 26.397 29.217 1.00 28.53 727 SER A CA 1
ATOM 5320 C C . SER A 1 727 ? 48.680 27.324 29.762 1.00 28.53 727 SER A C 1
ATOM 5322 O O . SER A 1 727 ? 48.641 28.511 29.466 1.00 28.53 727 SER A O 1
ATOM 5324 N N . GLY A 1 728 ? 47.866 26.761 30.682 1.00 26.25 728 GLY A N 1
ATOM 5325 C CA . GLY A 1 728 ? 46.796 27.386 31.507 1.00 26.25 728 GLY A CA 1
ATOM 5326 C C . GLY A 1 728 ? 47.275 28.302 32.661 1.00 26.25 728 GLY A C 1
ATOM 5327 O O . GLY A 1 728 ? 48.320 28.924 32.478 1.00 26.25 728 GLY A O 1
ATOM 5328 N N . PRO A 1 729 ? 46.624 28.389 33.858 1.00 48.22 729 PRO A N 1
ATOM 5329 C CA . PRO A 1 729 ? 45.523 27.570 34.409 1.00 48.22 729 PRO A CA 1
ATOM 5330 C C . PRO A 1 729 ? 44.408 28.331 35.209 1.00 48.22 729 PRO A C 1
ATOM 5332 O O . PRO A 1 729 ? 44.486 29.534 35.420 1.00 48.22 729 PRO A O 1
ATOM 5335 N N . ALA A 1 730 ? 43.455 27.535 35.725 1.00 29.45 730 ALA A N 1
ATOM 5336 C CA . ALA A 1 730 ? 42.823 27.586 37.062 1.00 29.45 730 ALA A CA 1
ATOM 5337 C C . ALA A 1 730 ? 41.665 28.553 37.436 1.00 29.45 730 ALA A C 1
ATOM 5339 O O . ALA A 1 730 ? 41.590 29.705 37.025 1.00 29.45 730 ALA A O 1
ATOM 5340 N N . ASP A 1 731 ? 40.859 27.975 38.338 1.00 30.09 731 ASP A N 1
ATOM 5341 C CA . ASP A 1 731 ? 39.828 28.444 39.278 1.00 30.09 731 ASP A CA 1
ATOM 5342 C C . ASP A 1 731 ? 38.378 28.614 38.792 1.00 30.09 731 ASP A C 1
ATOM 5344 O O . ASP A 1 731 ? 38.104 29.398 37.892 1.00 30.09 731 ASP A O 1
ATOM 5348 N N . GLU A 1 732 ? 37.373 27.824 39.205 1.00 32.72 732 GLU A N 1
ATOM 5349 C CA . GLU A 1 732 ? 36.856 27.273 40.492 1.00 32.72 732 GLU A CA 1
ATOM 5350 C C . GLU A 1 732 ? 35.570 28.005 40.931 1.00 32.72 732 GLU A C 1
ATOM 5352 O O . GLU A 1 732 ? 35.542 29.229 40.999 1.00 32.72 732 GLU A O 1
ATOM 5357 N N . ALA A 1 733 ? 34.563 27.195 41.307 1.00 32.25 733 ALA A N 1
ATOM 5358 C CA . ALA A 1 733 ? 33.460 27.480 42.245 1.00 32.25 733 ALA A CA 1
ATOM 5359 C C . ALA A 1 733 ? 32.378 28.500 41.797 1.00 32.25 733 ALA A C 1
ATOM 5361 O O . ALA A 1 733 ? 32.670 29.526 41.208 1.00 32.25 733 ALA A O 1
ATOM 5362 N N . THR A 1 734 ? 31.067 28.379 42.043 1.00 32.22 734 THR A N 1
ATOM 5363 C CA . THR A 1 734 ? 30.175 27.530 42.871 1.00 32.22 734 THR A CA 1
ATOM 5364 C C . THR A 1 734 ? 28.739 27.992 42.513 1.00 32.22 734 THR A C 1
ATOM 5366 O O . THR A 1 734 ? 28.536 29.185 42.327 1.00 32.22 734 THR A O 1
ATOM 5369 N N . ALA A 1 735 ? 27.781 27.116 42.193 1.00 35.81 735 ALA A N 1
ATOM 5370 C CA . ALA A 1 735 ? 26.819 26.434 43.080 1.00 35.81 735 ALA A CA 1
ATOM 5371 C C . ALA A 1 735 ? 25.475 27.163 43.349 1.00 35.81 735 ALA A C 1
ATOM 5373 O O . ALA A 1 735 ? 25.422 28.376 43.520 1.00 35.81 735 ALA A O 1
ATOM 5374 N N . SER A 1 736 ? 24.441 26.319 43.514 1.00 33.38 736 SER A N 1
ATOM 5375 C CA . SER A 1 736 ? 23.060 26.539 44.001 1.00 33.38 736 SER A CA 1
ATOM 5376 C C . SER A 1 736 ? 22.018 26.897 42.926 1.00 33.38 736 SER A C 1
ATOM 5378 O O . SER A 1 736 ? 22.180 27.880 42.222 1.00 33.38 736 SER A O 1
ATOM 5380 N N . GLY A 1 737 ? 20.904 26.185 42.725 1.00 37.16 737 GLY A N 1
ATOM 5381 C CA . GLY A 1 737 ? 20.258 25.110 43.485 1.00 37.16 737 GLY A CA 1
ATOM 5382 C C . GLY A 1 737 ? 18.787 25.465 43.740 1.00 37.16 737 GLY A C 1
ATOM 5383 O O . GLY A 1 737 ? 18.542 26.376 44.526 1.00 37.16 737 GLY A O 1
ATOM 5384 N N . ALA A 1 738 ? 17.862 24.769 43.069 1.00 40.84 738 ALA A N 1
ATOM 5385 C CA . ALA A 1 738 ? 16.495 24.405 43.481 1.00 40.84 738 ALA A CA 1
ATOM 5386 C C . ALA A 1 738 ? 15.865 23.544 42.378 1.00 40.84 738 ALA A C 1
ATOM 5388 O O . ALA A 1 738 ? 15.900 23.998 41.212 1.00 40.84 738 ALA A O 1
#

Mean predicted aligned error: 18.38 Å

Secondary structure (DSSP, 8-state):
----------------TTSHHHHHHHHHHHHHHHHHHHHHHH--------------------------------------------------------------------PPPPP----------PPPPTT--HHHHHHHHHHHHHHHHHHHHHHHHHHHHHHTT--HHHHHHH----HHHHHHTSTTHHHHHHHHIIIIIS-S-HHHHHHHHHHTGGG--TTS-HHHHHHHHHHHHHTTT-HHHHHHHHHHHHHHHSTTTEEEGGGHHHHHHHHHTTT-EEEEEE--PPP-SHHHHHHHHHHHHHHHHSTT--EEEEEHHHH-TT--TT-HHHHHHHHHHHHHHHHHHHHHSSSPPEEEEEP-STTTHHHHHHHHHHHHSSTT-TT--EEEEEETTSTTHHHHHHHHHHHHHHHHHTTPPPEEEEEE--TTHHHHHHHHHHHTPPPSS-SSHHHHHHHHHHHHHHHT-GGGTTTEEEEEETTSHHHHHHHHHHHHHTT-SSPPEEEEEGGG-HHHHHHHHHHT-EEEEEEEEE-TT--GGGHHHHHHHHHHHHHHHHHHSS--PPPTT---HHHHHHHHHHHHTTTS--S-SS------GGG-TT------GGGS-TTTTS----PPPP-HHHHTT---------------------SS---PPP------------------------------------------------------------------------

Foldseek 3Di:
DDDDDDDDDDDDDDDDPPPVVVVVVLVVVLVVLLVVLVVVVVPPDDDPDDDDDDDDDDDDDDDDDDDDDDDDDDDDDDDDDDDDDDDDDDDDDDYDDYDDDDDDDDDDDDDDDDDDPDDPPPPPPPQQPLPDALVNLLVQLQVLVLVVLVVVVVVVVSLVSNLPPDDPLVNLVSDPDAQLLLQLPFDCSLVLLLLLLVQQFQDPDLQSNLQSLLVSLVVQGPSGRPVLNVLSNVLNVCSNPPSVPSRLSSNVSNCRSCVLQADEPVCVVVLLVVQVVLLAQEEEEEFADQDDDDVSLVVLLVVLLVLLQPLSHQEYEDELCSQPVPDDLVPLVVSLVSSLLSLLVSLVSQLPHPRRHEYEYEDQFLSCQLSSLSSVLSNCPDPPNQAHEYEYEFALQAQASLVSVVVSLVSLVVSVVVVGFAYEYEYEHNLPQVVQVVVCVVVVHDRRGDPDPLLSLLSLSLVLCVQLNLVCARRYAYEYELLQVSSLSSNQSSNVSNVRPDFYEYEDESNVDSVSSNSSVVSVHRYHYYHHYYHPPRCNSCSVVVSSVSSSSSVSCVQSDDDDDAPPVRRDPSSVSNVSSSVCNVPRRHRGPGDDPPQPPVRDPPDPPPPPPVVDDPPPPPPPPPPPDPPSVCVVVPPPPPPPPCPDDDDDDDDDDDPPDDPDDDDDDDDDDDDDDDDDDDDDDDDDDDDDDDDDDDDDDDDDDDDDDDDDDDDDDDYDDDDDDDDDDDDDDDDDDD